Protein AF-A0A954HQC5-F1 (afdb_monomer_lite)

Foldseek 3Di:
DFKWFDDDDDDDDDDDDDDDDDDDDDDDDDDDDDDDDDDDDDDDDDDDVCVVVVPFFPLFDDLVLLPFAAEAEEAEQAAPCNVPAQEAEEEEDAQVTEYEYEYFYADEGAYEYRYDPNHRYAEYEYAYAAHYHYDPPDPPHRYGYHYNPDDPPPVRPRGAGDQACPDPRNVVVQVSCCVRRVDGHQAYHHAHHGRYYYHRSPHRNCVVVVNPPPPPPRPPPPDPVCVVPVPDPPPPPPPPDPPPPPVPPVLVVVLVVLVVQLVVLVVQLVVLVVQLVVLVVLLVVQVPDPDHDPVSNVVSVVSNVVSVVSNSVSVVSSVVSVVVSVVSVVVVVVVVVVVVVVVVVVVVVVVVVCVVVPVPPCVVVVVVVVVVPVPDDDDDDDDPPDDDDDDDDDDDDDDDDDDDDPDPAQDDPVQADKIATDDDDDPDPCHPDHGWIWGDDRQWIWTDRPPDTDQWGKGWHVPDVQTKIFTHGNVCNPDDGPWIWGWDDDPSMIGIDIDPPPD

Structure (mmCIF, N/CA/C/O backbone):
data_AF-A0A954HQC5-F1
#
_entry.id   AF-A0A954HQC5-F1
#
loop_
_atom_site.group_PDB
_atom_site.id
_atom_site.type_symbol
_atom_site.label_atom_id
_atom_site.label_alt_id
_atom_site.label_comp_id
_ato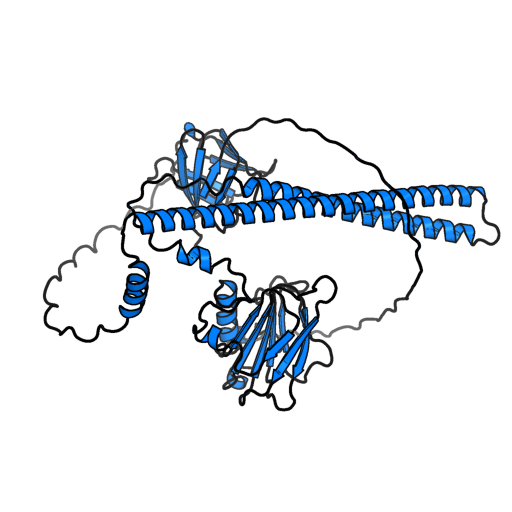m_site.label_asym_id
_atom_site.label_entity_id
_atom_site.label_seq_id
_atom_site.pdbx_PDB_ins_code
_atom_site.Cartn_x
_atom_site.Cartn_y
_atom_site.Cartn_z
_atom_site.occupancy
_atom_site.B_iso_or_equiv
_atom_site.auth_seq_id
_atom_site.auth_comp_id
_atom_site.auth_asym_id
_atom_site.auth_atom_id
_atom_site.pdbx_PDB_model_num
ATOM 1 N N . MET A 1 1 ? 0.752 23.341 14.969 1.00 53.88 1 MET A N 1
ATOM 2 C CA . MET A 1 1 ? 1.623 24.365 15.581 1.00 53.88 1 MET A CA 1
ATOM 3 C C . MET A 1 1 ? 2.936 24.380 14.814 1.00 53.88 1 MET A C 1
ATOM 5 O O . MET A 1 1 ? 3.422 23.299 14.502 1.00 53.88 1 MET A O 1
ATOM 9 N N . MET A 1 2 ? 3.456 25.546 14.438 1.00 64.19 2 MET A N 1
ATOM 10 C CA . MET A 1 2 ? 4.732 25.691 13.723 1.00 64.19 2 MET A CA 1
ATOM 11 C C . MET A 1 2 ? 5.740 26.501 14.540 1.00 64.19 2 MET A C 1
ATOM 13 O O . MET A 1 2 ? 5.280 27.434 15.179 1.00 64.19 2 MET A O 1
ATOM 17 N N . THR A 1 3 ? 7.044 26.185 14.489 1.00 57.12 3 THR A N 1
ATOM 18 C CA . THR A 1 3 ? 8.152 26.843 15.243 1.00 57.12 3 THR A CA 1
ATOM 19 C C . THR A 1 3 ? 9.324 27.180 14.291 1.00 57.12 3 THR A C 1
ATOM 21 O O . THR A 1 3 ? 9.501 26.440 13.320 1.00 57.12 3 THR A O 1
ATOM 24 N N . LEU A 1 4 ? 10.084 28.280 14.493 1.00 58.94 4 LEU A N 1
ATOM 25 C CA . LEU A 1 4 ? 11.032 28.856 13.500 1.00 58.94 4 LEU A CA 1
ATOM 26 C C . LEU A 1 4 ? 12.349 29.459 14.108 1.00 58.94 4 LEU A C 1
ATOM 28 O O . LEU A 1 4 ? 12.194 30.304 14.983 1.00 58.94 4 LEU A O 1
ATOM 32 N N . THR A 1 5 ? 13.591 29.158 13.619 1.00 49.53 5 THR A N 1
ATOM 33 C CA . THR A 1 5 ? 14.894 29.816 14.039 1.00 49.53 5 THR A CA 1
ATOM 34 C C . THR A 1 5 ? 16.030 29.912 12.946 1.00 49.53 5 THR A C 1
ATOM 36 O O . THR A 1 5 ? 15.864 29.433 11.826 1.00 49.53 5 THR A O 1
ATOM 39 N N . LYS A 1 6 ? 17.164 30.631 13.174 1.00 41.38 6 LYS A N 1
ATOM 40 C CA . LYS A 1 6 ? 18.150 31.199 12.170 1.00 41.38 6 LYS A CA 1
ATOM 41 C C . LYS A 1 6 ? 19.531 30.441 12.056 1.00 41.38 6 LYS A C 1
ATOM 43 O O . LYS A 1 6 ? 19.973 29.920 13.071 1.00 41.38 6 LYS A O 1
ATOM 48 N N . TRP A 1 7 ? 20.252 30.368 10.893 1.00 55.28 7 TRP A N 1
ATOM 49 C CA . TRP A 1 7 ? 21.316 29.322 10.577 1.00 55.28 7 TRP A CA 1
ATOM 50 C C . TRP A 1 7 ? 22.738 29.688 9.966 1.00 55.28 7 TRP A C 1
ATOM 52 O O . TRP A 1 7 ? 22.897 30.785 9.432 1.00 55.28 7 TRP A O 1
ATOM 62 N N . SER A 1 8 ? 23.749 28.742 9.984 1.00 34.94 8 SER A N 1
ATOM 63 C CA . SER A 1 8 ? 25.119 28.677 9.295 1.00 34.94 8 SER A CA 1
ATOM 64 C C . SER A 1 8 ? 25.765 27.222 9.184 1.00 34.94 8 SER A C 1
ATOM 66 O O . SER A 1 8 ? 25.405 26.400 10.016 1.00 34.94 8 SER A O 1
ATOM 68 N N . ALA A 1 9 ? 26.694 26.856 8.235 1.00 36.56 9 ALA A N 1
ATOM 69 C CA . ALA A 1 9 ? 27.031 25.433 7.801 1.00 36.56 9 ALA A CA 1
ATOM 70 C C . ALA A 1 9 ? 28.525 24.987 7.486 1.00 36.56 9 ALA A C 1
ATOM 72 O O . ALA A 1 9 ? 29.316 25.868 7.160 1.00 36.56 9 ALA A O 1
ATOM 73 N N . VAL A 1 10 ? 28.863 23.644 7.464 1.00 28.42 10 VAL A N 1
ATOM 74 C CA . VAL A 1 10 ? 30.057 22.905 6.841 1.00 28.42 10 VAL A CA 1
ATOM 75 C C . VAL A 1 10 ? 29.807 21.359 6.582 1.00 28.42 10 VAL A C 1
ATOM 77 O O . VAL A 1 10 ? 28.986 20.779 7.285 1.00 28.42 10 VAL A O 1
ATOM 80 N N . MET A 1 11 ? 30.509 20.678 5.624 1.00 28.53 11 MET A N 1
ATOM 81 C CA . MET A 1 11 ? 30.304 19.286 5.073 1.00 28.53 11 MET A CA 1
ATOM 82 C C . MET A 1 11 ? 31.608 18.416 4.884 1.00 28.53 11 MET A C 1
ATOM 84 O O . MET A 1 11 ? 32.683 19.002 4.753 1.00 28.53 11 MET A O 1
ATOM 88 N N . LEU A 1 12 ? 31.541 17.054 4.797 1.00 27.22 12 LEU A N 1
ATOM 89 C CA . LEU A 1 12 ? 32.659 16.127 4.402 1.00 27.22 12 LEU A CA 1
ATOM 90 C C . LEU A 1 12 ? 32.218 14.732 3.822 1.00 27.22 12 LEU A C 1
ATOM 92 O O . LEU A 1 12 ? 31.117 14.284 4.125 1.00 27.22 12 LEU A O 1
ATOM 96 N N . ILE A 1 13 ? 33.075 14.036 3.026 1.00 30.00 13 ILE A N 1
ATOM 97 C CA . ILE A 1 13 ? 32.816 12.791 2.214 1.00 30.00 13 ILE A CA 1
ATOM 98 C C . ILE A 1 13 ? 33.920 11.703 2.387 1.00 30.00 13 ILE A C 1
ATOM 100 O O . ILE A 1 13 ? 35.082 12.074 2.548 1.00 30.00 13 ILE A O 1
ATOM 104 N N . VAL A 1 14 ? 33.606 10.386 2.251 1.00 29.03 14 VAL A N 1
ATOM 105 C CA . VAL A 1 14 ? 34.567 9.235 2.137 1.00 29.03 14 VAL A CA 1
ATOM 106 C C . VAL A 1 14 ? 34.061 8.092 1.196 1.00 29.03 14 VAL A C 1
ATOM 108 O O . VAL A 1 14 ? 32.861 7.984 0.969 1.00 29.03 14 VAL A O 1
ATOM 111 N N . SER A 1 15 ? 34.969 7.242 0.657 1.00 28.67 15 SER A N 1
ATOM 112 C CA . SER A 1 15 ? 34.795 6.207 -0.408 1.00 28.67 15 SER A CA 1
ATOM 113 C C . SER A 1 15 ? 35.402 4.812 -0.068 1.00 28.67 15 SER A C 1
ATOM 115 O O . SER A 1 15 ? 36.303 4.756 0.769 1.00 28.67 15 SER A O 1
ATOM 117 N N . VAL A 1 16 ? 34.962 3.704 -0.721 1.00 29.66 16 VAL A N 1
ATOM 118 C CA . VAL A 1 16 ? 35.432 2.285 -0.546 1.00 29.66 16 VAL A CA 1
ATOM 119 C C . VAL A 1 16 ? 35.284 1.421 -1.853 1.00 29.66 16 VAL A C 1
ATOM 121 O O . VAL A 1 16 ? 34.407 1.745 -2.655 1.00 29.66 16 VAL A O 1
ATOM 124 N N . PRO A 1 17 ? 36.093 0.341 -2.106 1.00 31.72 17 PRO A N 1
ATOM 125 C CA . PRO A 1 17 ? 36.215 -0.377 -3.400 1.00 31.72 17 PRO A CA 1
ATOM 126 C C . PRO A 1 17 ? 35.576 -1.800 -3.495 1.00 31.72 17 PRO A C 1
ATOM 128 O O . PRO A 1 17 ? 35.039 -2.318 -2.521 1.00 31.72 17 PRO A O 1
ATOM 131 N N . ALA A 1 18 ? 35.647 -2.427 -4.691 1.00 34.38 18 ALA A N 1
ATOM 132 C CA . ALA A 1 18 ? 34.800 -3.539 -5.193 1.00 34.38 18 ALA A CA 1
ATOM 133 C C . ALA A 1 18 ? 35.502 -4.902 -5.482 1.00 34.38 18 ALA A C 1
ATOM 135 O O . ALA A 1 18 ? 36.710 -4.937 -5.720 1.00 34.38 18 ALA A O 1
ATOM 136 N N . PHE A 1 19 ? 34.720 -6.004 -5.560 1.00 28.56 19 PHE A N 1
ATOM 137 C CA . PHE A 1 19 ? 35.128 -7.363 -5.996 1.00 28.56 19 PHE A CA 1
ATOM 138 C C . PHE A 1 19 ? 34.017 -8.114 -6.802 1.00 28.56 19 PHE A C 1
ATOM 140 O O . PHE A 1 19 ? 32.834 -7.871 -6.585 1.00 28.56 19 PHE A O 1
ATOM 147 N N . LEU A 1 20 ? 34.456 -8.981 -7.736 1.00 31.00 20 LEU A N 1
ATOM 148 C CA . LEU A 1 20 ? 33.827 -9.817 -8.812 1.00 31.00 20 LEU A CA 1
ATOM 149 C C . LEU A 1 20 ? 32.932 -11.003 -8.320 1.00 31.00 20 LEU A C 1
ATOM 151 O O . LEU A 1 20 ? 33.074 -11.359 -7.158 1.00 31.00 20 LEU A O 1
ATOM 155 N N . GLN A 1 21 ? 32.100 -11.780 -9.062 1.00 28.84 21 GLN A N 1
ATOM 156 C CA . GLN A 1 21 ? 31.538 -11.906 -10.441 1.00 28.84 21 GLN A CA 1
ATOM 157 C C . GLN A 1 21 ? 30.504 -13.078 -10.424 1.00 28.84 21 GLN A C 1
ATOM 159 O O . GLN A 1 21 ? 30.682 -13.996 -9.624 1.00 28.84 21 GLN A O 1
ATOM 164 N N . ALA A 1 22 ? 29.486 -13.116 -11.302 1.00 28.77 22 ALA A N 1
ATOM 165 C CA . ALA A 1 22 ? 28.636 -14.307 -11.532 1.00 28.77 22 ALA A CA 1
ATOM 166 C C . ALA A 1 22 ? 28.122 -14.418 -12.990 1.00 28.77 22 ALA A C 1
ATOM 168 O O . ALA A 1 22 ? 28.057 -13.413 -13.696 1.00 28.77 22 ALA A O 1
ATOM 169 N N . GLN A 1 23 ? 27.819 -15.659 -13.406 1.00 28.02 23 GLN A N 1
ATOM 170 C CA . GLN A 1 23 ? 27.359 -16.126 -14.729 1.00 28.02 23 GLN A CA 1
ATOM 171 C C . GLN A 1 23 ? 25.846 -15.942 -14.959 1.00 28.02 23 GLN A C 1
ATOM 173 O O . GLN A 1 23 ? 25.076 -15.892 -14.004 1.00 28.02 23 GLN A O 1
ATOM 178 N N . ASP A 1 24 ? 25.457 -15.910 -16.237 1.00 31.19 24 ASP A N 1
ATOM 179 C CA . ASP A 1 24 ? 24.114 -15.651 -16.774 1.00 31.19 24 ASP A CA 1
ATOM 180 C C . ASP A 1 24 ? 23.688 -16.781 -17.735 1.00 31.19 24 ASP A C 1
ATOM 182 O O . ASP A 1 24 ? 24.547 -17.347 -18.415 1.00 31.19 24 ASP A O 1
ATOM 186 N N . ASP A 1 25 ? 22.383 -17.065 -17.806 1.00 26.48 25 ASP A N 1
ATOM 187 C CA . ASP A 1 25 ? 21.746 -17.900 -18.833 1.00 26.48 25 ASP A CA 1
ATOM 188 C C . ASP A 1 25 ? 20.283 -17.456 -19.095 1.00 26.48 25 ASP A C 1
ATOM 190 O O . ASP A 1 25 ? 19.353 -17.767 -18.358 1.00 26.48 25 ASP A O 1
ATOM 194 N N . SER A 1 26 ? 20.121 -16.713 -20.195 1.00 31.91 26 SER A N 1
ATOM 195 C CA . SER A 1 26 ? 19.119 -16.814 -21.276 1.00 31.91 26 SER A CA 1
ATOM 196 C C . SER A 1 26 ? 17.668 -17.265 -20.988 1.00 31.91 26 SER A C 1
ATOM 198 O O . SER A 1 26 ? 17.434 -18.446 -20.748 1.00 31.91 26 SER A O 1
ATOM 200 N N . ASN A 1 27 ? 16.666 -16.421 -21.319 1.00 28.75 27 ASN A N 1
ATOM 201 C CA . ASN A 1 27 ? 15.661 -16.774 -22.349 1.00 28.75 27 ASN A CA 1
ATOM 202 C C . ASN A 1 27 ? 14.732 -15.629 -22.816 1.00 28.75 27 ASN A C 1
ATOM 204 O O . ASN A 1 27 ? 14.507 -14.647 -22.119 1.00 28.75 27 ASN A O 1
ATOM 208 N N . ARG A 1 28 ? 14.204 -15.797 -24.038 1.00 33.00 28 ARG A N 1
ATOM 209 C CA . ARG A 1 28 ? 13.526 -14.829 -24.926 1.00 33.00 28 ARG A CA 1
ATOM 210 C C . ARG A 1 28 ? 12.104 -15.305 -25.267 1.00 33.00 28 ARG A C 1
ATOM 212 O O . ARG A 1 28 ? 11.961 -16.476 -25.600 1.00 33.00 28 ARG A O 1
ATOM 219 N N . VAL A 1 29 ? 11.100 -14.415 -25.310 1.00 30.78 29 VAL A N 1
ATOM 220 C CA . VAL A 1 29 ? 9.772 -14.673 -25.928 1.00 30.78 29 VAL A CA 1
ATOM 221 C C . VAL A 1 29 ? 9.234 -13.412 -26.634 1.00 30.78 29 VAL A C 1
ATOM 223 O O . VAL A 1 29 ? 9.528 -12.295 -26.217 1.00 30.78 29 VAL A O 1
ATOM 226 N N . SER A 1 30 ? 8.508 -13.625 -27.737 1.00 32.91 30 SER A N 1
ATOM 227 C CA . SER A 1 30 ? 8.019 -12.657 -28.733 1.00 32.91 30 SER A CA 1
ATOM 228 C C . SER A 1 30 ? 6.561 -12.215 -28.502 1.00 32.91 30 SER A C 1
ATOM 230 O O . SER A 1 30 ? 5.743 -13.017 -28.061 1.00 32.91 30 SER A O 1
ATOM 232 N N . GLU A 1 31 ? 6.232 -10.977 -28.889 1.00 32.75 31 GLU A N 1
ATOM 233 C CA . GLU A 1 31 ? 4.891 -10.359 -28.853 1.00 32.75 31 GLU A CA 1
ATOM 234 C C . GLU A 1 31 ? 4.081 -10.568 -30.149 1.00 32.75 31 GLU A C 1
ATOM 236 O O . GLU A 1 31 ? 4.639 -10.767 -31.230 1.00 32.75 31 GLU A O 1
ATOM 241 N N . THR A 1 32 ? 2.748 -10.484 -30.056 1.00 30.05 32 THR A N 1
ATOM 242 C CA . THR A 1 32 ? 1.810 -10.435 -31.197 1.00 30.05 32 THR A CA 1
ATOM 243 C C . THR A 1 32 ? 0.699 -9.411 -30.917 1.00 30.05 32 THR A C 1
ATOM 245 O O . THR A 1 32 ? 0.183 -9.344 -29.804 1.00 30.05 32 THR A O 1
ATOM 248 N N . THR A 1 33 ? 0.361 -8.603 -31.923 1.00 34.06 33 THR A N 1
ATOM 249 C CA . THR A 1 33 ? -0.579 -7.464 -31.922 1.00 34.06 33 THR A CA 1
ATOM 250 C C . THR A 1 33 ? -1.999 -7.851 -32.368 1.00 34.06 33 THR A C 1
ATOM 252 O O . THR A 1 33 ? -2.163 -8.779 -33.157 1.00 34.06 33 THR A O 1
ATOM 255 N N . ALA A 1 34 ? -3.023 -7.101 -31.927 1.00 31.92 34 ALA A N 1
ATOM 256 C CA . ALA A 1 34 ? -4.405 -7.205 -32.420 1.00 31.92 34 ALA A CA 1
ATOM 257 C C . ALA A 1 34 ? -5.061 -5.823 -32.642 1.00 31.92 34 ALA A C 1
ATOM 259 O O . ALA A 1 34 ? -4.832 -4.883 -31.881 1.00 31.92 34 ALA A O 1
ATOM 260 N N . GLU A 1 35 ? -5.849 -5.748 -33.720 1.00 30.42 35 GLU A N 1
ATOM 261 C CA . GLU A 1 35 ? -6.525 -4.586 -34.317 1.00 30.42 35 GLU A CA 1
ATOM 262 C C . GLU A 1 35 ? -7.846 -4.187 -33.630 1.00 30.42 35 GLU A C 1
ATOM 264 O O . GLU A 1 35 ? -8.552 -5.008 -33.045 1.00 30.42 35 GLU A O 1
ATOM 269 N N . THR A 1 36 ? -8.214 -2.911 -33.790 1.00 31.42 36 THR A N 1
ATOM 270 C CA . THR A 1 36 ? -9.405 -2.255 -33.226 1.00 31.42 36 THR A CA 1
ATOM 271 C C . THR A 1 36 ? -10.446 -1.970 -34.316 1.00 31.42 36 THR A C 1
ATOM 273 O O . THR A 1 36 ? -10.092 -1.562 -35.419 1.00 31.42 36 THR A O 1
ATOM 276 N N . SER A 1 37 ? -11.738 -2.107 -34.000 1.00 32.03 37 SER A N 1
ATOM 277 C CA . SER A 1 37 ? -12.867 -1.664 -34.843 1.00 32.03 37 SER A CA 1
ATOM 278 C C . SER A 1 37 ? -13.814 -0.708 -34.089 1.00 32.03 37 SER A C 1
ATOM 280 O O . SER A 1 37 ? -13.771 -0.677 -32.858 1.00 32.03 37 SER A O 1
ATOM 282 N N . PRO A 1 38 ? -14.626 0.107 -34.801 1.00 38.31 38 PRO A N 1
ATOM 283 C CA . PRO A 1 38 ? -15.161 1.374 -34.294 1.00 38.31 38 PRO A CA 1
ATOM 284 C C . PRO A 1 38 ? -16.612 1.313 -33.770 1.00 38.31 38 PRO A C 1
ATOM 286 O O . PRO A 1 38 ? -17.387 0.426 -34.120 1.00 38.31 38 PRO A O 1
ATOM 289 N N . LEU A 1 39 ? -16.962 2.308 -32.943 1.00 33.03 39 LEU A N 1
ATOM 290 C CA . LEU A 1 39 ? -18.249 2.507 -32.254 1.00 33.03 39 LEU A CA 1
ATOM 291 C C . LEU A 1 39 ? -19.260 3.342 -33.075 1.00 33.03 39 LEU A C 1
ATOM 293 O O . LEU A 1 39 ? -18.827 4.204 -33.842 1.00 33.03 39 LEU A O 1
ATOM 297 N N . PRO A 1 40 ? -20.584 3.167 -32.868 1.00 34.78 40 PRO A N 1
ATOM 298 C CA . PRO A 1 40 ? -21.618 4.031 -33.436 1.00 34.78 40 PRO A CA 1
ATOM 299 C C . PRO A 1 40 ? -22.153 5.099 -32.457 1.00 34.78 40 PRO A C 1
ATOM 301 O O . PRO A 1 40 ? -22.241 4.882 -31.249 1.00 34.78 40 PRO A O 1
ATOM 304 N N . ASP A 1 41 ? -22.552 6.233 -33.042 1.00 38.31 41 ASP A N 1
ATOM 305 C CA . ASP A 1 41 ? -23.149 7.426 -32.426 1.00 38.31 41 ASP A CA 1
ATOM 306 C C . ASP A 1 41 ? -24.647 7.275 -32.096 1.00 38.31 41 ASP A C 1
ATOM 308 O O . ASP A 1 41 ? -25.414 6.701 -32.872 1.00 38.31 41 ASP A O 1
ATOM 312 N N . GLY A 1 42 ? -25.092 7.919 -31.009 1.00 33.31 42 GLY A N 1
ATOM 313 C CA . GLY A 1 42 ? -26.515 8.164 -30.744 1.00 33.31 42 GLY A CA 1
ATOM 314 C C . GLY A 1 42 ? -26.794 8.779 -29.371 1.00 33.31 42 GLY A C 1
ATOM 315 O O . GLY A 1 42 ? -27.045 8.056 -28.415 1.00 33.31 42 GLY A O 1
ATOM 316 N N . ASN A 1 43 ? -26.772 10.115 -29.272 1.00 35.38 43 ASN A N 1
ATOM 317 C CA . ASN A 1 43 ? -26.976 10.863 -28.025 1.00 35.38 43 ASN A CA 1
ATOM 318 C C . ASN A 1 43 ? -28.360 11.538 -27.985 1.00 35.38 43 ASN A C 1
ATOM 320 O O . ASN A 1 43 ? -28.646 12.431 -28.784 1.00 35.38 43 ASN A O 1
ATOM 324 N N . GLN A 1 44 ? -29.184 11.171 -27.001 1.00 35.06 44 GLN A N 1
ATOM 325 C CA . GLN A 1 44 ? -30.389 11.901 -26.596 1.00 35.06 44 GLN A CA 1
ATOM 326 C C . GLN A 1 44 ? -30.342 12.068 -25.063 1.00 35.06 44 GLN A C 1
ATOM 328 O O . GLN A 1 44 ? -30.157 11.068 -24.369 1.00 35.06 44 GLN A O 1
ATOM 333 N N . PRO A 1 45 ? -30.438 13.289 -24.501 1.00 37.31 45 PRO A N 1
ATOM 334 C CA . PRO A 1 45 ? -30.220 13.494 -23.069 1.00 37.31 45 PRO A CA 1
ATOM 335 C C . PRO A 1 45 ? -31.476 13.161 -22.234 1.00 37.31 45 PRO A C 1
ATOM 337 O O . PRO A 1 45 ? -32.570 13.610 -22.589 1.00 37.31 45 PRO A O 1
ATOM 340 N N . PRO A 1 46 ? -31.346 12.415 -21.117 1.00 38.53 46 PRO A N 1
ATOM 341 C CA . PRO A 1 46 ? -32.462 12.090 -20.234 1.00 38.53 46 PRO A CA 1
ATOM 342 C C . PRO A 1 46 ? -32.788 13.212 -19.229 1.00 38.53 46 PRO A C 1
ATOM 344 O O . PRO A 1 46 ? -31.972 14.074 -18.908 1.00 38.53 46 PRO A O 1
ATOM 347 N N . SER A 1 47 ? -34.025 13.173 -18.737 1.00 38.00 47 SER A N 1
ATOM 348 C CA . SER A 1 47 ? -34.684 14.123 -17.833 1.00 38.00 47 SER A CA 1
ATOM 349 C C . SER A 1 47 ? -34.152 14.137 -16.386 1.00 38.00 47 SER A C 1
ATOM 351 O O . SER A 1 47 ? -33.646 13.140 -15.874 1.00 38.00 47 SER A O 1
ATOM 353 N N . ALA A 1 48 ? -34.334 15.275 -15.701 1.00 43.50 48 ALA A N 1
ATOM 354 C CA . ALA A 1 48 ? -33.643 15.649 -14.459 1.00 43.50 48 ALA A CA 1
ATOM 355 C C . ALA A 1 48 ? -34.038 14.904 -13.160 1.00 43.50 48 ALA A C 1
ATOM 357 O O . ALA A 1 48 ? -33.303 14.998 -12.181 1.00 43.50 48 ALA A O 1
ATOM 358 N N . GLU A 1 49 ? -35.118 14.117 -13.126 1.00 38.50 49 GLU A N 1
ATOM 359 C CA . GLU A 1 49 ? -35.450 13.257 -11.966 1.00 38.50 49 GLU A CA 1
ATOM 360 C C . GLU A 1 49 ? -34.740 11.886 -11.994 1.00 38.50 49 GLU A C 1
ATOM 362 O O . GLU A 1 49 ? -34.743 11.170 -10.998 1.00 38.50 49 GLU A O 1
ATOM 367 N N . GLY A 1 50 ? -34.036 11.550 -13.084 1.00 42.00 50 GLY A N 1
ATOM 368 C CA . GLY A 1 50 ? -33.154 10.374 -13.180 1.00 42.00 50 GLY A CA 1
ATOM 369 C C . GLY A 1 50 ? -31.693 10.634 -12.779 1.00 42.00 50 GLY A C 1
ATOM 370 O O . GLY A 1 50 ? -30.856 9.739 -12.857 1.00 42.00 50 GLY A O 1
ATOM 371 N N . LEU A 1 51 ? -31.343 11.854 -12.354 1.00 36.84 51 LEU A N 1
ATOM 372 C CA . LEU A 1 51 ? -29.938 12.263 -12.207 1.00 36.84 51 LEU A CA 1
ATOM 373 C C . LEU A 1 51 ? -29.230 11.740 -10.946 1.00 36.84 51 LEU A C 1
ATOM 375 O O . LEU A 1 51 ? -28.005 11.798 -10.896 1.00 36.84 51 LEU A O 1
ATOM 379 N N . GLN A 1 52 ? -29.944 11.184 -9.959 1.00 43.78 52 GLN A N 1
ATOM 380 C CA . GLN A 1 52 ? -29.290 10.516 -8.819 1.00 43.78 52 GLN A CA 1
ATOM 381 C C . GLN A 1 52 ? -28.990 9.028 -9.071 1.00 43.78 52 GLN A C 1
ATOM 383 O O . GLN A 1 52 ? -28.089 8.484 -8.440 1.00 43.78 52 GLN A O 1
ATOM 388 N N . GLN A 1 53 ? -29.669 8.376 -10.023 1.00 49.47 53 GLN A N 1
ATOM 389 C CA . GLN A 1 53 ? -29.377 6.981 -10.392 1.00 49.47 53 GLN A CA 1
ATOM 390 C C . GLN A 1 53 ? -28.199 6.862 -11.377 1.00 49.47 53 GLN A C 1
ATOM 392 O O . GLN A 1 53 ? -27.511 5.844 -11.395 1.00 49.47 53 GLN A O 1
ATOM 397 N N . ASN A 1 54 ? -27.901 7.920 -12.137 1.00 49.03 54 ASN A N 1
ATOM 398 C CA . ASN A 1 54 ? -26.920 7.878 -13.229 1.00 49.03 54 ASN A CA 1
ATOM 399 C C . ASN A 1 54 ? -25.439 7.869 -12.800 1.00 49.03 54 ASN A C 1
ATOM 401 O O . ASN A 1 54 ? -24.575 7.702 -13.654 1.00 49.03 54 ASN A O 1
ATOM 405 N N . ASN A 1 55 ? -25.130 8.009 -11.506 1.00 60.22 55 ASN A N 1
ATOM 406 C CA . ASN A 1 55 ? -23.754 7.930 -10.991 1.00 60.22 55 ASN A CA 1
ATOM 407 C C . ASN A 1 55 ? -23.463 6.629 -10.235 1.00 60.22 55 ASN A C 1
ATOM 409 O O . ASN A 1 55 ? -22.451 6.532 -9.535 1.00 60.22 55 ASN A O 1
ATOM 413 N N . ARG A 1 56 ? -24.343 5.626 -10.338 1.00 70.50 56 ARG A N 1
ATOM 414 C CA . ARG A 1 56 ? -24.096 4.348 -9.683 1.00 70.50 56 ARG A CA 1
ATOM 415 C C . ARG A 1 56 ? -22.960 3.600 -10.394 1.00 70.50 56 ARG A C 1
ATOM 417 O O . ARG A 1 56 ? -23.022 3.432 -11.611 1.00 70.50 56 ARG A O 1
ATOM 424 N N . PRO A 1 57 ? -21.933 3.133 -9.663 1.00 76.94 57 PRO A N 1
ATOM 425 C CA . PRO A 1 57 ? -20.897 2.285 -10.236 1.00 76.94 57 PRO A CA 1
ATOM 426 C C . PRO A 1 57 ? -21.486 1.063 -10.947 1.00 76.94 57 PRO A C 1
ATOM 428 O O . PRO A 1 57 ? -22.401 0.419 -10.429 1.00 76.94 57 PRO A O 1
ATOM 431 N N . ALA A 1 58 ? -20.940 0.732 -12.118 1.00 81.44 58 ALA A N 1
ATOM 432 C CA . ALA A 1 58 ? -21.324 -0.467 -12.853 1.00 81.44 58 ALA A CA 1
ATOM 433 C C . ALA A 1 58 ? -21.169 -1.726 -11.977 1.00 81.44 58 ALA A C 1
ATOM 435 O O . ALA A 1 58 ? -20.223 -1.835 -11.194 1.00 81.44 58 ALA A O 1
ATOM 436 N N . GLY A 1 59 ? -22.108 -2.667 -12.108 1.00 86.62 59 GLY A N 1
ATOM 437 C CA . GLY A 1 59 ? -22.108 -3.931 -11.361 1.00 86.62 59 GLY A CA 1
ATOM 438 C C . GLY A 1 59 ? -22.743 -3.871 -9.965 1.00 86.62 59 GLY A C 1
ATOM 439 O O . GLY A 1 59 ? -22.828 -4.905 -9.297 1.00 86.62 59 GLY A O 1
ATOM 440 N N . LEU A 1 60 ? -23.223 -2.703 -9.513 1.00 92.94 60 LEU A N 1
ATOM 441 C CA . LEU A 1 60 ? -23.967 -2.597 -8.256 1.00 92.94 60 LEU A CA 1
ATOM 442 C C . LEU A 1 60 ? -25.465 -2.926 -8.416 1.00 92.94 60 LEU A C 1
ATOM 444 O O . LEU A 1 60 ? -26.204 -2.111 -8.960 1.00 92.94 60 LEU A O 1
ATOM 448 N N . LEU A 1 61 ? -25.903 -4.068 -7.871 1.00 95.50 61 LEU A N 1
ATOM 449 C CA . LEU A 1 61 ? -27.308 -4.446 -7.644 1.00 95.50 61 LEU A CA 1
ATOM 450 C C . LEU A 1 61 ? -28.087 -3.414 -6.824 1.00 95.50 61 LEU A C 1
ATOM 452 O O . LEU A 1 61 ? -27.511 -2.740 -5.967 1.00 95.50 61 LEU A O 1
ATOM 456 N N . ASP A 1 62 ? -29.398 -3.322 -7.039 1.00 96.31 62 ASP A N 1
ATOM 457 C CA . ASP A 1 62 ? -30.299 -2.428 -6.313 1.00 96.31 62 ASP A CA 1
ATOM 458 C C . ASP A 1 62 ? -30.414 -2.761 -4.822 1.00 96.31 62 ASP A C 1
ATOM 460 O O . ASP A 1 62 ? -30.284 -3.906 -4.399 1.00 96.31 62 ASP A O 1
ATOM 464 N N . LYS A 1 63 ? -30.660 -1.738 -3.989 1.00 96.38 63 LYS A N 1
ATOM 465 C CA . LYS A 1 63 ? -30.780 -1.919 -2.528 1.00 96.38 63 LYS A CA 1
ATOM 466 C C . LYS A 1 63 ? -31.871 -2.925 -2.162 1.00 96.38 63 LYS A C 1
ATOM 468 O O . LYS A 1 63 ? -31.703 -3.685 -1.215 1.00 96.38 63 LYS A O 1
ATOM 473 N N . ASP A 1 64 ? -32.951 -2.947 -2.938 1.00 96.94 64 ASP A N 1
ATOM 474 C CA . ASP A 1 64 ? -34.062 -3.877 -2.747 1.00 96.94 64 ASP A CA 1
ATOM 475 C C . ASP A 1 64 ? -33.663 -5.324 -3.078 1.00 96.94 64 ASP A C 1
ATOM 477 O O . ASP A 1 64 ? -34.135 -6.251 -2.425 1.00 96.94 64 ASP A O 1
ATOM 481 N N . GLU A 1 65 ? -32.739 -5.532 -4.023 1.00 97.00 65 GLU A N 1
ATOM 482 C CA . GLU A 1 65 ? -32.182 -6.857 -4.343 1.00 97.00 65 GLU A CA 1
ATOM 483 C C . GLU A 1 65 ? -31.209 -7.352 -3.267 1.00 97.00 65 GLU A C 1
ATOM 485 O O . GLU A 1 65 ? -31.027 -8.556 -3.089 1.00 97.00 65 GLU A O 1
ATOM 490 N N . LEU A 1 66 ? -30.589 -6.423 -2.536 1.00 97.69 66 LEU A N 1
ATOM 491 C CA . LEU A 1 66 ? -29.683 -6.718 -1.428 1.00 97.69 66 LEU A CA 1
ATOM 492 C C . LEU A 1 66 ? -30.410 -6.834 -0.080 1.00 97.69 66 LEU A C 1
ATOM 494 O O . LEU A 1 66 ? -29.797 -7.226 0.917 1.00 97.69 66 LEU A O 1
ATOM 498 N N . ALA A 1 67 ? -31.706 -6.519 -0.023 1.00 96.81 67 ALA A N 1
ATOM 499 C CA . ALA A 1 67 ? -32.482 -6.564 1.207 1.00 96.81 67 ALA A CA 1
ATOM 500 C C . ALA A 1 67 ? -32.459 -7.975 1.828 1.00 96.81 67 ALA A C 1
ATOM 502 O O . ALA A 1 67 ? -32.774 -8.973 1.186 1.00 96.81 67 ALA A O 1
ATOM 503 N N . GLY A 1 68 ? -32.083 -8.059 3.107 1.00 96.88 68 GLY A N 1
ATOM 504 C CA . GLY A 1 68 ? -31.975 -9.329 3.836 1.00 96.88 68 GLY A CA 1
ATOM 505 C C . GLY A 1 68 ? -30.629 -10.052 3.701 1.00 96.88 68 GLY A C 1
ATOM 506 O O . GLY A 1 68 ? -30.443 -11.076 4.363 1.00 96.88 68 GLY A O 1
ATOM 507 N N . CYS A 1 69 ? -29.685 -9.524 2.915 1.00 98.38 69 CYS A N 1
ATOM 508 C CA . CYS A 1 69 ? -28.314 -10.030 2.890 1.00 98.38 69 CYS A CA 1
ATOM 509 C C . CYS A 1 69 ? -27.536 -9.658 4.167 1.00 98.38 69 CYS A C 1
ATOM 511 O O . CYS A 1 69 ? -27.816 -8.651 4.821 1.00 98.38 69 CYS A O 1
ATOM 513 N N . GLU A 1 70 ? -26.502 -10.437 4.481 1.00 98.44 70 GLU A N 1
ATOM 514 C CA . GLU A 1 70 ? -25.433 -10.060 5.411 1.00 98.44 70 GLU A CA 1
ATOM 515 C C . GLU A 1 70 ? -24.224 -9.529 4.634 1.00 98.44 70 GLU A C 1
ATOM 517 O O . GLU A 1 70 ? -23.842 -10.073 3.596 1.00 98.44 70 GLU A O 1
ATOM 522 N N . MET A 1 71 ? -23.614 -8.450 5.133 1.00 98.62 71 MET A N 1
ATOM 523 C CA . MET A 1 71 ? -22.437 -7.847 4.509 1.00 98.62 71 MET A CA 1
ATOM 524 C C . MET A 1 71 ? -21.176 -8.234 5.281 1.00 98.62 71 MET A C 1
ATOM 526 O O . MET A 1 71 ? -20.979 -7.814 6.425 1.00 98.62 71 MET A O 1
ATOM 530 N N . HIS A 1 72 ? -20.305 -9.013 4.642 1.00 98.56 72 HIS A N 1
ATOM 531 C CA . HIS A 1 72 ? -19.056 -9.493 5.227 1.00 98.56 72 HIS A CA 1
ATOM 532 C C . HIS A 1 72 ? -17.867 -8.806 4.566 1.00 98.56 72 HIS A C 1
ATOM 534 O O . HIS A 1 72 ? -17.692 -8.873 3.350 1.00 98.56 72 HIS A O 1
ATOM 540 N N . VAL A 1 73 ? -17.044 -8.145 5.377 1.00 98.50 73 VAL A N 1
ATOM 541 C CA . VAL A 1 73 ? -15.917 -7.345 4.901 1.00 98.50 73 VAL A CA 1
ATOM 542 C C . VAL A 1 73 ? -14.603 -7.988 5.323 1.00 98.50 73 VAL A C 1
ATOM 544 O O . VAL A 1 73 ? -14.391 -8.261 6.507 1.00 98.50 73 VAL A O 1
ATOM 547 N N . VAL A 1 74 ? -13.697 -8.167 4.365 1.00 98.56 74 VAL A N 1
ATOM 548 C CA . VAL A 1 74 ? -12.290 -8.493 4.618 1.00 98.56 74 VAL A CA 1
ATOM 549 C C . VAL A 1 74 ? -11.418 -7.344 4.127 1.00 98.56 74 VAL A C 1
ATOM 551 O O . VAL A 1 74 ? -11.637 -6.808 3.039 1.00 98.56 74 VAL A O 1
ATOM 554 N N . GLY A 1 75 ? -10.460 -6.929 4.951 1.00 97.88 75 GLY A N 1
ATOM 555 C CA . GLY A 1 75 ? -9.646 -5.747 4.708 1.00 97.88 75 GLY A CA 1
ATOM 556 C C . GLY A 1 75 ? -8.165 -5.989 4.955 1.00 97.88 75 GLY A C 1
ATOM 557 O O . GLY A 1 75 ? -7.790 -6.555 5.982 1.00 97.88 75 GLY A O 1
ATOM 558 N N . MET A 1 76 ? -7.311 -5.516 4.047 1.00 98.06 76 MET A N 1
ATOM 559 C CA . MET A 1 76 ? -5.858 -5.538 4.240 1.00 98.06 76 MET A CA 1
ATOM 560 C C . MET A 1 76 ? -5.162 -4.242 3.838 1.00 98.06 76 MET A C 1
ATOM 562 O O . MET A 1 76 ? -5.615 -3.533 2.945 1.00 98.06 76 MET A O 1
ATOM 566 N N . TYR A 1 77 ? -4.046 -3.899 4.487 1.00 97.25 77 TYR A N 1
ATOM 567 C CA . TYR A 1 77 ? -3.219 -2.800 3.983 1.00 97.25 77 TYR A CA 1
ATOM 568 C C . TYR A 1 77 ? -2.465 -3.247 2.725 1.00 97.25 77 TYR A C 1
ATOM 570 O O . TYR A 1 77 ? -2.449 -2.519 1.735 1.00 97.25 77 TYR A O 1
ATOM 578 N N . MET A 1 78 ? -1.902 -4.459 2.735 1.00 96.62 78 MET A N 1
ATOM 579 C CA . MET A 1 78 ? -1.207 -5.056 1.588 1.00 96.62 78 MET A CA 1
ATOM 580 C C . MET A 1 78 ? -1.218 -6.591 1.601 1.00 96.62 78 MET A C 1
ATOM 582 O O . MET A 1 78 ? -1.373 -7.189 2.670 1.00 96.62 78 MET A O 1
ATOM 586 N N . PRO A 1 79 ? -0.976 -7.248 0.454 1.00 97.50 79 PRO A N 1
ATOM 587 C CA . PRO A 1 79 ? -0.563 -8.648 0.437 1.00 97.50 79 PRO A CA 1
ATOM 588 C C . PRO A 1 79 ? 0.714 -8.847 1.261 1.00 97.50 79 PRO A C 1
ATOM 590 O O . PRO A 1 79 ? 1.592 -7.983 1.285 1.00 97.50 79 PRO A O 1
ATOM 593 N N . LYS A 1 80 ? 0.836 -9.984 1.951 1.00 93.25 80 LYS A N 1
ATOM 594 C CA . LYS A 1 80 ? 1.981 -10.260 2.837 1.00 93.25 80 LYS A CA 1
ATOM 595 C C . LYS A 1 80 ? 3.325 -10.249 2.113 1.00 93.25 80 LYS A C 1
ATOM 597 O O . LYS A 1 80 ? 4.298 -9.757 2.676 1.00 93.25 80 LYS A O 1
ATOM 602 N N . ASP A 1 81 ? 3.351 -10.756 0.886 1.00 89.38 81 ASP A N 1
ATOM 603 C CA . ASP A 1 81 ? 4.548 -10.875 0.057 1.00 89.38 81 ASP A CA 1
ATOM 604 C C . ASP A 1 81 ? 4.450 -9.984 -1.193 1.00 89.38 81 ASP A C 1
ATOM 606 O O . ASP A 1 81 ? 4.903 -10.373 -2.265 1.00 89.38 81 ASP A O 1
ATOM 610 N N . ASN A 1 82 ? 3.910 -8.766 -1.057 1.00 84.50 82 ASN A N 1
ATOM 611 C CA . ASN A 1 82 ? 3.595 -7.829 -2.153 1.00 84.50 82 ASN A CA 1
ATOM 612 C C . ASN A 1 82 ? 4.726 -7.508 -3.162 1.00 84.50 82 ASN A C 1
ATOM 614 O O . ASN A 1 82 ? 4.458 -6.913 -4.199 1.00 84.50 82 ASN A O 1
ATOM 618 N N . ASN A 1 83 ? 5.977 -7.887 -2.886 1.00 80.06 83 ASN A N 1
ATOM 619 C CA . ASN A 1 83 ? 7.108 -7.763 -3.814 1.00 80.06 83 ASN A CA 1
ATOM 620 C C . ASN A 1 83 ? 7.287 -8.969 -4.754 1.00 80.06 83 ASN A C 1
ATOM 622 O O . ASN A 1 83 ? 8.089 -8.910 -5.683 1.00 80.06 83 ASN A O 1
ATOM 626 N N . ARG A 1 84 ? 6.639 -10.098 -4.464 1.00 85.69 84 ARG A N 1
ATOM 627 C CA . ARG A 1 84 ? 6.792 -11.371 -5.191 1.00 85.69 84 ARG A CA 1
ATOM 628 C C . ARG A 1 84 ? 5.459 -12.024 -5.516 1.00 85.69 84 ARG A C 1
ATOM 630 O O . ARG A 1 84 ? 5.379 -12.751 -6.499 1.00 85.69 84 ARG A O 1
ATOM 637 N N . ASP A 1 85 ? 4.477 -11.823 -4.648 1.00 92.06 85 ASP A N 1
ATOM 638 C CA . ASP A 1 85 ? 3.184 -12.478 -4.682 1.00 92.06 85 ASP A CA 1
ATOM 639 C C . ASP A 1 85 ? 2.130 -11.552 -4.060 1.00 92.06 85 ASP A C 1
ATOM 641 O O . ASP A 1 85 ? 2.100 -11.321 -2.847 1.00 92.06 85 ASP A O 1
ATOM 645 N N . ASP A 1 86 ? 1.285 -10.982 -4.907 1.00 94.62 86 ASP A N 1
ATOM 646 C CA . ASP A 1 86 ? 0.164 -10.125 -4.532 1.00 94.62 86 ASP A CA 1
ATOM 647 C C . ASP A 1 86 ? -1.153 -10.903 -4.372 1.00 94.62 86 ASP A C 1
ATOM 649 O O . ASP A 1 86 ? -2.209 -10.299 -4.156 1.00 94.62 86 ASP A O 1
ATOM 653 N N . ARG A 1 87 ? -1.097 -12.242 -4.411 1.00 97.81 87 ARG A N 1
ATOM 654 C CA . ARG A 1 87 ? -2.275 -13.104 -4.306 1.00 97.81 87 ARG A CA 1
ATOM 655 C C . ARG A 1 87 ? -2.782 -13.215 -2.880 1.00 97.81 87 ARG A C 1
ATOM 657 O O . ARG A 1 87 ? -2.038 -13.514 -1.941 1.00 97.81 87 ARG A O 1
ATOM 664 N N . VAL A 1 88 ? -4.096 -13.075 -2.727 1.00 98.00 88 VAL A N 1
ATOM 665 C CA . VAL A 1 88 ? -4.797 -13.263 -1.455 1.00 98.00 88 VAL A CA 1
ATOM 666 C C . VAL A 1 88 ? -5.999 -14.175 -1.631 1.00 98.00 88 VAL A C 1
ATOM 668 O O . VAL A 1 88 ? -6.886 -13.929 -2.441 1.00 98.00 88 VAL A O 1
ATOM 671 N N . TYR A 1 89 ? -6.035 -15.240 -0.835 1.00 98.06 89 TYR A N 1
ATOM 672 C CA . TYR A 1 89 ? -7.045 -16.289 -0.930 1.00 98.06 89 TYR A CA 1
ATOM 673 C C . TYR A 1 89 ? -8.208 -16.021 0.027 1.00 98.06 89 TYR A C 1
ATOM 675 O O . TYR A 1 89 ? -7.995 -15.771 1.210 1.00 98.06 89 TYR A O 1
ATOM 683 N N . VAL A 1 90 ? -9.447 -16.119 -0.440 1.00 98.31 90 VAL A N 1
ATOM 684 C CA . VAL A 1 90 ? -10.638 -15.922 0.396 1.00 98.31 90 VAL A CA 1
ATOM 685 C C . VAL A 1 90 ? -11.536 -17.142 0.272 1.00 98.31 90 VAL A C 1
ATOM 687 O O . VAL A 1 90 ? -12.124 -17.387 -0.779 1.00 98.31 90 VAL A O 1
ATOM 690 N N . ASP A 1 91 ? -11.650 -17.910 1.354 1.00 98.25 91 ASP A N 1
ATOM 691 C CA . ASP A 1 91 ? -12.594 -19.025 1.429 1.00 98.25 91 ASP A CA 1
ATOM 692 C C . ASP A 1 91 ? -13.939 -18.516 1.961 1.00 98.25 91 ASP A C 1
ATOM 694 O O . ASP A 1 91 ? -14.031 -18.099 3.118 1.00 98.25 91 ASP A O 1
ATOM 698 N N . VAL A 1 92 ? -14.992 -18.571 1.146 1.00 98.25 92 VAL A N 1
ATOM 699 C CA . VAL A 1 92 ? -16.345 -18.150 1.543 1.00 98.25 92 VAL A CA 1
ATOM 700 C C . VAL A 1 92 ? -17.168 -19.383 1.886 1.00 98.25 92 VAL A C 1
ATOM 702 O O . VAL A 1 92 ? -17.297 -20.296 1.073 1.00 98.25 92 VAL A O 1
ATOM 705 N N . LYS A 1 93 ? -17.702 -19.428 3.105 1.00 98.38 93 LYS A N 1
ATOM 706 C CA . LYS A 1 93 ? -18.511 -20.527 3.640 1.00 98.38 93 LYS A CA 1
ATOM 707 C C . LYS A 1 93 ? -19.985 -20.123 3.742 1.00 98.38 93 LYS A C 1
ATOM 709 O O . LYS A 1 93 ? -20.286 -18.931 3.804 1.00 98.38 93 LYS A O 1
ATOM 714 N N . PRO A 1 94 ? -20.915 -21.092 3.785 1.00 98.19 94 PRO A N 1
ATOM 715 C CA . PRO A 1 94 ? -22.330 -20.797 3.979 1.00 98.19 94 PRO A CA 1
ATOM 716 C C . PRO A 1 94 ? -22.570 -20.141 5.343 1.00 98.19 94 PRO A C 1
ATOM 718 O O . PRO A 1 94 ? -22.165 -20.685 6.370 1.00 98.19 94 PRO A O 1
ATOM 721 N N . THR A 1 95 ? -23.261 -19.001 5.362 1.00 97.75 95 THR A N 1
ATOM 722 C CA . THR A 1 95 ? -23.609 -18.269 6.598 1.00 97.75 95 THR A CA 1
ATOM 723 C C . THR A 1 95 ? -25.056 -18.506 7.039 1.00 97.75 95 THR A C 1
ATOM 725 O O . THR A 1 95 ? -25.458 -18.100 8.127 1.00 97.75 95 THR A O 1
ATOM 728 N N . GLY A 1 96 ? -25.853 -19.176 6.198 1.00 97.25 96 GLY A N 1
ATOM 729 C CA . GLY A 1 96 ? -27.295 -19.357 6.388 1.00 97.25 96 GLY A CA 1
ATOM 730 C C . GLY A 1 96 ? -28.145 -18.180 5.896 1.00 97.25 96 GLY A C 1
ATOM 731 O O . GLY A 1 96 ? -29.368 -18.244 6.001 1.00 97.25 96 GLY A O 1
ATOM 732 N N . LYS A 1 97 ? -27.525 -17.129 5.345 1.00 98.19 97 LYS A N 1
ATOM 733 C CA . LYS A 1 97 ? -28.194 -15.989 4.707 1.00 98.19 97 LYS A CA 1
ATOM 734 C C . LYS A 1 97 ? -27.483 -15.595 3.405 1.00 98.19 97 LYS A C 1
ATOM 736 O O . LYS A 1 97 ? -26.318 -15.953 3.236 1.00 98.19 97 LYS A O 1
ATOM 741 N N . PRO A 1 98 ? -28.151 -14.859 2.500 1.00 98.44 98 PRO A N 1
ATOM 742 C CA . PRO A 1 98 ? -27.497 -14.291 1.326 1.00 98.44 98 PRO A CA 1
ATOM 743 C C . PRO A 1 98 ? -26.356 -13.335 1.717 1.00 98.44 98 PRO A C 1
ATOM 745 O O . PRO A 1 98 ? -26.459 -12.625 2.717 1.00 98.44 98 PRO A O 1
ATOM 748 N N . ILE A 1 99 ? -25.269 -13.317 0.947 1.00 98.56 99 ILE A N 1
ATOM 749 C CA . ILE A 1 99 ? -24.011 -12.633 1.273 1.00 98.56 99 ILE A CA 1
ATOM 750 C C . ILE A 1 99 ? -23.726 -11.513 0.269 1.00 98.56 99 ILE A C 1
ATOM 752 O O . ILE A 1 99 ? -23.699 -11.740 -0.942 1.00 98.56 99 ILE A O 1
ATOM 756 N N . VAL A 1 100 ? -23.397 -10.330 0.788 1.00 98.50 100 VAL A N 1
ATOM 757 C CA . VAL A 1 100 ? -22.616 -9.312 0.075 1.00 98.50 100 VAL A CA 1
ATOM 758 C C . VAL A 1 100 ? -21.179 -9.377 0.584 1.00 98.50 100 VAL A C 1
ATOM 760 O O . VAL A 1 100 ? -20.910 -9.101 1.756 1.00 98.50 100 VAL A O 1
ATOM 763 N N . LEU A 1 101 ? -20.249 -9.760 -0.290 1.00 98.50 101 LEU A N 1
ATOM 764 C CA . LEU A 1 101 ? -18.831 -9.879 0.040 1.00 98.50 101 LEU A CA 1
ATOM 765 C C . LEU A 1 101 ? -18.096 -8.591 -0.326 1.00 98.50 101 LEU A C 1
ATOM 767 O O . LEU A 1 101 ? -18.174 -8.132 -1.463 1.00 98.50 101 LEU A O 1
ATOM 771 N N . VAL A 1 102 ? -17.337 -8.031 0.615 1.00 98.38 102 VAL A N 1
ATOM 772 C CA . VAL A 1 102 ? -16.517 -6.840 0.373 1.00 98.38 102 VAL A CA 1
ATOM 773 C C . VAL A 1 102 ? -15.041 -7.164 0.569 1.00 98.38 102 VAL A C 1
ATOM 775 O O . VAL A 1 102 ? -14.638 -7.591 1.652 1.00 98.38 102 VAL A O 1
ATOM 778 N N . LEU A 1 103 ? -14.240 -6.927 -0.469 1.00 98.25 103 LEU A N 1
ATOM 779 C CA . LEU A 1 103 ? -12.797 -7.173 -0.497 1.00 98.25 103 LEU A CA 1
ATOM 780 C C . LEU A 1 103 ? -12.071 -5.835 -0.592 1.00 98.25 103 LEU A C 1
ATOM 782 O O . LEU A 1 103 ? -12.104 -5.197 -1.641 1.00 98.25 103 LEU A O 1
ATOM 786 N N . THR A 1 104 ? -11.449 -5.370 0.488 1.00 98.25 104 THR A N 1
ATOM 787 C CA . THR A 1 104 ? -10.859 -4.028 0.498 1.00 98.25 104 THR A CA 1
ATOM 788 C C . THR A 1 104 ? -9.373 -4.012 0.817 1.00 98.25 104 THR A C 1
ATOM 790 O O . THR A 1 104 ? -8.882 -4.780 1.645 1.00 98.25 104 THR A O 1
ATOM 793 N N . GLY A 1 105 ? -8.636 -3.102 0.178 1.00 97.19 105 GLY A N 1
ATOM 794 C CA . GLY A 1 105 ? -7.260 -2.855 0.575 1.00 97.19 105 GLY A CA 1
ATOM 795 C C . GLY A 1 105 ? -6.618 -1.597 0.014 1.00 97.19 105 GLY A C 1
ATOM 796 O O . GLY A 1 105 ? -7.104 -1.000 -0.952 1.00 97.19 105 GLY A O 1
ATOM 797 N N . TYR A 1 106 ? -5.526 -1.179 0.660 1.00 96.44 106 TYR A N 1
ATOM 798 C CA . TYR A 1 106 ? -4.753 -0.023 0.211 1.00 96.44 106 TYR A CA 1
ATOM 799 C C . TYR A 1 106 ? -3.935 -0.389 -1.028 1.00 96.44 106 TYR A C 1
ATOM 801 O O . TYR A 1 106 ? -4.250 0.094 -2.115 1.00 96.44 106 TYR A O 1
ATOM 809 N N . PHE A 1 107 ? -2.947 -1.278 -0.885 1.00 95.94 107 PHE A N 1
ATOM 810 C CA . PHE A 1 107 ? -2.193 -1.838 -2.009 1.00 95.94 107 PHE A CA 1
ATOM 811 C C . PHE A 1 107 ? -3.041 -2.802 -2.835 1.00 95.94 107 PHE A C 1
ATOM 813 O O . PHE A 1 107 ? -3.979 -3.411 -2.322 1.00 95.94 107 PHE A O 1
ATOM 820 N N . GLY A 1 108 ? -2.704 -2.895 -4.122 1.00 94.62 108 GLY A N 1
ATOM 821 C CA . GLY A 1 108 ? -3.365 -3.791 -5.057 1.00 94.62 108 GLY A CA 1
ATOM 822 C C . GLY A 1 108 ? -3.121 -5.249 -4.696 1.00 94.62 108 GLY A C 1
ATOM 823 O O . GLY A 1 108 ? -2.096 -5.574 -4.094 1.00 94.62 108 GLY A O 1
ATOM 824 N N . ALA A 1 109 ? -4.085 -6.094 -5.038 1.00 97.06 109 ALA A N 1
ATOM 825 C CA . ALA A 1 109 ? -4.020 -7.527 -4.814 1.00 97.06 109 ALA A CA 1
ATOM 826 C C . ALA A 1 109 ? -4.778 -8.291 -5.899 1.00 97.06 109 ALA A C 1
ATOM 828 O O . ALA A 1 109 ? -5.780 -7.797 -6.428 1.00 97.06 109 ALA A O 1
ATOM 829 N N . GLU A 1 110 ? -4.332 -9.518 -6.150 1.00 97.38 110 GLU A N 1
ATOM 830 C CA . GLU A 1 110 ? -5.073 -10.518 -6.910 1.00 97.38 110 GLU A CA 1
ATOM 831 C C . GLU A 1 110 ? -5.877 -11.389 -5.931 1.00 97.38 110 GLU A C 1
ATOM 833 O O . GLU A 1 110 ? -5.340 -12.165 -5.137 1.00 97.38 110 GLU A O 1
ATOM 838 N N . TRP A 1 111 ? -7.198 -11.238 -5.937 1.00 98.00 111 TRP A N 1
ATOM 839 C CA . TRP A 1 111 ? -8.097 -11.942 -5.032 1.00 98.00 111 TRP A CA 1
ATOM 840 C C . TRP A 1 111 ? -8.511 -13.293 -5.621 1.00 98.00 111 TRP A C 1
ATOM 842 O O . TRP A 1 111 ? -9.218 -13.361 -6.627 1.00 98.00 111 TRP A O 1
ATOM 852 N N . HIS A 1 112 ? -8.128 -14.378 -4.952 1.00 97.75 112 HIS A N 1
ATOM 853 C CA . HIS A 1 112 ? -8.519 -15.742 -5.301 1.00 97.75 112 HIS A CA 1
ATOM 854 C C . HIS A 1 112 ? -9.693 -16.189 -4.439 1.00 97.75 112 HIS A C 1
ATOM 856 O O . HIS A 1 112 ? -9.531 -16.507 -3.257 1.00 97.75 112 HIS A O 1
ATOM 862 N N . LEU A 1 113 ? -10.882 -16.228 -5.033 1.00 97.69 113 LEU A N 1
ATOM 863 C CA . LEU A 1 113 ? -12.097 -16.605 -4.323 1.00 97.69 113 LEU A CA 1
ATOM 864 C C . LEU A 1 113 ? -12.355 -18.106 -4.429 1.00 97.69 113 LEU A C 1
ATOM 866 O O . LEU A 1 113 ? -12.422 -18.668 -5.516 1.00 97.69 113 LEU A O 1
ATOM 870 N N . ASN A 1 114 ? -12.560 -18.739 -3.280 1.00 97.25 114 ASN A N 1
ATOM 871 C CA . ASN A 1 114 ? -13.043 -20.106 -3.170 1.00 97.25 114 ASN A CA 1
ATOM 872 C C . ASN A 1 114 ? -14.409 -20.075 -2.480 1.00 97.25 114 ASN A C 1
ATOM 874 O O . ASN A 1 114 ? -14.505 -20.135 -1.250 1.00 97.25 114 ASN A O 1
ATOM 878 N N . ILE A 1 115 ? -15.459 -19.894 -3.282 1.00 97.69 115 ILE A N 1
ATOM 879 C CA . ILE A 1 115 ? -16.840 -19.802 -2.803 1.00 97.69 115 ILE A CA 1
ATOM 880 C C . ILE A 1 115 ? -17.411 -21.214 -2.691 1.00 97.69 115 ILE A C 1
ATOM 882 O O . ILE A 1 115 ? -17.479 -21.943 -3.680 1.00 97.69 115 ILE A O 1
ATOM 886 N N . ASP A 1 116 ? -17.811 -21.608 -1.481 1.00 97.44 116 ASP A N 1
ATOM 887 C CA . ASP A 1 116 ? -18.513 -22.871 -1.264 1.00 97.44 116 ASP A CA 1
ATOM 888 C C . ASP A 1 116 ? -19.804 -22.901 -2.104 1.00 97.44 116 ASP A C 1
ATOM 890 O O . ASP A 1 116 ? -20.551 -21.924 -2.072 1.00 97.44 116 ASP A O 1
ATOM 894 N N . PRO A 1 117 ? -20.123 -23.998 -2.814 1.00 96.56 117 PRO A N 1
ATOM 895 C CA . PRO A 1 117 ? -21.336 -24.080 -3.630 1.00 96.56 117 PRO A CA 1
ATOM 896 C C . PRO A 1 117 ? -22.647 -23.852 -2.864 1.00 96.56 117 PRO A C 1
ATOM 898 O O . PRO A 1 117 ? -23.668 -23.562 -3.480 1.00 96.56 117 PRO A O 1
ATOM 901 N N . ASN A 1 118 ? -22.640 -24.001 -1.534 1.00 97.50 118 ASN A N 1
ATOM 902 C CA . ASN A 1 118 ? -23.804 -23.739 -0.685 1.00 97.50 118 ASN A CA 1
ATOM 903 C C . ASN A 1 118 ? -23.812 -22.314 -0.098 1.00 97.50 118 ASN A C 1
ATOM 905 O O . ASN A 1 118 ? -24.720 -21.974 0.662 1.00 97.50 118 ASN A O 1
ATOM 909 N N . ALA A 1 119 ? -22.794 -21.496 -0.377 1.00 97.69 119 ALA A N 1
ATOM 910 C CA . ALA A 1 119 ? -22.767 -20.094 0.013 1.00 97.69 119 ALA A CA 1
ATOM 911 C C . ALA A 1 119 ? -23.540 -19.257 -1.017 1.00 97.69 119 ALA A C 1
ATOM 913 O O . ALA A 1 119 ? -23.210 -19.241 -2.199 1.00 97.69 119 ALA A O 1
ATOM 914 N N . ASP A 1 120 ? -24.563 -18.538 -0.558 1.00 97.62 120 ASP A N 1
ATOM 915 C CA . ASP A 1 120 ? -25.409 -17.700 -1.411 1.00 97.62 120 ASP A CA 1
ATOM 916 C C . ASP A 1 120 ? -24.803 -16.294 -1.565 1.00 97.62 120 ASP A C 1
ATOM 918 O O . ASP A 1 120 ? -25.243 -15.343 -0.922 1.00 97.62 120 ASP A O 1
ATOM 922 N N . VAL A 1 121 ? -23.736 -16.158 -2.360 1.00 97.94 121 VAL A N 1
ATOM 923 C CA . VAL A 1 121 ? -23.090 -14.857 -2.619 1.00 97.94 121 VAL A CA 1
ATOM 924 C C . VAL A 1 121 ? -23.834 -14.114 -3.726 1.00 97.94 121 VAL A C 1
ATOM 926 O O . VAL A 1 121 ? -23.818 -14.526 -4.881 1.00 97.94 121 VAL A O 1
ATOM 929 N N . ARG A 1 122 ? -24.460 -12.986 -3.379 1.00 97.94 122 ARG A N 1
ATOM 930 C CA . ARG A 1 122 ? -25.267 -12.167 -4.299 1.00 97.94 122 ARG A CA 1
ATOM 931 C C . ARG A 1 122 ? -24.469 -11.091 -5.009 1.00 97.94 122 ARG A C 1
ATOM 933 O O . ARG A 1 122 ? -24.817 -10.712 -6.121 1.00 97.94 122 ARG A O 1
ATOM 940 N N . GLN A 1 123 ? -23.418 -10.588 -4.369 1.00 97.69 123 GLN A N 1
ATOM 941 C CA . GLN A 1 123 ? -22.586 -9.531 -4.926 1.00 97.69 123 GLN A CA 1
ATOM 942 C C . GLN A 1 123 ? -21.195 -9.515 -4.300 1.00 97.69 123 GLN A C 1
ATOM 944 O O . GLN A 1 123 ? -21.035 -9.788 -3.107 1.00 97.69 123 GLN A O 1
ATOM 949 N N . ILE A 1 124 ? -20.207 -9.119 -5.102 1.00 97.75 124 ILE A N 1
ATOM 950 C CA . ILE A 1 124 ? -18.845 -8.826 -4.658 1.00 97.75 124 ILE A CA 1
ATOM 951 C C . ILE A 1 124 ? -18.545 -7.343 -4.907 1.00 97.75 124 ILE A C 1
ATOM 953 O O . ILE A 1 124 ? -18.710 -6.843 -6.018 1.00 97.75 124 ILE A O 1
ATOM 957 N N . ILE A 1 125 ? -18.079 -6.631 -3.882 1.00 97.38 125 ILE A N 1
ATOM 958 C CA . ILE A 1 125 ? -17.669 -5.223 -3.968 1.00 97.38 125 ILE A CA 1
ATOM 959 C C . ILE A 1 125 ? -16.185 -5.133 -3.618 1.00 97.38 125 ILE A C 1
ATOM 961 O O . ILE A 1 125 ? -15.766 -5.593 -2.558 1.00 97.38 125 ILE A O 1
ATOM 965 N N . VAL A 1 126 ? -15.384 -4.514 -4.481 1.00 97.00 126 VAL A N 1
ATOM 966 C CA . VAL A 1 126 ? -13.926 -4.437 -4.315 1.00 97.00 126 VAL A CA 1
ATOM 967 C C . VAL A 1 126 ? -13.467 -2.977 -4.282 1.00 97.00 126 VAL A C 1
ATOM 969 O O . VAL A 1 126 ? -13.086 -2.419 -5.317 1.00 97.00 126 VAL A O 1
ATOM 972 N N . PRO A 1 127 ? -13.552 -2.302 -3.119 1.00 96.69 127 PRO A N 1
ATOM 973 C CA . PRO A 1 127 ? -13.077 -0.935 -2.974 1.00 96.69 127 PRO A CA 1
ATOM 974 C C . PRO A 1 127 ? -11.598 -0.896 -2.566 1.00 96.69 127 PRO A C 1
ATOM 976 O O . PRO A 1 127 ? -11.157 -1.628 -1.675 1.00 96.69 127 PRO A O 1
ATOM 979 N N . GLY A 1 128 ? -10.814 -0.016 -3.189 1.00 95.25 128 GLY A N 1
ATOM 980 C CA . GLY A 1 128 ? -9.382 0.068 -2.905 1.00 95.25 128 GLY A CA 1
ATOM 981 C C . GLY A 1 128 ? -8.711 1.356 -3.358 1.00 95.25 128 GLY A C 1
ATOM 982 O O . GLY A 1 128 ? -9.254 2.121 -4.155 1.00 95.25 128 GLY A O 1
ATOM 983 N N . TYR A 1 129 ? -7.507 1.611 -2.846 1.00 94.19 129 TYR A N 1
ATOM 984 C CA . TYR A 1 129 ? -6.703 2.735 -3.331 1.00 94.19 129 TYR A CA 1
ATOM 985 C C . TYR A 1 129 ? -5.994 2.369 -4.641 1.00 94.19 129 TYR A C 1
ATOM 987 O O . TYR A 1 129 ? -6.192 3.028 -5.657 1.00 94.19 129 TYR A O 1
ATOM 995 N N . TYR A 1 130 ? -5.219 1.287 -4.656 1.00 93.69 130 TYR A N 1
ATOM 996 C CA . TYR A 1 130 ? -4.630 0.739 -5.880 1.00 93.69 130 TYR A CA 1
ATOM 997 C C . TYR A 1 130 ? -5.573 -0.250 -6.582 1.00 93.69 130 TYR A C 1
ATOM 999 O O . TYR A 1 130 ? -6.637 -0.590 -6.062 1.00 93.69 130 TYR A O 1
ATOM 1007 N N . LYS A 1 131 ? -5.197 -0.681 -7.792 1.00 92.88 131 LYS A N 1
ATOM 1008 C CA . LYS A 1 131 ? -5.976 -1.620 -8.604 1.00 92.88 131 LYS A CA 1
ATOM 1009 C C . LYS A 1 131 ? -6.004 -2.964 -7.906 1.00 92.88 131 LYS A C 1
ATOM 1011 O O . LYS A 1 131 ? -4.961 -3.468 -7.511 1.00 92.88 131 LYS A O 1
ATOM 1016 N N . HIS A 1 132 ? -7.190 -3.535 -7.822 1.00 94.38 132 HIS A N 1
ATOM 1017 C CA . HIS A 1 132 ? -7.404 -4.907 -7.395 1.00 94.38 132 HIS A CA 1
ATOM 1018 C C . HIS A 1 132 ? -7.874 -5.724 -8.588 1.00 94.38 132 HIS A C 1
ATOM 1020 O O . HIS A 1 132 ? -8.490 -5.189 -9.515 1.00 94.38 132 HIS A O 1
ATOM 1026 N N . GLU A 1 133 ? -7.574 -7.011 -8.561 1.00 94.81 133 GLU A N 1
ATOM 1027 C CA . GLU A 1 133 ? -7.959 -7.966 -9.592 1.00 94.81 133 GLU A CA 1
ATOM 1028 C C . GLU A 1 133 ? -8.631 -9.169 -8.931 1.00 94.81 133 GLU A C 1
ATOM 1030 O O . GLU A 1 133 ? -8.361 -9.484 -7.774 1.00 94.81 133 GLU A O 1
ATOM 1035 N N . LEU A 1 134 ? -9.551 -9.816 -9.640 1.00 96.06 134 LEU A N 1
ATOM 1036 C CA . LEU A 1 134 ? -10.111 -11.101 -9.234 1.00 96.06 134 LEU A CA 1
ATOM 1037 C C . LEU A 1 134 ? -9.519 -12.160 -10.151 1.00 96.06 134 LEU A C 1
ATOM 1039 O O . LEU A 1 134 ? -9.598 -12.013 -11.370 1.00 96.06 134 LEU A O 1
ATOM 1043 N N . ALA A 1 135 ? -8.951 -13.206 -9.562 1.00 93.75 135 ALA A N 1
ATOM 1044 C CA . ALA A 1 135 ? -8.406 -14.314 -10.325 1.00 93.75 135 ALA A CA 1
ATOM 1045 C C . ALA A 1 135 ? -9.520 -15.076 -11.056 1.00 93.75 135 ALA A C 1
ATOM 1047 O O . ALA A 1 135 ? -10.631 -15.241 -10.542 1.00 93.75 135 ALA A O 1
ATOM 1048 N N . GLU A 1 136 ? -9.207 -15.581 -12.247 1.00 86.88 136 GLU A N 1
ATOM 1049 C CA . GLU A 1 136 ? -10.114 -16.431 -13.014 1.00 86.88 136 GLU A CA 1
ATOM 1050 C C . GLU A 1 136 ? -10.165 -17.874 -12.454 1.00 86.88 136 GLU A C 1
ATOM 1052 O O . GLU A 1 136 ? -9.156 -18.378 -11.948 1.00 86.88 136 GLU A O 1
ATOM 1057 N N . PRO A 1 137 ? -11.306 -18.584 -12.578 1.00 82.25 137 PRO A N 1
ATOM 1058 C CA . PRO A 1 137 ? -12.578 -18.112 -13.123 1.00 82.25 137 PRO A CA 1
ATOM 1059 C C . PRO A 1 137 ? -13.314 -17.200 -12.136 1.00 82.25 137 PRO A C 1
ATOM 1061 O O . PRO A 1 137 ? -13.445 -17.520 -10.953 1.00 82.25 137 PRO A O 1
ATOM 1064 N N . THR A 1 138 ? -13.843 -16.081 -12.634 1.00 80.06 138 THR A N 1
ATOM 1065 C CA . THR A 1 138 ? -14.716 -15.238 -11.821 1.00 80.06 138 THR A CA 1
ATOM 1066 C C . THR A 1 138 ? -16.040 -15.965 -11.574 1.00 80.06 138 THR A C 1
ATOM 1068 O O . THR A 1 138 ? -16.564 -16.622 -12.478 1.00 80.06 138 THR A O 1
ATOM 1071 N N . PRO A 1 139 ? -16.599 -15.880 -10.359 1.00 80.81 139 PRO A N 1
ATOM 1072 C CA . PRO A 1 139 ? -17.918 -16.435 -10.089 1.00 80.81 139 PRO A CA 1
ATOM 1073 C C . PRO A 1 139 ? -18.976 -15.732 -10.953 1.00 80.81 139 PRO A C 1
ATOM 1075 O O . PRO A 1 139 ? -18.816 -14.558 -11.292 1.00 80.81 139 PRO A O 1
ATOM 1078 N N . ASP A 1 140 ? -20.069 -16.431 -11.275 1.00 93.00 140 ASP A N 1
ATOM 1079 C CA . ASP A 1 140 ? -21.252 -15.865 -11.951 1.00 93.00 140 ASP A CA 1
ATOM 1080 C C . ASP A 1 140 ? -22.069 -15.000 -10.973 1.00 93.00 140 ASP A C 1
ATOM 1082 O O . ASP A 1 140 ? -23.215 -15.280 -10.629 1.00 93.00 140 ASP A O 1
ATOM 1086 N N . VAL A 1 141 ? -21.400 -13.994 -10.413 1.00 94.69 141 VAL A N 1
ATOM 1087 C CA . VAL A 1 141 ? -21.890 -13.094 -9.374 1.00 94.69 141 VAL A CA 1
ATOM 1088 C C . VAL A 1 141 ? -21.545 -11.667 -9.805 1.00 94.69 141 VAL A C 1
ATOM 1090 O O . VAL A 1 141 ? -20.407 -11.418 -10.207 1.00 94.69 141 VAL A O 1
ATOM 1093 N N . PRO A 1 142 ? -22.477 -10.704 -9.708 1.00 96.50 142 PRO A N 1
ATOM 1094 C CA . PRO A 1 142 ? -22.196 -9.299 -9.982 1.00 96.50 142 PRO A CA 1
ATOM 1095 C C . PRO A 1 142 ? -21.003 -8.764 -9.176 1.00 96.50 142 PRO A C 1
ATOM 1097 O O . PRO A 1 142 ? -20.953 -8.891 -7.948 1.00 96.50 142 PRO A O 1
ATOM 1100 N N . ILE A 1 143 ? -20.053 -8.132 -9.873 1.00 95.25 143 ILE A N 1
ATOM 1101 C CA . ILE A 1 143 ? -18.833 -7.558 -9.292 1.00 95.25 143 ILE A CA 1
ATOM 1102 C C . ILE A 1 143 ? -18.818 -6.043 -9.514 1.00 95.25 143 ILE A C 1
ATOM 1104 O O . ILE A 1 143 ? -18.934 -5.574 -10.646 1.00 95.25 143 ILE A O 1
ATOM 1108 N N . ALA A 1 144 ? -18.591 -5.283 -8.442 1.00 94.50 144 ALA A N 1
ATOM 1109 C CA . ALA A 1 144 ? -18.378 -3.838 -8.481 1.00 94.50 144 ALA A CA 1
ATOM 1110 C C . ALA A 1 144 ? -16.942 -3.484 -8.054 1.00 94.50 144 ALA A C 1
ATOM 1112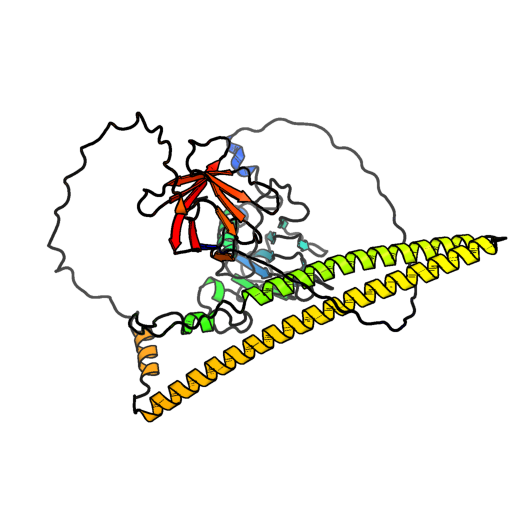 O O . ALA A 1 144 ? -16.574 -3.644 -6.891 1.00 94.50 144 ALA A O 1
ATOM 1113 N N . MET A 1 145 ? -16.134 -2.974 -8.987 1.00 93.50 145 MET A N 1
ATOM 1114 C CA . MET A 1 145 ? -14.750 -2.536 -8.743 1.00 93.50 145 MET A CA 1
ATOM 1115 C C . MET A 1 145 ? -14.700 -1.028 -8.470 1.00 93.50 145 MET A C 1
ATOM 1117 O O . MET A 1 145 ? -15.038 -0.228 -9.341 1.00 93.50 145 MET A O 1
ATOM 1121 N N . LEU A 1 146 ? -14.267 -0.630 -7.269 1.00 93.25 146 LEU A N 1
ATOM 1122 C CA . LEU A 1 146 ? -14.281 0.760 -6.785 1.00 93.25 146 LEU A CA 1
ATOM 1123 C C . LEU A 1 146 ? -12.864 1.225 -6.395 1.00 93.25 146 LEU A C 1
ATOM 1125 O O . LEU A 1 146 ? -12.593 1.553 -5.237 1.00 93.25 146 LEU A O 1
ATOM 1129 N N . THR A 1 147 ? -11.936 1.210 -7.357 1.00 90.69 147 THR A N 1
ATOM 1130 C CA . THR A 1 147 ? -10.504 1.491 -7.129 1.00 90.69 147 THR A CA 1
ATOM 1131 C C . THR A 1 147 ? -10.046 2.838 -7.689 1.00 90.69 147 THR A C 1
ATOM 1133 O O . THR A 1 147 ? -10.487 3.226 -8.770 1.00 90.69 147 THR A O 1
ATOM 1136 N N . TYR A 1 148 ? -9.111 3.520 -7.015 1.00 84.12 148 TYR A N 1
ATOM 1137 C CA . TYR A 1 148 ? -8.580 4.817 -7.470 1.00 84.12 148 TYR A CA 1
ATOM 1138 C C . TYR A 1 148 ? -7.451 4.719 -8.509 1.00 84.12 148 TYR A C 1
ATOM 1140 O O . TYR A 1 148 ? -7.447 5.408 -9.517 1.00 84.12 148 TYR A O 1
ATOM 1148 N N . PHE A 1 149 ? -6.446 3.879 -8.318 1.00 81.69 149 PHE A N 1
ATOM 1149 C CA . PHE A 1 149 ? -5.269 3.846 -9.195 1.00 81.69 149 PHE A CA 1
ATOM 1150 C C . PHE A 1 149 ? -5.202 2.520 -9.969 1.00 81.69 149 PHE A C 1
ATOM 1152 O O . PHE A 1 149 ? -5.656 1.520 -9.431 1.00 81.69 149 PHE A O 1
ATOM 1159 N N . PRO A 1 150 ? -4.653 2.433 -11.203 1.00 69.06 150 PRO A N 1
ATOM 1160 C CA . PRO A 1 150 ? -4.128 3.502 -12.057 1.00 69.06 150 PRO A CA 1
ATOM 1161 C C . PRO A 1 150 ? -5.184 4.157 -12.956 1.00 69.06 150 PRO A C 1
ATOM 1163 O O . PRO A 1 150 ? -4.890 5.158 -13.599 1.00 69.06 150 PRO A O 1
ATOM 1166 N N . LYS A 1 151 ? -6.389 3.578 -13.039 1.00 59.31 151 LYS A N 1
ATOM 1167 C CA . LYS A 1 151 ? -7.443 3.966 -13.988 1.00 59.31 151 LYS A CA 1
ATOM 1168 C C . LYS A 1 151 ? -8.633 4.685 -13.341 1.00 59.31 151 LYS A C 1
ATOM 1170 O O . LYS A 1 151 ? -9.724 4.613 -13.902 1.00 59.31 151 LYS A O 1
ATOM 1175 N N . ALA A 1 152 ? -8.487 5.386 -12.210 1.00 54.69 152 ALA A N 1
ATOM 1176 C CA . ALA A 1 152 ? -9.513 6.381 -11.914 1.00 54.69 152 ALA A CA 1
ATOM 1177 C C . ALA A 1 152 ? -9.473 7.401 -13.041 1.00 54.69 152 ALA A C 1
ATOM 1179 O O . ALA A 1 152 ? -8.499 8.139 -13.221 1.00 54.69 152 ALA A O 1
ATOM 1180 N N . ASP A 1 153 ? -10.577 7.475 -13.772 1.00 57.44 153 ASP A N 1
ATOM 1181 C CA . ASP A 1 153 ? -11.047 8.784 -14.166 1.00 57.44 153 ASP A CA 1
ATOM 1182 C C . ASP A 1 153 ? -10.921 9.674 -12.921 1.00 57.44 153 ASP A C 1
ATOM 1184 O O . ASP A 1 153 ? -11.503 9.368 -11.883 1.00 57.44 153 ASP A O 1
ATOM 1188 N N . LYS A 1 154 ? -10.099 10.725 -12.982 1.00 60.25 154 LYS A N 1
ATOM 1189 C CA . LYS A 1 154 ? -9.850 11.623 -11.843 1.00 60.25 154 LYS A CA 1
ATOM 1190 C C . LYS A 1 154 ? -11.151 12.249 -11.311 1.00 60.25 154 LYS A C 1
ATOM 1192 O O . LYS A 1 154 ? -11.147 12.818 -10.218 1.00 60.25 154 LYS A O 1
ATOM 1197 N N . SER A 1 155 ? -12.245 12.155 -12.072 1.00 57.31 155 SER A N 1
ATOM 1198 C CA . SER A 1 155 ? -13.600 12.501 -11.648 1.00 57.31 155 SER A CA 1
ATOM 1199 C C . SER A 1 155 ? -14.202 11.500 -10.641 1.00 57.31 155 SER A C 1
ATOM 1201 O O . SER A 1 155 ? -14.981 11.896 -9.772 1.00 57.31 155 SER A O 1
ATOM 1203 N N . ASN A 1 156 ? -13.808 10.224 -10.691 1.00 63.94 156 ASN A N 1
ATOM 1204 C CA . ASN A 1 156 ? -14.319 9.161 -9.840 1.00 63.94 156 ASN A CA 1
ATOM 1205 C C . ASN A 1 156 ? -13.625 9.169 -8.470 1.00 63.94 156 ASN A C 1
ATOM 1207 O O . ASN A 1 156 ? -12.675 8.434 -8.195 1.00 63.94 156 ASN A O 1
ATOM 1211 N N . ARG A 1 157 ? -14.138 10.021 -7.581 1.00 71.81 157 ARG A N 1
ATOM 1212 C CA . ARG A 1 157 ? -13.741 10.097 -6.165 1.00 71.81 157 ARG A CA 1
ATOM 1213 C C . ARG A 1 157 ? -14.425 9.038 -5.288 1.00 71.81 157 ARG A C 1
ATOM 1215 O O . ARG A 1 157 ? -14.306 9.091 -4.064 1.00 71.81 157 ARG A O 1
ATOM 1222 N N . ASN A 1 158 ? -15.123 8.069 -5.882 1.00 82.62 158 ASN A N 1
ATOM 1223 C CA . ASN A 1 158 ? -15.898 7.061 -5.151 1.00 82.62 158 ASN A CA 1
ATOM 1224 C C . ASN A 1 158 ? -15.063 5.837 -4.747 1.00 82.62 158 ASN A C 1
ATOM 1226 O O . ASN A 1 158 ? -15.596 4.739 -4.614 1.00 82.62 158 ASN A O 1
ATOM 1230 N N . PHE A 1 159 ? -13.763 6.018 -4.516 1.00 90.19 159 PHE A N 1
ATOM 1231 C CA . PHE A 1 159 ? -12.933 5.001 -3.880 1.00 90.19 159 PHE A CA 1
ATOM 1232 C C . PHE A 1 159 ? -12.937 5.182 -2.361 1.00 90.19 159 PHE A C 1
ATOM 1234 O O . PHE A 1 159 ? -13.256 6.251 -1.829 1.00 90.19 159 PHE A O 1
ATOM 1241 N N . PHE A 1 160 ? -12.623 4.106 -1.659 1.00 96.19 160 PHE A N 1
ATOM 1242 C CA . PHE A 1 160 ? -12.437 4.053 -0.214 1.00 96.19 160 PHE A CA 1
ATOM 1243 C C . PHE A 1 160 ? -11.770 2.720 0.121 1.00 96.19 160 PHE A C 1
ATOM 1245 O O . PHE A 1 160 ? -11.764 1.802 -0.695 1.00 96.19 160 PHE A O 1
ATOM 1252 N N . TRP A 1 161 ? -11.176 2.607 1.299 1.00 97.12 161 TRP A N 1
ATOM 1253 C CA . TRP A 1 161 ? -10.572 1.360 1.755 1.00 97.12 161 TRP A CA 1
ATOM 1254 C C . TRP A 1 161 ? -10.493 1.350 3.276 1.00 97.12 161 TRP A C 1
ATOM 1256 O O . TRP A 1 161 ? -10.524 2.413 3.883 1.00 97.12 161 TRP A O 1
ATOM 1266 N N . ALA A 1 162 ? -10.373 0.179 3.900 1.00 97.50 162 ALA A N 1
ATOM 1267 C CA . ALA A 1 162 ? -9.901 0.087 5.283 1.00 97.50 162 ALA A CA 1
ATOM 1268 C C . ALA A 1 162 ? -9.387 -1.318 5.599 1.00 97.50 162 ALA A C 1
ATOM 1270 O O . ALA A 1 162 ? -9.998 -2.303 5.208 1.00 97.50 162 ALA A O 1
ATOM 1271 N N . TYR A 1 163 ? -8.326 -1.419 6.396 1.00 96.69 163 TYR A N 1
ATOM 1272 C CA . TYR A 1 163 ? -7.918 -2.690 7.015 1.00 96.69 163 TYR A CA 1
ATOM 1273 C C . TYR A 1 163 ? -8.137 -2.709 8.528 1.00 96.69 163 TYR A C 1
ATOM 1275 O O . TYR A 1 163 ? -7.898 -3.720 9.174 1.00 96.69 163 TYR A O 1
ATOM 1283 N N . ALA A 1 164 ? -8.571 -1.592 9.113 1.00 95.88 164 ALA A N 1
ATOM 1284 C CA . ALA A 1 164 ? -8.789 -1.459 10.543 1.00 95.88 164 ALA A CA 1
ATOM 1285 C C . ALA A 1 164 ? -10.146 -0.803 10.808 1.00 95.88 164 ALA A C 1
ATOM 1287 O O . ALA A 1 164 ? -10.519 0.188 10.180 1.00 95.88 164 ALA A O 1
ATOM 1288 N N . TRP A 1 165 ? -10.888 -1.363 11.760 1.00 94.50 165 TRP A N 1
ATOM 1289 C CA . TRP A 1 165 ? -12.276 -0.985 12.017 1.00 94.50 165 TRP A CA 1
ATOM 1290 C C . TRP A 1 165 ? -12.425 0.410 12.641 1.00 94.50 165 TRP A C 1
ATOM 1292 O O . TRP A 1 165 ? -13.317 1.178 12.274 1.00 94.50 165 TRP A O 1
ATOM 1302 N N . ASN A 1 166 ? -11.534 0.762 13.569 1.00 92.00 166 ASN A N 1
ATOM 1303 C CA . ASN A 1 166 ? -11.656 1.958 14.409 1.00 92.00 166 ASN A CA 1
ATOM 1304 C C . ASN A 1 166 ? -10.864 3.176 13.897 1.00 92.00 166 ASN A C 1
ATOM 1306 O O . ASN A 1 166 ? -10.607 4.113 14.653 1.00 92.00 166 ASN A O 1
ATOM 1310 N N . THR A 1 167 ? -10.500 3.207 12.613 1.00 90.50 167 THR A N 1
ATOM 1311 C CA . THR A 1 167 ? -9.806 4.352 11.995 1.00 90.50 167 THR A CA 1
ATOM 1312 C C . THR A 1 167 ? -10.773 5.291 11.265 1.00 90.50 167 THR A C 1
ATOM 1314 O O . THR A 1 167 ? -11.972 5.015 11.154 1.00 90.50 167 THR A O 1
ATOM 1317 N N . SER A 1 168 ? -10.272 6.437 10.789 1.00 90.81 168 SER A N 1
ATOM 1318 C CA . SER A 1 168 ? -11.021 7.346 9.905 1.00 90.81 168 SER A CA 1
ATOM 1319 C C . SER A 1 168 ? -11.513 6.627 8.653 1.00 90.81 168 SER A C 1
ATOM 1321 O O . SER A 1 168 ? -12.682 6.737 8.295 1.00 90.81 168 SER A O 1
ATOM 1323 N N . GLU A 1 169 ? -10.636 5.831 8.054 1.00 94.69 169 GLU A N 1
ATOM 1324 C CA . GLU A 1 169 ? -10.882 5.075 6.833 1.00 94.69 169 GLU A CA 1
ATOM 1325 C C . GLU A 1 169 ? -11.922 3.971 7.088 1.00 94.69 169 GLU A C 1
ATOM 1327 O O . GLU A 1 169 ? -12.858 3.806 6.310 1.00 94.69 169 GLU A O 1
ATOM 1332 N N . GLY A 1 170 ? -11.854 3.289 8.241 1.00 95.75 170 GLY A N 1
ATOM 1333 C CA . GLY A 1 170 ? -12.872 2.320 8.664 1.00 95.75 170 GLY A CA 1
ATOM 1334 C C . GLY A 1 170 ? -14.268 2.932 8.840 1.00 95.75 170 GLY A C 1
ATOM 1335 O O . GLY A 1 170 ? -15.267 2.338 8.429 1.00 95.75 170 GLY A O 1
ATOM 1336 N N . ARG A 1 171 ? -14.361 4.146 9.404 1.00 96.62 171 ARG A N 1
ATOM 1337 C CA . ARG A 1 171 ? -15.633 4.892 9.502 1.00 96.62 171 ARG A CA 1
ATOM 1338 C C . ARG A 1 171 ? -16.173 5.281 8.129 1.00 96.62 171 ARG A C 1
ATOM 1340 O O . ARG A 1 171 ? -17.374 5.153 7.889 1.00 96.62 171 ARG A O 1
ATOM 1347 N N . GLU A 1 172 ? -15.301 5.746 7.240 1.00 95.19 172 GLU A N 1
ATOM 1348 C CA . GLU A 1 172 ? -15.675 6.116 5.877 1.00 95.19 172 GLU A CA 1
ATOM 1349 C C . GLU A 1 172 ? -16.184 4.908 5.083 1.00 95.19 172 GLU A C 1
ATOM 1351 O O . GLU A 1 172 ? -17.261 4.993 4.489 1.00 95.19 172 GLU A O 1
ATOM 1356 N N . LEU A 1 173 ? -15.459 3.786 5.138 1.00 97.19 173 LEU A N 1
ATOM 1357 C CA . LEU A 1 173 ? -15.828 2.507 4.532 1.00 97.19 173 LEU A CA 1
ATOM 1358 C C . LEU A 1 173 ? -17.254 2.104 4.924 1.00 97.19 173 LEU A C 1
ATOM 1360 O O . LEU A 1 173 ? -18.082 1.867 4.049 1.00 97.19 173 LEU A O 1
ATOM 1364 N N . ARG A 1 174 ? -17.575 2.084 6.226 1.00 97.38 174 ARG A N 1
ATOM 1365 C CA . ARG A 1 174 ? -18.923 1.730 6.709 1.00 97.38 174 ARG A CA 1
ATOM 1366 C C . ARG A 1 174 ? -20.004 2.639 6.145 1.00 97.38 174 ARG A C 1
ATOM 1368 O O . ARG A 1 174 ? -21.021 2.156 5.653 1.00 97.38 174 ARG A O 1
ATOM 1375 N N . ARG A 1 175 ? -19.781 3.953 6.220 1.00 97.06 175 ARG A N 1
ATOM 1376 C CA . ARG A 1 175 ? -20.741 4.951 5.739 1.00 97.06 175 ARG A CA 1
ATOM 1377 C C . ARG A 1 175 ? -21.015 4.764 4.247 1.00 97.06 175 ARG A C 1
ATOM 1379 O O . ARG A 1 175 ? -22.178 4.692 3.865 1.00 97.06 175 ARG A O 1
ATOM 1386 N N . LYS A 1 176 ? -19.962 4.640 3.431 1.00 96.25 176 LYS A N 1
ATOM 1387 C CA . LYS A 1 176 ? -20.085 4.467 1.977 1.00 96.25 176 LYS A CA 1
ATOM 1388 C C . LYS A 1 176 ? -20.719 3.127 1.608 1.00 96.25 176 LYS A C 1
ATOM 1390 O O . LYS A 1 176 ? -21.589 3.096 0.749 1.00 96.25 176 LYS A O 1
ATOM 1395 N N . LEU A 1 177 ? -20.357 2.031 2.277 1.00 97.00 177 LEU A N 1
ATOM 1396 C CA . LEU A 1 177 ? -20.998 0.735 2.037 1.00 97.00 177 LEU A CA 1
ATOM 1397 C C . LEU A 1 177 ? -22.497 0.785 2.348 1.00 97.00 177 LEU A C 1
ATOM 1399 O O . LEU A 1 177 ? -23.292 0.407 1.495 1.00 97.00 177 LEU A O 1
ATOM 1403 N N . LYS A 1 178 ? -22.892 1.334 3.502 1.00 97.44 178 LYS A N 1
ATOM 1404 C CA . LYS A 1 178 ? -24.307 1.509 3.860 1.00 97.44 178 LYS A CA 1
ATOM 1405 C C . LYS A 1 178 ? -25.055 2.388 2.858 1.00 97.44 178 LYS A C 1
ATOM 1407 O O . LYS A 1 178 ? -26.200 2.105 2.515 1.00 97.44 178 LYS A O 1
ATOM 1412 N N . GLU A 1 179 ? -24.423 3.450 2.371 1.00 95.56 179 GLU A N 1
ATOM 1413 C CA . GLU A 1 179 ? -24.997 4.311 1.338 1.00 95.56 179 GLU A CA 1
ATOM 1414 C C . GLU A 1 179 ? -25.227 3.556 0.021 1.00 95.56 179 GLU A C 1
ATOM 1416 O O . GLU A 1 179 ? -26.297 3.699 -0.573 1.00 95.56 179 GLU A O 1
ATOM 1421 N N . LEU A 1 180 ? -24.272 2.721 -0.402 1.00 95.38 180 LEU A N 1
ATOM 1422 C CA . LEU A 1 180 ? -24.327 1.965 -1.656 1.00 95.38 180 LEU A CA 1
ATOM 1423 C C . LEU A 1 180 ? -25.291 0.772 -1.606 1.00 95.38 180 LEU A C 1
ATOM 1425 O O . LEU A 1 180 ? -25.991 0.520 -2.588 1.00 95.38 180 LEU A O 1
ATOM 1429 N N . THR A 1 181 ? -25.335 0.050 -0.483 1.00 97.06 181 THR A N 1
ATOM 1430 C CA . THR A 1 181 ? -26.041 -1.240 -0.368 1.00 97.06 181 THR A CA 1
ATOM 1431 C C . THR A 1 181 ? -27.300 -1.181 0.490 1.00 97.06 181 THR A C 1
ATOM 1433 O O . THR A 1 181 ? -28.167 -2.034 0.355 1.00 97.06 181 THR A O 1
ATOM 1436 N N . GLY A 1 182 ? -27.429 -0.188 1.375 1.00 97.50 182 GLY A N 1
ATOM 1437 C CA . GLY A 1 182 ? -28.472 -0.158 2.406 1.00 97.50 182 GLY A CA 1
ATOM 1438 C C . GLY A 1 182 ? -28.219 -1.104 3.589 1.00 97.50 182 GLY A C 1
ATOM 1439 O O . GLY A 1 182 ? -29.038 -1.143 4.504 1.00 97.50 182 GLY A O 1
ATOM 1440 N N . LEU A 1 183 ? -27.101 -1.838 3.599 1.00 97.75 183 LEU A N 1
ATOM 1441 C CA . LEU A 1 183 ? -26.770 -2.834 4.620 1.00 97.75 183 LEU A CA 1
ATOM 1442 C C . LEU A 1 183 ? -25.799 -2.281 5.669 1.00 97.75 183 LEU A C 1
ATOM 1444 O O . LEU A 1 183 ? -24.916 -1.478 5.368 1.00 97.75 183 LEU A O 1
ATOM 1448 N N . GLU A 1 184 ? -25.920 -2.773 6.900 1.00 98.00 184 GLU A N 1
ATOM 1449 C CA . GLU A 1 184 ? -24.875 -2.637 7.919 1.00 98.00 184 GLU A CA 1
ATOM 1450 C C . GLU A 1 184 ? -23.817 -3.733 7.738 1.00 98.00 184 GLU A C 1
ATOM 1452 O O . GLU A 1 184 ? -24.124 -4.853 7.321 1.00 98.00 184 GLU A O 1
ATOM 1457 N N . VAL A 1 185 ? -22.560 -3.436 8.077 1.00 98.25 185 VAL A N 1
ATOM 1458 C CA . VAL A 1 185 ? -21.497 -4.454 8.074 1.00 98.25 185 VAL A CA 1
ATOM 1459 C C . VAL A 1 185 ? -21.777 -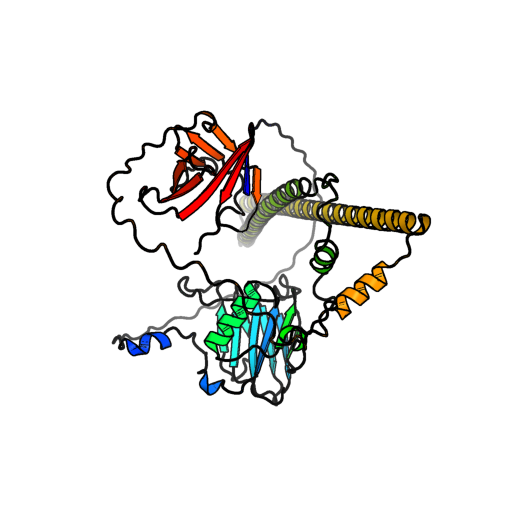5.464 9.188 1.00 98.25 185 VAL A C 1
ATOM 1461 O O . VAL A 1 185 ? -21.867 -5.085 10.350 1.00 98.25 185 VAL A O 1
ATOM 1464 N N . THR A 1 186 ? -21.898 -6.744 8.839 1.00 98.38 186 THR A N 1
ATOM 1465 C CA . THR A 1 186 ? -22.180 -7.842 9.779 1.00 98.38 186 THR A CA 1
ATOM 1466 C C . THR A 1 186 ? -20.905 -8.399 10.412 1.00 98.38 186 THR A C 1
ATOM 1468 O O . THR A 1 186 ? -20.878 -8.674 11.608 1.00 98.38 186 THR A O 1
ATOM 1471 N N . THR A 1 187 ? -19.834 -8.553 9.629 1.00 98.25 187 THR A N 1
ATOM 1472 C CA . THR A 1 187 ? -18.512 -8.960 10.135 1.00 98.25 187 THR A CA 1
ATOM 1473 C C . THR A 1 187 ? -17.409 -8.162 9.458 1.00 98.25 187 THR A C 1
ATOM 1475 O O . THR A 1 187 ? -17.499 -7.875 8.261 1.00 98.25 187 THR A O 1
ATOM 1478 N N . PHE A 1 188 ? -16.336 -7.873 10.193 1.00 97.88 188 PHE A N 1
ATOM 1479 C CA . PHE A 1 188 ? -15.144 -7.225 9.656 1.00 97.88 188 PHE A CA 1
ATOM 1480 C C . PHE A 1 188 ? -13.879 -7.973 10.080 1.00 97.88 188 PHE A C 1
ATOM 1482 O O . PHE A 1 188 ? -13.583 -8.077 11.267 1.00 97.88 188 PHE A O 1
ATOM 1489 N N . GLN A 1 189 ? -13.112 -8.462 9.106 1.00 98.12 189 GLN A N 1
ATOM 1490 C CA . GLN A 1 189 ? -11.807 -9.086 9.328 1.00 98.12 189 GLN A CA 1
ATOM 1491 C C . GLN A 1 189 ? -10.727 -8.216 8.698 1.00 98.12 189 GLN A C 1
ATOM 1493 O O . GLN A 1 189 ? -10.560 -8.199 7.481 1.00 98.12 189 GLN A O 1
ATOM 1498 N N . GLY A 1 190 ? -10.009 -7.475 9.532 1.00 96.81 190 GLY A N 1
ATOM 1499 C CA . GLY A 1 190 ? -8.992 -6.532 9.094 1.00 96.81 190 GLY A CA 1
ATOM 1500 C C . GLY A 1 190 ? -7.603 -6.913 9.585 1.00 96.81 190 GLY A C 1
ATOM 1501 O O . GLY A 1 190 ? -7.425 -7.124 10.781 1.00 96.81 190 GLY A O 1
ATOM 1502 N N . VAL A 1 191 ? -6.614 -6.976 8.693 1.00 96.56 191 VAL A N 1
ATOM 1503 C CA . VAL A 1 191 ? -5.207 -7.224 9.058 1.00 96.56 191 VAL A CA 1
ATOM 1504 C C . VAL A 1 191 ? -4.277 -6.296 8.292 1.00 96.56 191 VAL A C 1
ATOM 1506 O O . VAL A 1 191 ? -4.574 -5.879 7.182 1.00 96.56 191 VAL A O 1
ATOM 1509 N N . TYR A 1 192 ? -3.116 -5.961 8.851 1.00 95.31 192 TYR A N 1
ATOM 1510 C CA . TYR A 1 192 ? -2.169 -5.112 8.124 1.00 95.31 192 TYR A CA 1
ATOM 1511 C C . TYR A 1 192 ? -1.669 -5.801 6.843 1.00 95.31 192 TYR A C 1
ATOM 1513 O O . TYR A 1 192 ? -1.733 -5.224 5.764 1.00 95.31 192 TYR A O 1
ATOM 1521 N N . ALA A 1 193 ? -1.249 -7.062 6.933 1.00 96.56 193 ALA A N 1
ATOM 1522 C CA . ALA A 1 193 ? -0.792 -7.819 5.777 1.00 96.56 193 ALA A CA 1
ATOM 1523 C C . ALA A 1 193 ? -1.456 -9.198 5.719 1.00 96.56 193 ALA A C 1
ATOM 1525 O O . ALA A 1 193 ? -1.487 -9.894 6.737 1.00 96.56 193 ALA A O 1
ATOM 1526 N N . ALA A 1 194 ? -1.981 -9.594 4.556 1.00 96.50 194 ALA A N 1
ATOM 1527 C CA . ALA A 1 194 ? -2.754 -10.829 4.412 1.00 96.50 194 ALA A CA 1
ATOM 1528 C C . ALA A 1 194 ? -2.210 -11.760 3.326 1.00 96.50 194 ALA A C 1
ATOM 1530 O O . ALA A 1 194 ? -1.675 -11.323 2.313 1.00 96.50 194 ALA A O 1
ATOM 1531 N N . THR A 1 195 ? -2.402 -13.061 3.535 1.00 97.31 195 THR A N 1
ATOM 1532 C CA . THR A 1 195 ? -2.345 -14.082 2.474 1.00 97.31 195 THR A CA 1
ATOM 1533 C C . THR A 1 195 ? -3.672 -14.815 2.325 1.00 97.31 195 THR A C 1
ATOM 1535 O O . THR A 1 195 ? -3.954 -15.364 1.263 1.00 97.31 195 THR A O 1
ATOM 1538 N N . ARG A 1 196 ? -4.491 -14.863 3.386 1.00 98.19 196 ARG A N 1
ATOM 1539 C CA . ARG A 1 196 ? -5.734 -15.628 3.400 1.00 98.19 196 ARG A CA 1
ATOM 1540 C C . ARG A 1 196 ? -6.781 -15.041 4.342 1.00 98.19 196 ARG A C 1
ATOM 1542 O O . ARG A 1 196 ? -6.434 -14.584 5.428 1.00 98.19 196 ARG A O 1
ATOM 1549 N N . PHE A 1 197 ? -8.047 -15.168 3.961 1.00 98.31 197 PHE A N 1
ATOM 1550 C CA . PHE A 1 197 ? -9.223 -14.907 4.788 1.00 98.31 197 PHE A CA 1
ATOM 1551 C C . PHE A 1 197 ? -10.211 -16.079 4.735 1.00 98.31 197 PHE A C 1
ATOM 1553 O O . PHE A 1 197 ? -10.216 -16.862 3.784 1.00 98.31 197 PHE A O 1
ATOM 1560 N N . VAL A 1 198 ? -11.070 -16.179 5.754 1.00 98.31 198 VAL A N 1
ATOM 1561 C CA . VAL A 1 198 ? -12.191 -17.130 5.790 1.00 98.31 198 VAL A CA 1
ATOM 1562 C C . VAL A 1 198 ? -13.452 -16.380 6.196 1.00 98.31 198 VAL A C 1
ATOM 1564 O O . VAL A 1 198 ? -13.512 -15.831 7.293 1.00 98.31 198 VAL A O 1
ATOM 1567 N N . VAL A 1 199 ? -14.465 -16.375 5.336 1.00 98.12 199 VAL A N 1
ATOM 1568 C CA . VAL A 1 199 ? -15.751 -15.712 5.577 1.00 98.12 199 VAL A CA 1
ATOM 1569 C C . VAL A 1 199 ? -16.791 -16.770 5.926 1.00 98.12 199 VAL A C 1
ATOM 1571 O O . VAL A 1 199 ? -17.260 -17.486 5.051 1.00 98.12 199 VAL A O 1
ATOM 1574 N N . ASP A 1 200 ? -17.129 -16.886 7.210 1.00 98.12 200 ASP A N 1
ATOM 1575 C CA . ASP A 1 200 ? -18.041 -17.904 7.760 1.00 98.12 200 ASP A CA 1
ATOM 1576 C C . ASP A 1 200 ? -19.230 -17.313 8.542 1.00 98.12 200 ASP A C 1
ATOM 1578 O O . ASP A 1 200 ? -19.987 -18.033 9.191 1.00 98.12 200 ASP A O 1
ATOM 1582 N N . GLY A 1 201 ? -19.392 -15.987 8.503 1.00 96.88 201 GLY A N 1
ATOM 1583 C CA . GLY A 1 201 ? -20.436 -15.259 9.226 1.00 96.88 201 GLY A CA 1
ATOM 1584 C C . GLY A 1 201 ? -20.196 -15.102 10.733 1.00 96.88 201 GLY A C 1
ATOM 1585 O O . GLY A 1 201 ? -20.980 -14.414 11.395 1.00 96.88 201 GLY A O 1
ATOM 1586 N N . GLN A 1 202 ? -19.121 -15.685 11.275 1.00 97.19 202 GLN A N 1
ATOM 1587 C CA . GLN A 1 202 ? -18.762 -15.620 12.695 1.00 97.19 202 GLN A CA 1
ATOM 1588 C C . GLN A 1 202 ? -17.494 -14.796 12.930 1.00 97.19 202 GLN A C 1
ATOM 1590 O O . GLN A 1 202 ? -17.480 -13.914 13.788 1.00 97.19 202 GLN A O 1
ATOM 1595 N N . ARG A 1 203 ? -16.430 -15.042 12.156 1.00 96.69 203 ARG A N 1
ATOM 1596 C CA . ARG A 1 203 ? -15.141 -14.355 12.328 1.00 96.69 203 ARG A CA 1
ATOM 1597 C C . ARG A 1 203 ? -15.256 -12.860 12.042 1.00 96.69 203 ARG A C 1
ATOM 1599 O O . ARG A 1 203 ? -15.666 -12.464 10.948 1.00 96.69 203 ARG A O 1
ATOM 1606 N N . GLY A 1 204 ? -14.833 -12.041 13.006 1.00 95.69 204 GLY A N 1
ATOM 1607 C CA . GLY A 1 204 ? -14.876 -10.581 12.922 1.00 95.69 204 GLY A CA 1
ATOM 1608 C C . GLY A 1 204 ? -16.224 -9.970 13.310 1.00 95.69 204 GLY A C 1
ATOM 1609 O O . GLY A 1 204 ? -16.450 -8.789 13.048 1.00 95.69 204 GLY A O 1
ATOM 1610 N N . ARG A 1 205 ? -17.148 -10.752 13.883 1.00 96.31 205 ARG A N 1
ATOM 1611 C CA . ARG A 1 205 ? -18.415 -10.242 14.432 1.00 96.31 205 ARG A CA 1
ATOM 1612 C C . ARG A 1 205 ? -18.192 -9.467 15.733 1.00 96.31 205 ARG A C 1
ATOM 1614 O O . ARG A 1 205 ? -18.774 -8.408 15.931 1.00 96.31 205 ARG A O 1
ATOM 1621 N N . ASP A 1 206 ? -17.301 -9.962 16.579 1.00 93.25 206 ASP A N 1
ATOM 1622 C CA . ASP A 1 206 ? -16.838 -9.343 17.823 1.00 93.25 206 ASP A CA 1
ATOM 1623 C C . ASP A 1 206 ? -16.283 -7.923 17.608 1.00 93.25 206 ASP A C 1
ATOM 1625 O O . ASP A 1 206 ? -16.592 -7.011 18.378 1.00 93.25 206 ASP A O 1
ATOM 1629 N N . VAL A 1 207 ? -15.549 -7.712 16.510 1.00 88.69 207 VAL A N 1
ATOM 1630 C CA . VAL A 1 207 ? -15.022 -6.401 16.103 1.00 88.69 207 VAL A CA 1
ATOM 1631 C C . VAL A 1 207 ? -16.154 -5.410 15.813 1.00 88.69 207 VAL A C 1
ATOM 1633 O O . VAL A 1 207 ? -16.089 -4.247 16.215 1.00 88.69 207 VAL A O 1
ATOM 1636 N N . VAL A 1 208 ? -17.211 -5.867 15.134 1.00 91.44 208 VAL A N 1
ATOM 1637 C CA . VAL A 1 208 ? -18.379 -5.042 14.782 1.00 91.44 208 VAL A CA 1
ATOM 1638 C C . VAL A 1 208 ? -19.232 -4.742 16.012 1.00 91.44 208 VAL A C 1
ATOM 1640 O O . VAL A 1 208 ? -19.655 -3.604 16.203 1.00 91.44 208 VAL A O 1
ATOM 1643 N N . GLU A 1 209 ? -19.451 -5.741 16.865 1.00 91.44 209 GLU A N 1
ATOM 1644 C CA . GLU A 1 209 ? -20.248 -5.628 18.091 1.00 91.44 209 GLU A CA 1
ATOM 1645 C C . GLU A 1 209 ? -19.537 -4.839 19.206 1.00 91.44 209 GLU A C 1
ATOM 1647 O O . GLU A 1 209 ? -20.104 -4.648 20.282 1.00 91.44 209 GLU A O 1
ATOM 1652 N N . GLY A 1 210 ? -18.300 -4.381 18.972 1.00 83.44 210 GLY A N 1
ATOM 1653 C CA . GLY A 1 210 ? -17.491 -3.684 19.975 1.00 83.44 210 GLY A CA 1
ATOM 1654 C C . GLY A 1 210 ? -17.096 -4.583 21.149 1.00 83.44 210 GLY A C 1
ATOM 1655 O O . GLY A 1 210 ? -16.760 -4.085 22.221 1.00 83.44 210 GLY A O 1
ATOM 1656 N N . ARG A 1 211 ? -17.166 -5.904 20.951 1.00 71.31 211 ARG A N 1
ATOM 1657 C CA . ARG A 1 211 ? -16.870 -6.931 21.951 1.00 71.31 211 ARG A CA 1
ATOM 1658 C C . ARG A 1 211 ? -15.423 -7.384 21.948 1.00 71.31 211 ARG A C 1
ATOM 1660 O O . ARG A 1 211 ? -15.095 -8.156 22.834 1.00 71.31 211 ARG A O 1
ATOM 1667 N N . SER A 1 212 ? -14.590 -6.899 21.025 1.00 55.53 212 SER A N 1
ATOM 1668 C CA . SER A 1 212 ? -13.156 -7.186 21.021 1.00 55.53 212 SER A CA 1
ATOM 1669 C C . SER A 1 212 ? -12.493 -6.590 22.272 1.00 55.53 212 SER A C 1
ATOM 1671 O O . SER A 1 212 ? -12.018 -5.451 22.294 1.00 55.53 212 SER A O 1
ATOM 1673 N N . ASP A 1 213 ? -12.506 -7.375 23.337 1.00 43.19 213 ASP A N 1
ATOM 1674 C CA . ASP A 1 213 ? -11.508 -7.432 24.383 1.00 43.19 213 ASP A CA 1
ATOM 1675 C C . ASP A 1 213 ? -10.133 -7.309 23.722 1.00 43.19 213 ASP A C 1
ATOM 1677 O O . ASP A 1 213 ? -9.750 -8.126 22.894 1.00 43.19 213 ASP A O 1
ATOM 1681 N N . GLY A 1 214 ? -9.430 -6.206 23.995 1.00 50.12 214 GLY A N 1
ATOM 1682 C CA . GLY A 1 214 ? -8.222 -5.773 23.283 1.00 50.12 214 GLY A CA 1
ATOM 1683 C C . GLY A 1 214 ? -6.984 -6.664 23.459 1.00 50.12 214 GLY A C 1
ATOM 1684 O O . GLY A 1 214 ? -5.904 -6.139 23.717 1.00 50.12 214 GLY A O 1
ATOM 1685 N N . SER A 1 215 ? -7.127 -7.985 23.347 1.00 42.19 215 SER A N 1
ATOM 1686 C CA . SER A 1 215 ? -6.090 -8.997 23.539 1.00 42.19 215 SER A CA 1
AT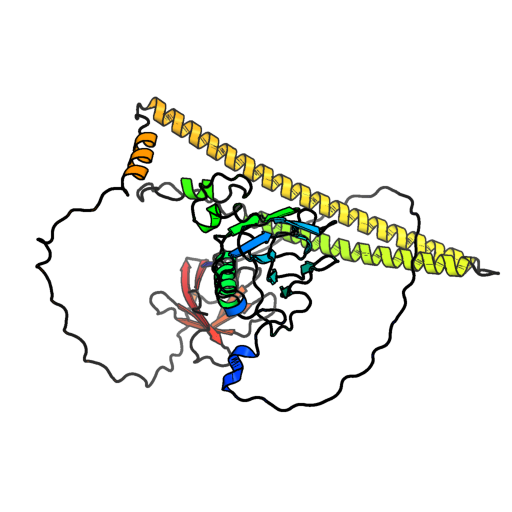OM 1687 C C . SER A 1 215 ? -5.692 -9.768 22.279 1.00 42.19 215 SER A C 1
ATOM 1689 O O . SER A 1 215 ? -4.763 -10.564 22.369 1.00 42.19 215 SER A O 1
ATOM 1691 N N . ASP A 1 216 ? -6.307 -9.545 21.112 1.00 44.41 216 ASP A N 1
ATOM 1692 C CA . ASP A 1 216 ? -5.893 -10.279 19.909 1.00 44.41 216 ASP A CA 1
ATOM 1693 C C . ASP A 1 216 ? -4.596 -9.713 19.295 1.00 44.41 216 ASP A C 1
ATOM 1695 O O . ASP A 1 216 ? -4.553 -8.660 18.652 1.00 44.41 216 ASP A O 1
ATOM 1699 N N . GLU A 1 217 ? -3.519 -10.477 19.504 1.00 45.22 217 GLU A N 1
ATOM 1700 C CA . GLU A 1 217 ? -2.103 -10.245 19.179 1.00 45.22 217 GLU A CA 1
ATOM 1701 C C . GLU A 1 217 ? -1.763 -10.070 17.680 1.00 45.22 217 GLU A C 1
ATOM 1703 O O . GLU A 1 217 ? -0.591 -10.098 17.302 1.00 45.22 217 GLU A O 1
ATOM 1708 N N . SER A 1 218 ? -2.736 -9.856 16.792 1.00 45.94 218 SER A N 1
ATOM 1709 C CA . SER A 1 218 ? -2.470 -9.649 15.355 1.00 45.94 218 SER A CA 1
ATOM 1710 C C . SER A 1 218 ? -2.421 -8.175 14.927 1.00 45.94 218 SER A C 1
ATOM 1712 O O . SER A 1 218 ? -1.946 -7.862 13.832 1.00 45.94 218 SER A O 1
ATOM 1714 N N . GLY A 1 219 ? -2.803 -7.248 15.812 1.00 43.69 219 GLY A N 1
ATOM 1715 C CA . GLY A 1 219 ? -2.514 -5.819 15.692 1.00 43.69 219 GLY A CA 1
ATOM 1716 C C . GLY A 1 219 ? -1.474 -5.414 16.731 1.00 43.69 219 GLY A C 1
ATOM 1717 O O . GLY A 1 219 ? -1.794 -5.316 17.909 1.00 43.69 219 GLY A O 1
ATOM 1718 N N . GLY A 1 220 ? -0.221 -5.198 16.318 1.00 38.03 220 GLY A N 1
ATOM 1719 C CA . GLY A 1 220 ? 0.882 -4.876 17.231 1.00 38.03 220 GLY A CA 1
ATOM 1720 C C . GLY A 1 220 ? 0.545 -3.775 18.263 1.00 38.03 220 GLY A C 1
ATOM 1721 O O . GLY A 1 220 ? -0.198 -2.839 17.956 1.00 38.03 220 GLY A O 1
ATOM 1722 N N . PRO A 1 221 ? 1.117 -3.840 19.482 1.00 40.97 221 PRO A N 1
ATOM 1723 C CA . PRO A 1 221 ? 0.645 -3.137 20.677 1.00 40.97 221 PRO A CA 1
ATOM 1724 C C . PRO A 1 221 ? 1.123 -1.681 20.725 1.00 40.97 221 PRO A C 1
ATOM 1726 O O . PRO A 1 221 ? 1.724 -1.242 21.706 1.00 40.97 221 PRO A O 1
ATOM 1729 N N . VAL A 1 222 ? 0.904 -0.914 19.660 1.00 48.94 222 VAL A N 1
ATOM 1730 C CA . VAL A 1 222 ? 1.260 0.510 19.671 1.00 48.94 222 VAL A CA 1
ATOM 1731 C C . VAL A 1 222 ? 0.228 1.310 20.481 1.00 48.94 222 VAL A C 1
ATOM 1733 O O . VAL A 1 222 ? 0.607 2.250 21.163 1.00 48.94 222 VAL A O 1
ATOM 1736 N N . GLY A 1 223 ? -1.043 0.883 20.522 1.00 41.69 223 GLY A N 1
ATOM 1737 C CA . GLY A 1 223 ? -2.110 1.622 21.219 1.00 41.69 223 GLY A CA 1
ATOM 1738 C C . GLY A 1 223 ? -2.335 1.276 22.701 1.00 41.69 223 GLY A C 1
ATOM 1739 O O . GLY A 1 223 ? -2.714 2.147 23.481 1.00 41.69 223 GLY A O 1
ATOM 1740 N N . PHE A 1 224 ? -2.101 0.028 23.131 1.00 40.91 224 PHE A N 1
ATOM 1741 C CA . PHE A 1 224 ? -2.493 -0.407 24.484 1.00 40.91 224 PHE A CA 1
ATOM 1742 C C . PHE A 1 224 ? -1.619 0.210 25.590 1.00 40.91 224 PHE A C 1
ATOM 1744 O O . PHE A 1 224 ? -2.147 0.677 26.600 1.00 40.91 224 PHE A O 1
ATOM 1751 N N . LEU A 1 225 ? -0.299 0.303 25.372 1.00 42.06 225 LEU A N 1
ATOM 1752 C CA . LEU A 1 225 ? 0.627 0.937 26.322 1.00 42.06 225 LEU A CA 1
ATOM 1753 C C . LEU A 1 225 ? 0.465 2.467 26.391 1.00 42.06 225 LEU A C 1
ATOM 1755 O O . LEU A 1 225 ? 0.686 3.034 27.453 1.00 42.06 225 LEU A O 1
ATOM 1759 N N . GLU A 1 226 ? 0.032 3.143 25.323 1.00 41.47 226 GLU A N 1
ATOM 1760 C CA . GLU A 1 226 ? -0.280 4.583 25.386 1.00 41.47 226 GLU A CA 1
ATOM 1761 C C . GLU A 1 226 ? -1.580 4.860 26.157 1.00 41.47 226 GLU A C 1
ATOM 1763 O O . GLU A 1 226 ? -1.655 5.839 26.897 1.00 41.47 226 GLU A O 1
ATOM 1768 N N . SER A 1 227 ? -2.577 3.970 26.075 1.00 41.03 227 SER A N 1
ATOM 1769 C CA . SER A 1 227 ? -3.841 4.144 26.809 1.00 41.03 227 SER A CA 1
ATOM 1770 C C . SER A 1 227 ? -3.717 3.894 28.320 1.00 41.03 227 SER A C 1
ATOM 1772 O O . SER A 1 227 ? -4.363 4.580 29.109 1.00 41.03 227 SER A O 1
ATOM 1774 N N . LEU A 1 228 ? -2.844 2.968 28.740 1.00 43.94 228 LEU A N 1
ATOM 1775 C CA . LEU A 1 228 ? -2.650 2.607 30.153 1.00 43.94 228 LEU A CA 1
ATOM 1776 C C . LEU A 1 228 ? -1.856 3.647 30.957 1.00 43.94 228 LEU A C 1
ATOM 1778 O O . LEU A 1 228 ? -1.950 3.665 32.181 1.00 43.94 228 LEU A O 1
ATOM 1782 N N . PHE A 1 229 ? -1.095 4.516 30.287 1.00 50.91 229 PHE A N 1
ATOM 1783 C CA . PHE A 1 229 ? -0.290 5.559 30.937 1.00 50.91 229 PHE A CA 1
ATOM 1784 C C . PHE A 1 229 ? -0.684 6.991 30.533 1.00 50.91 229 PHE A C 1
ATOM 1786 O O . PHE A 1 229 ? -0.188 7.942 31.133 1.00 50.91 229 PHE A O 1
ATOM 1793 N N . GLY A 1 230 ? -1.577 7.162 29.549 1.00 37.25 230 GLY A N 1
ATOM 1794 C CA . GLY A 1 230 ? -2.058 8.469 29.081 1.00 37.25 230 GLY A CA 1
ATOM 1795 C C . GLY A 1 230 ? -3.299 9.011 29.801 1.00 37.25 230 GLY A C 1
ATOM 1796 O O . GLY A 1 230 ? -3.623 10.186 29.645 1.00 37.25 230 GLY A O 1
ATOM 1797 N N . GLY A 1 231 ? -3.995 8.193 30.597 1.00 38.38 231 GLY A N 1
ATOM 1798 C CA . GLY A 1 231 ? -5.202 8.593 31.325 1.00 38.38 231 GLY A CA 1
ATOM 1799 C C . GLY A 1 231 ? -5.000 8.543 32.837 1.00 38.38 231 GLY A C 1
ATOM 1800 O O . GLY A 1 231 ? -4.773 7.471 33.382 1.00 38.38 231 GLY A O 1
ATOM 1801 N N . ALA A 1 232 ? -5.146 9.689 33.508 1.00 37.84 232 ALA A N 1
ATOM 1802 C CA . ALA A 1 232 ? -5.117 9.877 34.967 1.00 37.84 232 ALA A CA 1
ATOM 1803 C C . ALA A 1 232 ? -3.740 10.042 35.650 1.00 37.84 232 ALA A C 1
ATOM 1805 O O . ALA A 1 232 ? -3.541 9.581 36.774 1.00 37.84 232 ALA A O 1
ATOM 1806 N N . ALA A 1 233 ? -2.825 10.808 35.047 1.00 39.53 233 ALA A N 1
ATOM 1807 C CA . ALA A 1 233 ? -1.907 11.605 35.864 1.00 39.53 233 ALA A CA 1
ATOM 1808 C C . ALA A 1 233 ? -2.687 12.824 36.386 1.00 39.53 233 ALA A C 1
ATOM 1810 O O . ALA A 1 233 ? -3.139 13.655 35.597 1.00 39.53 233 ALA A O 1
ATOM 1811 N N . SER A 1 234 ? -2.916 12.882 37.700 1.00 39.31 234 SER A N 1
ATOM 1812 C CA . SER A 1 234 ? -3.483 14.060 38.355 1.00 39.31 234 SER A CA 1
ATOM 1813 C C . SER A 1 234 ? -2.622 15.283 38.049 1.00 39.31 234 SER A C 1
ATOM 1815 O O . SER A 1 234 ? -1.398 15.184 37.986 1.00 39.31 234 SER A O 1
ATOM 1817 N N . ALA A 1 235 ? -3.272 16.426 37.869 1.00 43.97 235 ALA A N 1
ATOM 1818 C CA . ALA A 1 235 ? -2.692 17.692 37.431 1.00 43.97 235 ALA A CA 1
ATOM 1819 C C . ALA A 1 235 ? -1.710 18.359 38.426 1.00 43.97 235 ALA A C 1
ATOM 1821 O O . ALA A 1 235 ? -1.432 19.540 38.276 1.00 43.97 235 ALA A O 1
ATOM 1822 N N . ASP A 1 236 ? -1.166 17.618 39.397 1.00 42.28 236 ASP A N 1
ATOM 1823 C CA . ASP A 1 236 ? -0.400 18.167 40.528 1.00 42.28 236 ASP A CA 1
ATOM 1824 C C . ASP A 1 236 ? 1.062 17.680 40.599 1.00 42.28 236 ASP A C 1
ATOM 1826 O O . ASP A 1 236 ? 1.747 17.947 41.584 1.00 42.28 236 ASP A O 1
ATOM 1830 N N . ASP A 1 237 ? 1.566 16.966 39.585 1.00 43.81 237 ASP A N 1
ATOM 1831 C CA . ASP A 1 237 ? 2.985 16.580 39.525 1.00 43.81 237 ASP A CA 1
ATOM 1832 C C . ASP A 1 237 ? 3.745 17.483 38.536 1.00 43.81 237 ASP A C 1
ATOM 1834 O O . ASP A 1 237 ? 3.856 17.184 37.345 1.00 43.81 237 ASP A O 1
ATOM 1838 N N . ASP A 1 238 ? 4.258 18.608 39.050 1.00 44.16 238 ASP A N 1
ATOM 1839 C CA . ASP A 1 238 ? 5.082 19.636 38.375 1.00 44.16 238 ASP A CA 1
ATOM 1840 C C . ASP A 1 238 ? 6.490 19.135 37.959 1.00 44.16 238 ASP A C 1
ATOM 1842 O O . ASP A 1 238 ? 7.441 19.900 37.766 1.00 44.16 238 ASP A O 1
ATOM 1846 N N . GLY A 1 239 ? 6.662 17.821 37.816 1.00 43.94 239 GLY A N 1
ATOM 1847 C CA . GLY A 1 239 ? 7.905 17.221 37.356 1.00 43.94 239 GLY A CA 1
ATOM 1848 C C . GLY A 1 239 ? 8.212 17.612 35.901 1.00 43.94 239 GLY A C 1
ATOM 1849 O O . GLY A 1 239 ? 7.333 17.518 35.038 1.00 43.94 239 GLY A O 1
ATOM 1850 N N . PRO A 1 240 ? 9.458 18.010 35.572 1.00 47.19 240 PRO A N 1
ATOM 1851 C CA . PRO A 1 240 ? 9.835 18.363 34.210 1.00 47.19 240 PRO A CA 1
ATOM 1852 C C . PRO A 1 240 ? 9.593 17.173 33.277 1.00 47.19 240 PRO A C 1
ATOM 1854 O O . PRO A 1 240 ? 10.246 16.130 33.383 1.00 47.19 240 PRO A O 1
ATOM 1857 N N . ARG A 1 241 ? 8.638 17.327 32.351 1.00 50.00 241 ARG A N 1
ATOM 1858 C CA . ARG A 1 241 ? 8.376 16.335 31.304 1.00 50.00 241 ARG A CA 1
ATOM 1859 C C . ARG A 1 241 ? 9.674 16.126 30.521 1.00 50.00 241 ARG A C 1
ATOM 1861 O O . ARG A 1 241 ? 10.197 17.095 29.970 1.00 50.00 241 ARG A O 1
ATOM 1868 N N . PRO A 1 242 ? 10.215 14.898 30.454 1.00 51.25 242 PRO A N 1
ATOM 1869 C CA . PRO A 1 242 ? 11.428 14.659 29.694 1.00 51.25 242 PRO A CA 1
ATOM 1870 C C . PRO A 1 242 ? 11.157 15.016 28.231 1.00 51.25 242 PRO A C 1
ATOM 1872 O O . PRO A 1 242 ? 10.174 14.545 27.652 1.00 51.25 242 PRO A O 1
ATOM 1875 N N . ALA A 1 243 ? 12.021 15.856 27.657 1.00 51.00 243 ALA A N 1
ATOM 1876 C CA . ALA A 1 243 ? 12.035 16.212 26.243 1.00 51.00 243 ALA A CA 1
ATOM 1877 C C . ALA A 1 243 ? 12.174 14.927 25.410 1.00 51.00 243 ALA A C 1
ATOM 1879 O O . ALA A 1 243 ? 13.262 14.413 25.172 1.00 51.00 243 ALA A O 1
ATOM 1880 N N . THR A 1 244 ? 11.043 14.324 25.057 1.00 53.25 244 THR A N 1
ATOM 1881 C CA . THR A 1 244 ? 10.980 12.968 24.493 1.00 53.25 244 THR A CA 1
ATOM 1882 C C . THR A 1 244 ? 10.987 12.968 22.969 1.00 53.25 244 THR A C 1
ATOM 1884 O O . THR A 1 244 ? 10.987 11.892 22.378 1.00 53.25 244 THR A O 1
ATOM 1887 N N . ASN A 1 245 ? 11.039 14.143 22.331 1.00 53.84 245 ASN A N 1
ATOM 1888 C CA . ASN A 1 245 ? 10.701 14.272 20.914 1.00 53.84 245 ASN A CA 1
ATOM 1889 C C . ASN A 1 245 ? 11.798 14.848 20.004 1.00 53.84 245 ASN A C 1
ATOM 1891 O O . ASN A 1 245 ? 11.614 14.866 18.796 1.00 53.84 245 ASN A O 1
ATOM 1895 N N . GLU A 1 246 ? 12.945 15.283 20.533 1.00 53.00 246 GLU A N 1
ATOM 1896 C CA . GLU A 1 246 ? 14.017 15.850 19.688 1.00 53.00 246 GLU A CA 1
ATOM 1897 C C . GLU A 1 246 ? 14.884 14.780 19.000 1.00 53.00 246 GLU A C 1
ATOM 1899 O O . GLU A 1 246 ? 15.476 15.028 17.956 1.00 53.00 246 GLU A O 1
ATOM 1904 N N . LEU A 1 247 ? 14.940 13.559 19.543 1.00 53.53 247 LEU A N 1
ATOM 1905 C CA . LEU A 1 247 ? 15.755 12.468 18.987 1.00 53.53 247 LEU A CA 1
ATOM 1906 C C . LEU A 1 247 ? 15.074 11.689 17.850 1.00 53.53 247 LEU A C 1
ATOM 1908 O O . LEU A 1 247 ? 15.742 10.891 17.196 1.00 53.53 247 LEU A O 1
ATOM 1912 N N . SER A 1 248 ? 13.766 11.857 17.622 1.00 57.69 248 SER A N 1
ATOM 1913 C CA . SER A 1 248 ? 13.057 11.148 16.543 1.00 57.69 248 SER A CA 1
ATOM 1914 C C . SER A 1 248 ? 13.204 11.845 15.189 1.00 57.69 248 SER A C 1
ATOM 1916 O O . SER A 1 248 ? 13.388 11.163 14.186 1.00 57.69 248 SER A O 1
ATOM 1918 N N . THR A 1 249 ? 13.191 13.179 15.156 1.00 56.91 249 THR A N 1
ATOM 1919 C CA . THR A 1 249 ? 13.157 13.966 13.911 1.00 56.91 249 THR A CA 1
ATOM 1920 C C . THR A 1 249 ? 14.467 13.898 13.125 1.00 56.91 249 THR A C 1
ATOM 1922 O O . THR A 1 249 ? 14.448 13.695 11.914 1.00 56.91 249 THR A O 1
ATOM 1925 N N . VAL A 1 250 ? 15.614 13.961 13.811 1.00 59.72 250 VAL A N 1
ATOM 1926 C CA . VAL A 1 250 ? 16.953 13.878 13.187 1.00 59.72 250 VAL A CA 1
ATOM 1927 C C . VAL A 1 250 ? 17.163 12.546 12.452 1.00 59.72 250 VAL A C 1
ATOM 1929 O O . VAL A 1 250 ? 17.886 12.475 11.459 1.00 59.72 250 VAL A O 1
ATOM 1932 N N . ASN A 1 251 ? 16.497 11.491 12.914 1.00 77.12 251 ASN A N 1
ATOM 1933 C CA . ASN A 1 251 ? 16.628 10.146 12.369 1.00 77.12 251 ASN A CA 1
ATOM 1934 C C . ASN A 1 251 ? 15.781 9.934 11.102 1.00 77.12 251 ASN A C 1
ATOM 1936 O O . ASN A 1 251 ? 16.134 9.163 10.213 1.00 77.12 251 ASN A O 1
ATOM 1940 N N . GLU A 1 252 ? 14.655 10.637 10.992 1.00 81.81 252 GLU A N 1
ATOM 1941 C CA . GLU A 1 252 ? 13.767 10.525 9.834 1.00 81.81 252 GLU A CA 1
ATOM 1942 C C . GLU A 1 252 ? 14.353 11.215 8.597 1.00 81.81 252 GLU A C 1
ATOM 1944 O O . GLU A 1 252 ? 14.270 10.667 7.495 1.00 81.81 252 GLU A O 1
ATOM 1949 N N . ASP A 1 253 ? 15.018 12.361 8.771 1.00 85.06 253 ASP A N 1
ATOM 1950 C CA . ASP A 1 253 ? 15.685 13.071 7.674 1.00 85.06 253 ASP A CA 1
ATOM 1951 C C . ASP A 1 253 ? 16.856 12.267 7.092 1.00 85.06 253 ASP A C 1
ATOM 1953 O O . ASP A 1 253 ? 16.986 12.159 5.870 1.00 85.06 253 ASP A O 1
ATOM 1957 N N . ALA A 1 254 ? 17.683 11.652 7.945 1.00 87.94 254 ALA A N 1
ATOM 1958 C CA . ALA A 1 254 ? 18.783 10.795 7.502 1.00 87.94 254 ALA A CA 1
ATOM 1959 C C . ALA A 1 254 ? 18.265 9.587 6.705 1.00 87.94 254 ALA A C 1
ATOM 1961 O O . ALA A 1 254 ? 18.769 9.282 5.621 1.00 87.94 254 ALA A O 1
ATOM 1962 N N . ARG A 1 255 ? 17.201 8.941 7.197 1.00 87.12 255 ARG A N 1
ATOM 1963 C CA . ARG A 1 255 ? 16.543 7.834 6.497 1.00 87.12 255 ARG A CA 1
ATOM 1964 C C . ARG A 1 255 ? 15.932 8.268 5.164 1.00 87.12 255 ARG A C 1
ATOM 1966 O O . ARG A 1 255 ? 16.011 7.517 4.193 1.00 87.12 255 ARG A O 1
ATOM 1973 N N . ARG A 1 256 ? 15.334 9.462 5.090 1.00 87.25 256 ARG A N 1
ATOM 1974 C CA . ARG A 1 256 ? 14.801 10.022 3.838 1.00 87.25 256 ARG A CA 1
ATOM 1975 C C . ARG A 1 256 ? 15.910 10.201 2.803 1.00 87.25 256 ARG A C 1
ATOM 1977 O O . ARG A 1 256 ? 15.786 9.662 1.709 1.00 87.25 256 ARG A O 1
ATOM 1984 N N . LEU A 1 257 ? 17.009 10.860 3.176 1.00 92.00 257 LEU A N 1
ATOM 1985 C CA . LEU A 1 257 ? 18.154 11.085 2.286 1.00 92.00 257 LEU A CA 1
ATOM 1986 C C . LEU A 1 257 ? 18.775 9.772 1.789 1.00 92.00 257 LEU A C 1
ATOM 1988 O O . LEU A 1 257 ? 19.139 9.663 0.620 1.00 92.00 257 LEU A O 1
ATOM 1992 N N . LEU A 1 258 ? 18.865 8.751 2.649 1.00 93.12 258 LEU A N 1
ATOM 1993 C CA . LEU A 1 258 ? 19.346 7.427 2.246 1.00 93.12 258 LEU A CA 1
ATOM 1994 C C . LEU A 1 258 ? 18.411 6.741 1.239 1.00 93.12 258 LEU A C 1
ATOM 1996 O O . LEU A 1 258 ? 18.893 6.090 0.312 1.00 93.12 258 LEU A O 1
ATOM 2000 N N . ASN A 1 259 ? 17.092 6.877 1.401 1.00 86.81 259 ASN A N 1
ATOM 2001 C CA . ASN A 1 259 ? 16.126 6.336 0.442 1.00 86.81 259 ASN A CA 1
ATOM 2002 C C . ASN A 1 259 ? 16.181 7.074 -0.901 1.00 86.81 259 ASN A C 1
ATOM 2004 O O . ASN A 1 259 ? 16.208 6.415 -1.933 1.00 86.81 259 ASN A O 1
ATOM 2008 N N . GLU A 1 260 ? 16.274 8.405 -0.898 1.00 89.62 260 GLU A N 1
ATOM 2009 C CA . GLU A 1 260 ? 16.456 9.196 -2.124 1.00 89.62 260 GLU A CA 1
ATOM 2010 C C . GLU A 1 260 ? 17.737 8.772 -2.862 1.00 89.62 260 GLU A C 1
ATOM 2012 O O . GLU A 1 260 ? 17.695 8.437 -4.044 1.00 89.62 260 GLU A O 1
ATOM 2017 N N . ALA A 1 261 ? 18.862 8.661 -2.147 1.00 94.62 261 ALA A N 1
ATOM 2018 C CA . ALA A 1 261 ? 20.122 8.194 -2.722 1.00 94.62 261 ALA A CA 1
ATOM 2019 C C . ALA A 1 261 ? 20.029 6.760 -3.276 1.00 94.62 261 ALA A C 1
ATOM 2021 O O . ALA A 1 261 ? 20.626 6.454 -4.310 1.00 94.62 261 ALA A O 1
ATOM 2022 N N . ARG A 1 262 ? 19.287 5.867 -2.605 1.00 96.81 262 ARG A N 1
ATOM 2023 C CA . ARG A 1 262 ? 19.023 4.503 -3.089 1.00 96.81 262 ARG A CA 1
ATOM 2024 C C . ARG A 1 262 ? 18.241 4.531 -4.398 1.00 96.81 262 ARG A C 1
ATOM 2026 O O . ARG A 1 262 ? 18.617 3.817 -5.323 1.00 96.81 262 ARG A O 1
ATOM 2033 N N . ASP A 1 263 ? 17.184 5.331 -4.471 1.00 87.75 263 ASP A N 1
ATOM 2034 C CA . ASP A 1 263 ? 16.328 5.422 -5.653 1.00 87.75 263 ASP A CA 1
ATOM 2035 C C . ASP A 1 263 ? 17.098 6.016 -6.843 1.00 87.75 263 ASP A C 1
ATOM 2037 O O . ASP A 1 263 ? 16.919 5.587 -7.984 1.00 87.75 263 ASP A O 1
ATOM 2041 N N . ASP A 1 264 ? 17.993 6.972 -6.591 1.00 92.19 264 ASP A N 1
ATOM 2042 C CA . ASP A 1 264 ? 18.917 7.514 -7.592 1.00 92.19 264 ASP A CA 1
ATOM 2043 C C . ASP A 1 264 ? 19.893 6.436 -8.092 1.00 92.19 264 ASP A C 1
ATOM 2045 O O . ASP A 1 264 ? 20.017 6.222 -9.301 1.00 92.19 264 ASP A O 1
ATOM 2049 N N . ALA A 1 265 ? 20.521 5.693 -7.174 1.00 92.88 265 ALA A N 1
ATOM 2050 C CA . ALA A 1 265 ? 21.442 4.608 -7.510 1.00 92.88 265 ALA A CA 1
ATOM 2051 C C . ALA A 1 265 ? 20.761 3.457 -8.271 1.00 92.88 265 ALA A C 1
ATOM 2053 O O . ALA A 1 265 ? 21.387 2.823 -9.121 1.00 92.88 265 ALA A O 1
ATOM 2054 N N . GLU A 1 266 ? 19.485 3.183 -7.995 1.00 94.06 266 GLU A N 1
ATOM 2055 C CA . GLU A 1 266 ? 18.695 2.193 -8.728 1.00 94.06 266 GLU A CA 1
ATOM 2056 C C . GLU A 1 266 ? 18.442 2.633 -10.174 1.00 94.06 266 GLU A C 1
ATOM 2058 O O . GLU A 1 266 ? 18.650 1.844 -11.098 1.00 94.06 266 GLU A O 1
ATOM 2063 N N . ARG A 1 267 ? 18.093 3.906 -10.399 1.00 93.19 267 ARG A N 1
ATOM 2064 C CA . ARG A 1 267 ? 17.957 4.452 -11.761 1.00 93.19 267 ARG A CA 1
ATOM 2065 C C . ARG A 1 267 ? 19.279 4.410 -12.527 1.00 93.19 267 ARG A C 1
ATOM 2067 O O . ARG A 1 267 ? 19.291 4.031 -13.699 1.00 93.19 267 ARG A O 1
ATOM 2074 N N . ASP A 1 268 ? 20.387 4.747 -11.871 1.00 94.38 268 ASP A N 1
ATOM 2075 C CA . ASP A 1 268 ? 21.723 4.673 -12.469 1.00 94.38 268 ASP A CA 1
ATOM 2076 C C . ASP A 1 268 ? 22.131 3.235 -12.807 1.00 94.38 268 ASP A C 1
ATOM 2078 O O . ASP A 1 268 ? 22.701 2.988 -13.874 1.00 94.38 268 ASP A O 1
ATOM 2082 N N . TYR A 1 269 ? 21.805 2.276 -11.935 1.00 96.94 269 TYR A N 1
ATOM 2083 C CA . TYR A 1 269 ? 22.015 0.854 -12.188 1.00 96.94 269 TYR A CA 1
ATOM 2084 C C . TYR A 1 269 ? 21.244 0.384 -13.422 1.00 96.94 269 TYR A C 1
ATOM 2086 O O . TYR A 1 269 ? 21.864 -0.162 -14.333 1.00 96.94 269 TYR A O 1
ATOM 2094 N N . LEU A 1 270 ? 19.939 0.665 -13.504 1.00 93.44 270 LEU A N 1
ATOM 2095 C CA . LEU A 1 270 ? 19.107 0.269 -14.646 1.00 93.44 270 LEU A CA 1
ATOM 2096 C C . LEU A 1 270 ? 19.630 0.857 -15.962 1.00 93.44 270 LEU A C 1
ATOM 2098 O O . LEU A 1 270 ? 19.743 0.154 -16.965 1.00 93.44 270 LEU A O 1
ATOM 2102 N N . LYS A 1 271 ? 20.033 2.133 -15.953 1.00 96.50 271 LYS A N 1
ATOM 2103 C CA . LYS A 1 271 ? 20.624 2.795 -17.123 1.00 96.50 271 LYS A CA 1
ATOM 2104 C C . LYS A 1 271 ? 21.957 2.163 -17.538 1.00 96.50 271 LYS A C 1
ATOM 2106 O O . LYS A 1 271 ? 22.230 2.005 -18.729 1.00 96.50 271 LYS A O 1
ATOM 2111 N N . ALA A 1 272 ? 22.811 1.820 -16.574 1.00 94.94 272 ALA A N 1
ATOM 2112 C CA . ALA A 1 272 ? 24.090 1.169 -16.845 1.00 94.94 272 ALA A CA 1
ATOM 2113 C C . ALA A 1 272 ? 23.903 -0.274 -17.342 1.00 94.94 272 ALA A C 1
ATOM 2115 O O . ALA A 1 272 ? 24.626 -0.717 -18.237 1.00 94.94 272 ALA A O 1
ATOM 2116 N N . GLU A 1 273 ? 22.917 -0.992 -16.805 1.00 97.38 273 GLU A N 1
ATOM 2117 C CA . GLU A 1 273 ? 22.531 -2.328 -17.251 1.00 97.38 273 GLU A CA 1
ATOM 2118 C C . GLU A 1 273 ? 22.017 -2.298 -18.695 1.00 97.38 273 GLU A C 1
ATOM 2120 O O . GLU A 1 273 ? 22.542 -3.032 -19.536 1.00 97.38 273 GLU A O 1
ATOM 2125 N N . GLU A 1 274 ? 21.106 -1.380 -19.029 1.00 96.19 274 GLU A N 1
ATOM 2126 C CA . GLU A 1 274 ? 20.612 -1.184 -20.397 1.00 96.19 274 GLU A CA 1
ATOM 2127 C C . GLU A 1 274 ? 21.759 -0.891 -21.377 1.00 96.19 274 GLU A C 1
ATOM 2129 O O . GLU A 1 274 ? 21.850 -1.513 -22.441 1.00 96.19 274 GLU A O 1
ATOM 2134 N N . ALA A 1 275 ? 22.685 -0.003 -21.001 1.00 96.56 275 ALA A N 1
ATOM 2135 C CA . ALA A 1 275 ? 23.867 0.299 -21.804 1.00 96.56 275 ALA A CA 1
ATOM 2136 C C . ALA A 1 275 ? 24.767 -0.934 -22.006 1.00 96.56 275 ALA A C 1
ATOM 2138 O O . ALA A 1 275 ? 25.301 -1.129 -23.102 1.00 96.56 275 ALA A O 1
ATOM 2139 N N . SER A 1 276 ? 24.920 -1.782 -20.982 1.00 97.25 276 SER A N 1
ATOM 2140 C CA . SER A 1 276 ? 25.691 -3.026 -21.087 1.00 97.25 276 SER A CA 1
ATOM 2141 C C . SER A 1 276 ? 25.027 -4.037 -22.028 1.00 97.25 276 SER A C 1
ATOM 2143 O O . SER A 1 276 ? 25.698 -4.604 -22.893 1.00 97.25 276 SER A O 1
ATOM 2145 N N . LEU A 1 277 ? 23.700 -4.185 -21.953 1.00 95.88 277 LEU A N 1
ATOM 2146 C CA . LEU A 1 277 ? 22.925 -5.057 -22.835 1.00 95.88 277 LEU A CA 1
ATOM 2147 C C . LEU A 1 277 ? 22.966 -4.571 -24.284 1.00 95.88 277 LEU A C 1
ATOM 2149 O O . LEU A 1 277 ? 23.117 -5.374 -25.207 1.00 95.88 277 LEU A O 1
ATOM 2153 N N . GLN A 1 278 ? 22.873 -3.259 -24.496 1.00 97.25 278 GLN A N 1
ATOM 2154 C CA . GLN A 1 278 ? 22.990 -2.660 -25.818 1.00 97.25 278 GLN A CA 1
ATOM 2155 C C . GLN A 1 278 ? 24.386 -2.876 -26.416 1.00 97.25 278 GLN A C 1
ATOM 2157 O O . GLN A 1 278 ? 24.491 -3.340 -27.551 1.00 97.25 278 GLN A O 1
ATOM 2162 N N . ALA A 1 279 ? 25.453 -2.632 -25.649 1.00 95.19 279 ALA A N 1
ATOM 2163 C CA . ALA A 1 279 ? 26.820 -2.905 -26.093 1.00 95.19 279 ALA A CA 1
ATOM 2164 C C . ALA A 1 279 ? 27.033 -4.396 -26.417 1.00 95.19 279 ALA A C 1
ATOM 2166 O O . ALA A 1 279 ? 27.712 -4.727 -27.388 1.00 95.19 279 ALA A O 1
ATOM 2167 N N . ALA A 1 280 ? 26.410 -5.301 -25.655 1.00 97.06 280 ALA A N 1
ATOM 2168 C CA . ALA A 1 280 ? 26.473 -6.737 -25.915 1.00 97.06 280 ALA A CA 1
ATOM 2169 C C . ALA A 1 280 ? 25.755 -7.117 -27.218 1.00 97.06 280 ALA A C 1
ATOM 2171 O O . ALA A 1 280 ? 26.265 -7.941 -27.978 1.00 97.06 280 ALA A O 1
ATOM 2172 N N . ARG A 1 281 ? 24.589 -6.516 -27.500 1.00 97.62 281 ARG A N 1
ATOM 2173 C CA . ARG A 1 281 ? 23.868 -6.706 -28.770 1.00 97.62 281 ARG A CA 1
ATOM 2174 C C . ARG A 1 281 ? 24.695 -6.230 -29.961 1.00 97.62 281 ARG A C 1
ATOM 2176 O O . ARG A 1 281 ? 24.829 -6.981 -30.920 1.00 97.62 281 ARG A O 1
ATOM 2183 N N . GLU A 1 282 ? 25.270 -5.033 -29.878 1.00 97.56 282 GLU A N 1
ATOM 2184 C CA . GLU A 1 282 ? 26.116 -4.462 -30.936 1.00 97.56 282 GLU A CA 1
ATOM 2185 C C . GLU A 1 282 ? 27.355 -5.329 -31.194 1.00 97.56 282 GLU A C 1
ATOM 2187 O O . GLU A 1 282 ? 27.618 -5.698 -32.336 1.00 97.56 282 GLU A O 1
ATOM 2192 N N . TYR A 1 283 ? 28.060 -5.739 -30.133 1.00 97.38 283 TYR A N 1
ATOM 2193 C CA . TYR A 1 283 ? 29.199 -6.655 -30.236 1.00 97.38 283 TYR A CA 1
ATOM 2194 C C . TYR A 1 283 ? 28.818 -7.979 -30.913 1.00 97.38 283 TYR A C 1
ATOM 2196 O O . TYR A 1 283 ? 29.507 -8.420 -31.830 1.00 97.38 283 TYR A O 1
ATOM 2204 N N . ARG A 1 284 ? 27.709 -8.609 -30.496 1.00 97.62 284 ARG A N 1
ATOM 2205 C CA . ARG A 1 284 ? 27.237 -9.874 -31.089 1.00 97.62 284 ARG A CA 1
ATOM 2206 C C . ARG A 1 284 ? 26.834 -9.710 -32.554 1.00 97.62 284 ARG A C 1
ATOM 2208 O O . ARG A 1 284 ? 27.103 -10.610 -33.338 1.00 97.62 284 ARG A O 1
ATOM 2215 N N . ALA A 1 285 ? 26.190 -8.599 -32.911 1.00 97.50 285 ALA A N 1
ATOM 2216 C CA . ALA A 1 285 ? 25.764 -8.330 -34.281 1.00 97.50 285 ALA A CA 1
ATOM 2217 C C . ALA A 1 285 ? 26.961 -8.168 -35.230 1.00 97.50 285 ALA A C 1
ATOM 2219 O O . ALA A 1 285 ? 26.960 -8.759 -36.306 1.00 97.50 285 ALA A O 1
ATOM 2220 N N . GLU A 1 286 ? 27.995 -7.429 -34.817 1.00 97.69 286 GLU A N 1
ATOM 2221 C CA . GLU A 1 286 ? 29.230 -7.281 -35.596 1.00 97.69 286 GLU A CA 1
ATOM 2222 C C . GLU A 1 286 ? 29.991 -8.608 -35.686 1.00 97.69 286 GLU A C 1
ATOM 2224 O O . GLU A 1 286 ? 30.352 -9.046 -36.773 1.00 97.69 286 GLU A O 1
ATOM 2229 N N . ALA A 1 287 ? 30.167 -9.306 -34.559 1.00 96.31 287 ALA A N 1
ATOM 2230 C CA . ALA A 1 287 ? 30.899 -10.571 -34.511 1.00 96.31 287 ALA A CA 1
ATOM 2231 C C . ALA A 1 287 ? 30.225 -11.719 -35.292 1.00 96.31 287 ALA A C 1
ATOM 2233 O O . ALA A 1 287 ? 30.890 -12.705 -35.600 1.00 96.31 287 ALA A O 1
ATOM 2234 N N . ALA A 1 288 ? 28.926 -11.614 -35.592 1.00 97.44 288 ALA A N 1
ATOM 2235 C CA . ALA A 1 288 ? 28.166 -12.608 -36.352 1.00 97.44 288 ALA A CA 1
ATOM 2236 C C . ALA A 1 288 ? 28.192 -12.388 -37.876 1.00 97.44 288 ALA A C 1
ATOM 2238 O O . ALA A 1 288 ? 27.615 -13.191 -38.610 1.00 97.44 288 ALA A O 1
ATOM 2239 N N . GLN A 1 289 ? 28.816 -11.312 -38.366 1.00 97.75 289 GLN A N 1
ATOM 2240 C CA . GLN A 1 289 ? 28.970 -11.090 -39.804 1.00 97.75 289 GLN A CA 1
ATOM 2241 C C . GLN A 1 289 ? 29.846 -12.180 -40.440 1.00 97.75 289 GLN A C 1
ATOM 2243 O O . GLN A 1 289 ? 30.711 -12.759 -39.790 1.00 97.75 289 GLN A O 1
ATOM 2248 N N . GLU A 1 290 ? 29.646 -12.449 -41.732 1.00 98.19 290 GLU A N 1
ATOM 2249 C CA . GLU A 1 290 ? 30.412 -13.470 -42.471 1.00 98.19 290 GLU A CA 1
ATOM 2250 C C . GLU A 1 290 ? 31.905 -13.107 -42.594 1.00 98.19 290 GLU A C 1
ATOM 2252 O O . GLU A 1 290 ? 32.769 -13.979 -42.633 1.00 98.19 290 GLU A O 1
ATOM 2257 N N . SER A 1 291 ? 32.211 -11.806 -42.595 1.00 97.50 291 SER A N 1
ATOM 2258 C CA . SER A 1 291 ? 33.569 -11.260 -42.591 1.00 97.50 291 SER A CA 1
ATOM 2259 C C . SER A 1 291 ? 33.627 -10.012 -41.693 1.00 97.50 291 SER A C 1
ATOM 2261 O O . SER A 1 291 ? 33.611 -8.897 -42.217 1.00 97.50 291 SER A O 1
ATOM 2263 N N . PRO A 1 292 ? 33.667 -10.178 -40.358 1.00 96.25 292 PRO A N 1
ATOM 2264 C CA . PRO A 1 292 ? 33.615 -9.064 -39.412 1.00 96.25 292 PRO A CA 1
ATOM 2265 C C . PRO A 1 292 ? 34.888 -8.210 -39.485 1.00 96.25 292 PRO A C 1
ATOM 2267 O O . PRO A 1 292 ? 35.983 -8.754 -39.650 1.00 96.25 292 PRO A O 1
ATOM 2270 N N . ASP A 1 293 ? 34.778 -6.885 -39.324 1.00 97.81 293 ASP A N 1
ATOM 2271 C CA . ASP A 1 293 ? 35.959 -6.011 -39.252 1.00 97.81 293 ASP A CA 1
ATOM 2272 C C . ASP A 1 293 ? 36.675 -6.208 -37.898 1.00 97.81 293 ASP A C 1
ATOM 2274 O O . ASP A 1 293 ? 36.124 -5.847 -36.850 1.00 97.81 293 ASP A O 1
ATOM 2278 N N . PRO A 1 294 ? 37.926 -6.718 -37.869 1.00 97.50 294 PRO A N 1
ATOM 2279 C CA . PRO A 1 294 ? 38.640 -6.970 -36.618 1.00 97.50 294 PRO A CA 1
ATOM 2280 C C . PRO A 1 294 ? 38.793 -5.726 -35.737 1.00 97.50 294 PRO A C 1
ATOM 2282 O O . PRO A 1 294 ? 38.796 -5.836 -34.509 1.00 97.50 294 PRO A O 1
ATOM 2285 N N . LYS A 1 295 ? 38.914 -4.532 -36.337 1.00 97.38 295 LYS A N 1
ATOM 2286 C CA . LYS A 1 295 ? 39.019 -3.282 -35.570 1.00 97.38 295 LYS A CA 1
ATOM 2287 C C . LYS A 1 295 ? 37.687 -2.889 -34.941 1.00 97.38 295 LYS A C 1
ATOM 2289 O O . LYS A 1 295 ? 37.681 -2.454 -33.788 1.00 97.38 295 LYS A O 1
ATOM 2294 N N . ALA A 1 296 ? 36.583 -3.043 -35.671 1.00 97.19 296 ALA A N 1
ATOM 2295 C CA . ALA A 1 296 ? 35.246 -2.766 -35.156 1.00 97.19 296 ALA A CA 1
ATOM 2296 C C . ALA A 1 296 ? 34.898 -3.702 -33.990 1.00 97.19 296 ALA A C 1
ATOM 2298 O O . ALA A 1 296 ? 34.457 -3.235 -32.937 1.00 97.19 296 ALA A O 1
ATOM 2299 N N . VAL A 1 297 ? 35.189 -5.000 -34.131 1.00 97.44 297 VAL A N 1
ATOM 2300 C CA . VAL A 1 297 ? 34.978 -5.999 -33.072 1.00 97.44 297 VAL A CA 1
ATOM 2301 C C . VAL A 1 297 ? 35.763 -5.649 -31.804 1.00 97.44 297 VAL A C 1
ATOM 2303 O O . VAL A 1 297 ? 35.194 -5.674 -30.712 1.00 97.44 297 VAL A O 1
ATOM 2306 N N . GLU A 1 298 ? 37.041 -5.274 -31.919 1.00 97.19 298 GLU A N 1
ATOM 2307 C CA . GLU A 1 298 ? 37.860 -4.922 -30.749 1.00 97.19 298 GLU A CA 1
ATOM 2308 C C . GLU A 1 298 ? 37.368 -3.634 -30.062 1.00 97.19 298 GLU A C 1
ATOM 2310 O O . GLU A 1 298 ? 37.300 -3.565 -28.832 1.00 97.19 298 GLU A O 1
ATOM 2315 N N . ALA A 1 299 ? 36.938 -2.629 -30.833 1.00 97.56 299 ALA A N 1
ATOM 2316 C CA . ALA A 1 299 ? 36.347 -1.409 -30.282 1.00 97.56 299 ALA A CA 1
ATOM 2317 C C . ALA A 1 299 ? 35.026 -1.686 -29.539 1.00 97.56 299 ALA A C 1
ATOM 2319 O O . ALA A 1 299 ? 34.810 -1.178 -28.434 1.00 97.56 299 ALA A O 1
ATOM 2320 N N . LEU A 1 300 ? 34.154 -2.527 -30.108 1.00 96.69 300 LEU A N 1
ATOM 2321 C CA . LEU A 1 300 ? 32.899 -2.940 -29.474 1.00 96.69 300 LEU A CA 1
ATOM 2322 C C . LEU A 1 300 ? 33.142 -3.773 -28.216 1.00 96.69 300 LEU A C 1
ATOM 2324 O O . LEU A 1 300 ? 32.450 -3.584 -27.216 1.00 96.69 300 LEU A O 1
ATOM 2328 N N . LYS A 1 301 ? 34.159 -4.636 -28.221 1.00 97.75 301 LYS A N 1
ATOM 2329 C CA . LYS A 1 301 ? 34.577 -5.400 -27.042 1.00 97.75 301 LYS A CA 1
ATOM 2330 C C . LYS A 1 301 ? 35.036 -4.486 -25.905 1.00 97.75 301 LYS A C 1
ATOM 2332 O O . LYS A 1 301 ? 34.614 -4.681 -24.767 1.00 97.75 301 LYS A O 1
ATOM 2337 N N . ALA A 1 302 ? 35.840 -3.463 -26.200 1.00 97.12 302 ALA A N 1
ATOM 2338 C CA . ALA A 1 302 ? 36.259 -2.473 -25.206 1.00 97.12 302 ALA A CA 1
ATOM 2339 C C . ALA A 1 302 ? 35.067 -1.667 -24.653 1.00 97.12 302 ALA A C 1
ATOM 2341 O O . ALA A 1 302 ? 34.983 -1.415 -23.448 1.00 97.12 302 ALA A O 1
ATOM 2342 N N . ARG A 1 303 ? 34.107 -1.302 -25.515 1.00 97.69 303 ARG A N 1
ATOM 2343 C CA . ARG A 1 303 ? 32.864 -0.635 -25.097 1.00 97.69 303 ARG A CA 1
ATOM 2344 C C . ARG A 1 303 ? 32.008 -1.533 -24.203 1.00 97.69 303 ARG A C 1
ATOM 2346 O O . ARG A 1 303 ? 31.501 -1.051 -23.192 1.00 97.69 303 ARG A O 1
ATOM 2353 N N . LEU A 1 304 ? 31.878 -2.815 -24.545 1.00 97.56 304 LEU A N 1
ATOM 2354 C CA . LEU A 1 304 ? 31.173 -3.807 -23.738 1.00 97.56 304 LEU A CA 1
ATOM 2355 C C . LEU A 1 304 ? 31.828 -3.977 -22.361 1.00 97.56 304 LEU A C 1
ATOM 2357 O O . LEU A 1 304 ? 31.129 -3.870 -21.358 1.00 97.56 304 LEU A O 1
ATOM 2361 N N . ASP A 1 305 ? 33.151 -4.164 -22.290 1.00 97.38 305 ASP A N 1
ATOM 2362 C CA . ASP A 1 305 ? 33.875 -4.270 -21.010 1.00 97.38 305 ASP A CA 1
ATOM 2363 C C . ASP A 1 305 ? 33.651 -3.027 -20.132 1.00 97.38 305 ASP A C 1
ATOM 2365 O O . ASP A 1 305 ? 33.314 -3.142 -18.953 1.00 97.38 305 ASP A O 1
ATOM 2369 N N . SER A 1 306 ? 33.745 -1.830 -20.718 1.00 96.88 306 SER A N 1
ATOM 2370 C CA . SER A 1 306 ? 33.485 -0.575 -20.006 1.00 96.88 306 SER A CA 1
ATOM 2371 C C . SER A 1 306 ? 32.050 -0.486 -19.468 1.00 96.88 306 SER A C 1
ATOM 2373 O O . SER A 1 306 ? 31.849 -0.139 -18.300 1.00 96.88 306 SER A O 1
ATOM 2375 N N . ALA A 1 307 ? 31.053 -0.840 -20.288 1.00 95.75 307 ALA A N 1
ATOM 2376 C CA . ALA A 1 307 ? 29.642 -0.800 -19.909 1.00 95.75 307 ALA A CA 1
ATOM 2377 C C . ALA A 1 307 ? 29.307 -1.821 -18.809 1.00 95.75 307 ALA A C 1
ATOM 2379 O O . ALA A 1 307 ? 28.637 -1.474 -17.839 1.00 95.75 307 ALA A O 1
ATOM 2380 N N . VAL A 1 308 ? 29.845 -3.041 -18.899 1.00 97.25 308 VAL A N 1
ATOM 2381 C CA . VAL A 1 308 ? 29.704 -4.070 -17.856 1.00 97.25 308 VAL A CA 1
ATOM 2382 C C . VAL A 1 308 ? 30.347 -3.607 -16.548 1.00 97.25 308 VAL A C 1
ATOM 2384 O O . VAL A 1 308 ? 29.742 -3.693 -15.484 1.00 97.25 308 VAL A O 1
ATOM 2387 N N . ARG A 1 309 ? 31.554 -3.031 -16.581 1.00 97.25 309 ARG A N 1
ATOM 2388 C CA . ARG A 1 309 ? 32.171 -2.472 -15.363 1.00 97.25 309 ARG A CA 1
ATOM 2389 C C . ARG A 1 309 ? 31.337 -1.346 -14.755 1.00 97.25 309 ARG A C 1
ATOM 2391 O O . ARG A 1 309 ? 31.320 -1.203 -13.533 1.00 97.25 309 ARG A O 1
ATOM 2398 N N . ALA A 1 310 ? 30.689 -0.525 -15.580 1.00 95.31 310 ALA A N 1
ATOM 2399 C CA . ALA A 1 310 ? 29.811 0.535 -15.102 1.00 95.31 310 ALA A CA 1
ATOM 2400 C C . ALA A 1 310 ? 28.563 -0.026 -14.404 1.00 95.31 310 ALA A C 1
ATOM 2402 O O . ALA A 1 310 ? 28.259 0.432 -13.302 1.00 95.31 310 ALA A O 1
ATOM 2403 N N . SER A 1 311 ? 27.907 -1.044 -14.976 1.00 96.25 311 SER A N 1
ATOM 2404 C CA . SER A 1 311 ? 26.738 -1.679 -14.352 1.00 96.25 311 SER A CA 1
ATOM 2405 C C . SER A 1 311 ? 27.095 -2.345 -13.021 1.00 96.25 311 SER A C 1
ATOM 2407 O O . SER A 1 311 ? 26.426 -2.092 -12.021 1.00 96.25 311 SER A O 1
ATOM 2409 N N . PHE A 1 312 ? 28.220 -3.068 -12.946 1.00 97.56 312 PHE A N 1
ATOM 2410 C CA . PHE A 1 312 ? 28.710 -3.641 -11.685 1.00 97.56 312 PHE A CA 1
ATOM 2411 C C . PHE A 1 312 ? 29.000 -2.577 -10.617 1.00 97.56 312 PHE A C 1
ATOM 2413 O O . PHE A 1 312 ? 28.665 -2.768 -9.449 1.00 97.56 312 PHE A O 1
ATOM 2420 N N . ARG A 1 313 ? 29.606 -1.436 -10.980 1.00 97.50 313 ARG A N 1
ATOM 2421 C CA . ARG A 1 313 ? 29.845 -0.342 -10.019 1.00 97.50 313 ARG A CA 1
ATOM 2422 C C . ARG A 1 313 ? 28.540 0.245 -9.482 1.00 97.50 313 ARG A C 1
ATOM 2424 O O . ARG A 1 313 ? 28.439 0.456 -8.276 1.00 97.50 313 ARG A O 1
ATOM 2431 N N . ALA A 1 314 ? 27.560 0.482 -10.353 1.00 93.19 314 ALA A N 1
ATOM 2432 C CA . ALA A 1 314 ? 26.252 0.993 -9.948 1.00 93.19 314 ALA A CA 1
ATOM 2433 C C . ALA A 1 314 ? 25.515 -0.007 -9.040 1.00 93.19 314 ALA A C 1
ATOM 2435 O O . ALA A 1 314 ? 24.980 0.374 -8.000 1.00 93.19 314 ALA A O 1
ATOM 2436 N N . GLN A 1 315 ? 25.587 -1.302 -9.360 1.00 96.81 315 GLN A N 1
ATOM 2437 C CA . GLN A 1 315 ? 25.022 -2.363 -8.527 1.00 96.81 315 GLN A CA 1
ATOM 2438 C C . GLN A 1 315 ? 25.661 -2.399 -7.132 1.00 96.81 315 GLN A C 1
ATOM 2440 O O . GLN A 1 315 ? 24.953 -2.480 -6.129 1.00 96.81 315 GLN A O 1
ATOM 2445 N N . MET A 1 316 ? 26.992 -2.305 -7.046 1.00 96.62 316 MET A N 1
ATOM 2446 C CA . MET A 1 316 ? 27.706 -2.271 -5.764 1.00 96.62 316 MET A CA 1
ATOM 2447 C C . MET A 1 316 ? 27.313 -1.057 -4.915 1.00 96.62 316 MET A C 1
ATOM 2449 O O . MET A 1 316 ? 27.136 -1.199 -3.705 1.00 96.62 316 MET A O 1
ATOM 2453 N N . LEU A 1 317 ? 27.130 0.115 -5.533 1.00 96.31 317 LEU A N 1
ATOM 2454 C CA . LEU A 1 317 ? 26.647 1.314 -4.843 1.00 96.31 317 LEU A CA 1
ATOM 2455 C C . LEU A 1 317 ? 25.226 1.116 -4.294 1.00 96.31 317 LEU A C 1
ATOM 2457 O O . LEU A 1 317 ? 24.979 1.403 -3.122 1.00 96.31 317 LEU A O 1
ATOM 2461 N N . LEU A 1 318 ? 24.316 0.566 -5.103 1.00 95.25 318 LEU A N 1
ATOM 2462 C CA . LEU A 1 318 ? 22.948 0.262 -4.680 1.00 95.25 318 LEU A CA 1
ATOM 2463 C C . LEU A 1 318 ? 22.923 -0.701 -3.480 1.00 95.25 318 LEU A C 1
ATOM 2465 O O . LEU A 1 318 ? 22.183 -0.483 -2.519 1.00 95.25 318 LEU A O 1
ATOM 2469 N N . GLN A 1 319 ? 23.757 -1.746 -3.495 1.00 95.56 319 GLN A N 1
ATOM 2470 C CA . GLN A 1 319 ? 23.867 -2.683 -2.370 1.00 95.56 319 GLN A CA 1
ATOM 2471 C C . GLN A 1 319 ? 24.454 -2.022 -1.115 1.00 95.56 319 GLN A C 1
ATOM 2473 O O . GLN A 1 319 ? 23.970 -2.270 -0.010 1.00 95.56 319 GLN A O 1
ATOM 2478 N N . ALA A 1 320 ? 25.449 -1.144 -1.267 1.00 95.56 320 ALA A N 1
ATOM 2479 C CA . ALA A 1 320 ? 26.013 -0.391 -0.149 1.00 95.56 320 ALA A CA 1
ATOM 2480 C C . ALA A 1 320 ? 24.965 0.518 0.518 1.00 95.56 320 ALA A C 1
ATOM 2482 O O . ALA A 1 320 ? 24.872 0.546 1.745 1.00 95.56 320 ALA A O 1
ATOM 2483 N N . LEU A 1 321 ? 24.128 1.201 -0.269 1.00 94.06 321 LEU A N 1
ATOM 2484 C CA . LEU A 1 321 ? 23.043 2.045 0.248 1.00 94.06 321 LEU A CA 1
ATOM 2485 C C . LEU A 1 321 ? 21.964 1.226 0.967 1.00 94.06 321 LEU A C 1
ATOM 2487 O O . LEU A 1 321 ? 21.527 1.600 2.055 1.00 94.06 321 LEU A O 1
ATOM 2491 N N . ARG A 1 322 ? 21.584 0.060 0.425 1.00 92.06 322 ARG A N 1
ATOM 2492 C CA . ARG A 1 322 ? 20.667 -0.875 1.105 1.00 92.06 322 ARG A CA 1
ATOM 2493 C C . ARG A 1 322 ? 21.211 -1.320 2.464 1.00 92.06 322 ARG A C 1
ATOM 2495 O O . ARG A 1 322 ? 20.458 -1.366 3.435 1.00 92.06 322 ARG A O 1
ATOM 2502 N N . LEU A 1 323 ? 22.514 -1.602 2.551 1.00 94.69 323 LEU A N 1
ATOM 2503 C CA . LEU A 1 323 ? 23.162 -1.952 3.815 1.00 94.69 323 LEU A CA 1
ATOM 2504 C C . LEU A 1 323 ? 23.143 -0.785 4.815 1.00 94.69 323 LEU A C 1
ATOM 2506 O O . LEU A 1 323 ? 22.857 -1.010 5.988 1.00 94.69 323 LEU A O 1
ATOM 2510 N N . GLN A 1 324 ? 23.398 0.448 4.367 1.00 94.62 324 GLN A N 1
ATOM 2511 C CA . GLN A 1 324 ? 23.337 1.637 5.229 1.00 94.62 324 GLN A CA 1
ATOM 2512 C C . GLN A 1 324 ? 21.929 1.875 5.790 1.00 94.62 324 GLN A C 1
ATOM 2514 O O . GLN A 1 324 ? 21.786 2.126 6.985 1.00 94.62 324 GLN A O 1
ATOM 2519 N N . ILE A 1 325 ? 20.886 1.726 4.967 1.00 88.56 325 ILE A N 1
ATOM 2520 C CA . ILE A 1 325 ? 19.488 1.817 5.423 1.00 88.56 325 ILE A CA 1
ATOM 2521 C C . ILE A 1 325 ? 19.198 0.750 6.486 1.00 88.56 325 ILE A C 1
ATOM 2523 O O . ILE A 1 325 ? 18.633 1.057 7.532 1.00 88.56 325 ILE A O 1
ATOM 2527 N N . ALA A 1 326 ? 19.631 -0.495 6.266 1.00 83.19 326 ALA A N 1
ATOM 2528 C CA . ALA A 1 326 ? 19.429 -1.571 7.236 1.00 83.19 326 ALA A CA 1
ATOM 2529 C C . ALA A 1 326 ? 20.166 -1.320 8.566 1.00 83.19 326 ALA A C 1
ATOM 2531 O O . ALA A 1 326 ? 19.632 -1.613 9.636 1.00 83.19 326 ALA A O 1
ATOM 2532 N N . GLN A 1 327 ? 21.379 -0.760 8.518 1.00 92.81 327 GLN A N 1
ATOM 2533 C CA . GLN A 1 327 ? 22.134 -0.368 9.714 1.00 92.81 327 GLN A CA 1
ATOM 2534 C C . GLN A 1 327 ? 21.427 0.742 10.496 1.00 92.81 327 GLN A C 1
ATOM 2536 O O . GLN A 1 327 ? 21.369 0.679 11.724 1.00 92.81 327 GLN A O 1
ATOM 2541 N N . HIS A 1 328 ? 20.862 1.722 9.791 1.00 90.12 328 HIS A N 1
ATOM 2542 C CA . HIS A 1 328 ? 20.063 2.782 10.393 1.00 90.12 328 HIS A CA 1
ATOM 2543 C C . HIS A 1 328 ? 18.813 2.209 11.076 1.00 90.12 328 HIS A C 1
ATOM 2545 O O . HIS A 1 328 ? 18.591 2.439 12.261 1.00 90.12 328 HIS A O 1
ATOM 2551 N N . ASP A 1 329 ? 18.038 1.379 10.377 1.00 80.69 329 ASP A N 1
ATOM 2552 C CA . ASP A 1 329 ? 16.836 0.749 10.934 1.00 80.69 329 ASP A CA 1
ATOM 2553 C C . ASP A 1 329 ? 17.158 -0.124 12.165 1.00 80.69 329 ASP A C 1
ATOM 2555 O O . ASP A 1 329 ? 16.403 -0.146 13.143 1.00 80.69 329 ASP A O 1
ATOM 2559 N N . LEU A 1 330 ? 18.306 -0.811 12.164 1.00 87.81 330 LEU A N 1
ATOM 2560 C CA . LEU A 1 330 ? 18.782 -1.564 13.325 1.00 87.81 330 LEU A CA 1
ATOM 2561 C C . LEU A 1 330 ? 19.082 -0.645 14.520 1.00 87.81 330 LEU A C 1
ATOM 2563 O O . LEU A 1 330 ? 18.682 -0.965 15.644 1.00 87.81 330 LEU A O 1
ATOM 2567 N N . ALA A 1 331 ? 19.752 0.488 14.292 1.00 88.50 331 ALA A N 1
ATOM 2568 C CA . ALA A 1 331 ? 20.041 1.468 15.337 1.00 88.50 331 ALA A CA 1
ATOM 2569 C C . ALA A 1 331 ? 18.747 2.021 15.966 1.00 88.50 331 ALA A C 1
ATOM 2571 O O . ALA A 1 331 ? 18.642 2.119 17.192 1.00 88.50 331 ALA A O 1
ATOM 2572 N N . ASP A 1 332 ? 17.717 2.278 15.158 1.00 82.81 332 ASP A N 1
ATOM 2573 C CA . ASP A 1 332 ? 16.404 2.746 15.618 1.00 82.81 332 ASP A CA 1
ATOM 2574 C C . ASP A 1 332 ? 15.721 1.738 16.537 1.00 82.81 332 ASP A C 1
ATOM 2576 O O . ASP A 1 332 ? 15.175 2.092 17.592 1.00 82.81 332 ASP A O 1
ATOM 2580 N N . VAL A 1 333 ? 15.732 0.467 16.135 1.00 78.88 333 VAL A N 1
ATOM 2581 C CA . VAL A 1 333 ? 15.155 -0.627 16.919 1.00 78.88 333 VAL A CA 1
ATOM 2582 C C . VAL A 1 333 ? 15.911 -0.789 18.236 1.00 78.88 333 VAL A C 1
ATOM 2584 O O . VAL A 1 333 ? 15.274 -0.902 19.287 1.00 78.88 333 VAL A O 1
ATOM 2587 N N . GLN A 1 334 ? 17.245 -0.724 18.215 1.00 88.75 334 GLN A N 1
ATOM 2588 C CA . GLN A 1 334 ? 18.073 -0.769 19.422 1.00 88.75 334 GLN A CA 1
ATOM 2589 C C . GLN A 1 334 ? 17.764 0.402 20.364 1.00 88.75 334 GLN A C 1
ATOM 2591 O O . GLN A 1 334 ? 17.552 0.187 21.559 1.00 88.75 334 GLN A O 1
ATOM 2596 N N . ALA A 1 335 ? 17.639 1.625 19.843 1.00 85.50 335 ALA A N 1
ATOM 2597 C CA . ALA A 1 335 ? 17.281 2.797 20.636 1.00 85.50 335 ALA A CA 1
ATOM 2598 C C . ALA A 1 335 ? 15.877 2.667 21.256 1.00 85.50 335 ALA A C 1
ATOM 2600 O O . ALA A 1 335 ? 15.677 2.981 22.434 1.00 85.50 335 ALA A O 1
ATOM 2601 N N . LYS A 1 336 ? 14.891 2.160 20.501 1.00 81.62 336 LYS A N 1
ATOM 2602 C CA . LYS A 1 336 ? 13.540 1.869 21.017 1.00 81.62 336 LYS A CA 1
ATOM 2603 C C . LYS A 1 336 ? 13.572 0.805 22.115 1.00 81.62 336 LYS A C 1
ATOM 2605 O O . LYS A 1 336 ? 12.909 0.977 23.138 1.00 81.62 336 LYS A O 1
ATOM 2610 N N . HIS A 1 337 ? 14.344 -0.263 21.927 1.00 87.38 337 HIS A N 1
ATOM 2611 C CA . HIS A 1 337 ? 14.510 -1.320 22.921 1.00 87.38 337 HIS A CA 1
ATOM 2612 C C . HIS A 1 337 ? 15.124 -0.779 24.220 1.00 87.38 337 HIS A C 1
ATOM 2614 O O . HIS A 1 337 ? 14.537 -0.955 25.285 1.00 87.38 337 HIS A O 1
ATOM 2620 N N . GLN A 1 338 ? 16.220 -0.019 24.131 1.00 91.19 338 GLN A N 1
ATOM 2621 C CA . GLN A 1 338 ? 16.854 0.619 25.290 1.00 91.19 338 GLN A CA 1
ATOM 2622 C C . GLN A 1 338 ? 15.906 1.577 26.024 1.00 91.19 338 GLN A C 1
ATOM 2624 O O . GLN A 1 338 ? 15.887 1.611 27.253 1.00 91.19 338 GLN A O 1
ATOM 2629 N N . ARG A 1 339 ? 15.076 2.345 25.300 1.00 85.44 339 ARG A N 1
ATOM 2630 C CA . ARG A 1 339 ? 14.052 3.202 25.925 1.00 85.44 339 ARG A CA 1
ATOM 2631 C C . ARG A 1 339 ? 13.025 2.389 26.710 1.00 85.44 339 ARG A C 1
ATOM 2633 O O . ARG A 1 339 ? 12.705 2.760 27.836 1.00 85.44 339 ARG A O 1
ATOM 2640 N N . ARG A 1 340 ? 12.531 1.283 26.145 1.00 83.94 340 ARG A N 1
ATOM 2641 C CA . ARG A 1 340 ? 11.594 0.379 26.835 1.00 83.94 340 ARG A CA 1
ATOM 2642 C C . ARG A 1 340 ? 12.228 -0.245 28.073 1.00 83.94 340 ARG A C 1
ATOM 2644 O O . ARG A 1 340 ? 11.572 -0.295 29.106 1.00 83.94 340 ARG A O 1
ATOM 2651 N N . GLN A 1 341 ? 13.498 -0.635 27.987 1.00 91.31 341 GLN A N 1
ATOM 2652 C CA . GLN A 1 341 ? 14.249 -1.158 29.125 1.00 91.31 341 GLN A CA 1
ATOM 2653 C C . GLN A 1 341 ? 14.348 -0.120 30.252 1.00 91.31 341 GLN A C 1
ATOM 2655 O O . GLN A 1 341 ? 13.919 -0.401 31.361 1.00 91.31 341 GLN A O 1
ATOM 2660 N N . LYS A 1 342 ? 14.736 1.128 29.950 1.00 92.38 342 LYS A N 1
ATOM 2661 C CA . LYS A 1 342 ? 14.768 2.217 30.949 1.00 92.38 342 LYS A CA 1
ATOM 2662 C C . LYS A 1 342 ? 13.400 2.538 31.562 1.00 92.38 342 LYS A C 1
ATOM 2664 O O . LYS A 1 342 ? 13.315 2.998 32.696 1.00 92.38 342 LYS A O 1
ATOM 2669 N N . VAL A 1 343 ? 12.312 2.390 30.804 1.00 86.69 343 VAL A N 1
ATOM 2670 C CA . VAL A 1 343 ? 10.951 2.543 31.345 1.00 86.69 343 VAL A CA 1
ATOM 2671 C C . VAL A 1 343 ? 10.625 1.387 32.288 1.00 86.69 343 VAL A C 1
ATOM 2673 O O . VAL A 1 343 ? 10.138 1.641 33.385 1.00 86.69 343 VAL A O 1
ATOM 2676 N N . ALA A 1 344 ? 10.932 0.150 31.894 1.00 84.38 344 ALA A N 1
ATOM 2677 C CA . ALA A 1 344 ? 10.739 -1.026 32.735 1.00 84.38 344 ALA A CA 1
ATOM 2678 C C . ALA A 1 344 ? 11.543 -0.924 34.040 1.00 84.38 344 ALA A C 1
ATOM 2680 O O . ALA A 1 344 ? 10.970 -1.125 35.106 1.00 84.38 344 ALA A O 1
ATOM 2681 N N . ASP A 1 345 ? 12.812 -0.516 33.970 1.00 92.88 345 ASP A N 1
ATOM 2682 C CA . ASP A 1 345 ? 13.671 -0.327 35.142 1.00 92.88 345 ASP A CA 1
ATOM 2683 C C . ASP A 1 345 ? 13.075 0.712 36.102 1.00 92.88 345 ASP A C 1
ATOM 2685 O O . ASP A 1 345 ? 12.924 0.431 37.286 1.00 92.88 345 ASP A O 1
ATOM 2689 N N . ARG A 1 346 ? 12.600 1.860 35.597 1.00 91.69 346 ARG A N 1
ATOM 2690 C CA . ARG A 1 346 ? 11.917 2.872 36.428 1.00 91.69 346 ARG A CA 1
ATOM 2691 C C . ARG A 1 346 ? 10.629 2.357 37.068 1.00 91.69 346 ARG A C 1
ATOM 2693 O O . ARG A 1 346 ? 10.318 2.719 38.200 1.00 91.69 346 ARG A O 1
ATOM 2700 N N . ILE A 1 347 ? 9.859 1.536 36.353 1.00 84.12 347 ILE A N 1
ATOM 2701 C CA . ILE A 1 347 ? 8.651 0.905 36.904 1.00 84.12 347 ILE A CA 1
ATOM 2702 C C . ILE A 1 347 ? 9.035 -0.062 38.027 1.00 84.12 347 ILE A C 1
ATOM 2704 O O . ILE A 1 347 ? 8.393 -0.054 39.076 1.00 84.12 347 ILE A O 1
ATOM 2708 N N . ILE A 1 348 ? 10.083 -0.863 37.829 1.00 88.19 348 ILE A N 1
ATOM 2709 C CA . ILE A 1 348 ? 10.601 -1.795 38.834 1.00 88.19 348 ILE A CA 1
ATOM 2710 C C . ILE A 1 348 ? 11.108 -1.027 40.058 1.00 88.19 348 ILE A C 1
ATOM 2712 O O . ILE A 1 348 ? 10.714 -1.352 41.172 1.00 88.19 348 ILE A O 1
ATOM 2716 N N . GLU A 1 349 ? 11.915 0.017 39.871 1.00 92.44 349 GLU A N 1
ATOM 2717 C CA . GLU A 1 349 ? 12.436 0.865 40.950 1.00 92.44 349 GLU A CA 1
ATOM 2718 C C . GLU A 1 349 ? 11.309 1.506 41.760 1.00 92.44 349 GLU A C 1
ATOM 2720 O O . GLU A 1 349 ? 11.287 1.389 42.986 1.00 92.44 349 GLU A O 1
ATOM 2725 N N . ARG A 1 350 ? 10.327 2.116 41.081 1.00 89.69 350 ARG A N 1
ATOM 2726 C CA . ARG A 1 350 ? 9.137 2.672 41.736 1.00 89.69 350 ARG A CA 1
ATOM 2727 C C . ARG A 1 350 ? 8.395 1.595 42.516 1.00 89.69 350 ARG A C 1
ATOM 2729 O O . ARG A 1 350 ? 8.034 1.807 43.666 1.00 89.69 350 ARG A O 1
ATOM 2736 N N . ARG A 1 351 ? 8.220 0.413 41.922 1.00 85.25 351 ARG A N 1
ATOM 2737 C CA . ARG A 1 351 ? 7.535 -0.699 42.576 1.00 85.25 351 ARG A CA 1
ATOM 2738 C C . ARG A 1 351 ? 8.272 -1.187 43.822 1.00 85.25 351 ARG A C 1
ATOM 2740 O O . ARG A 1 351 ? 7.627 -1.498 44.818 1.00 85.25 351 ARG A O 1
ATOM 2747 N N . VAL A 1 352 ? 9.599 -1.266 43.776 1.00 90.25 352 VAL A N 1
ATOM 2748 C CA . VAL A 1 352 ? 10.427 -1.615 44.936 1.00 90.25 352 VAL A CA 1
ATOM 2749 C C . VAL A 1 352 ? 10.281 -0.552 46.028 1.00 90.25 352 VAL A C 1
ATOM 2751 O O . VAL A 1 352 ? 10.083 -0.912 47.185 1.00 90.25 352 VAL A O 1
ATOM 2754 N N . ALA A 1 353 ? 10.301 0.735 45.674 1.00 89.06 353 ALA A N 1
ATOM 2755 C CA . ALA A 1 353 ? 10.108 1.827 46.627 1.00 89.06 353 ALA A CA 1
ATOM 2756 C C . ALA A 1 353 ? 8.723 1.784 47.300 1.00 89.06 353 ALA A C 1
ATOM 2758 O O . ALA A 1 353 ? 8.638 1.864 48.527 1.00 89.06 353 ALA A O 1
ATOM 2759 N N . ASP A 1 354 ? 7.656 1.573 46.522 1.00 84.56 354 ASP A N 1
ATOM 2760 C CA . ASP A 1 354 ? 6.287 1.434 47.035 1.00 84.56 354 ASP A CA 1
ATOM 2761 C C . ASP A 1 354 ? 6.209 0.282 48.053 1.00 84.56 354 ASP A C 1
ATOM 2763 O O . ASP A 1 354 ? 5.723 0.468 49.170 1.00 84.56 354 ASP A O 1
ATOM 2767 N N . LEU A 1 355 ? 6.781 -0.881 47.710 1.00 84.88 355 LEU A N 1
ATOM 2768 C CA . LEU A 1 355 ? 6.847 -2.055 48.588 1.00 84.88 355 LEU A CA 1
ATOM 2769 C C . LEU A 1 355 ? 7.631 -1.789 49.882 1.00 84.88 355 LEU A C 1
ATOM 2771 O O . LEU A 1 355 ? 7.224 -2.249 50.947 1.00 84.88 355 LEU A O 1
ATOM 2775 N N . MET A 1 356 ? 8.739 -1.048 49.813 1.00 89.25 356 MET A N 1
ATOM 2776 C CA . MET A 1 356 ? 9.546 -0.707 50.991 1.00 89.25 356 MET A CA 1
ATOM 2777 C C . MET A 1 356 ? 8.863 0.310 51.912 1.00 89.25 356 MET A C 1
ATOM 2779 O O . MET A 1 356 ? 9.099 0.293 53.117 1.00 89.25 356 MET A O 1
ATOM 2783 N N . SER A 1 357 ? 8.015 1.186 51.368 1.00 92.56 357 SER A N 1
ATOM 2784 C CA . SER A 1 357 ? 7.312 2.221 52.136 1.00 92.56 357 SER A CA 1
ATOM 2785 C C . SER A 1 357 ? 6.128 1.697 52.963 1.00 92.56 357 SER A C 1
ATOM 2787 O O . SER A 1 357 ? 5.570 2.437 53.772 1.00 92.56 357 SER A O 1
ATOM 2789 N N . GLY A 1 358 ? 5.723 0.437 52.763 1.00 87.44 358 GLY A N 1
ATOM 2790 C CA . GLY A 1 358 ? 4.517 -0.121 53.376 1.00 87.44 358 GLY A CA 1
ATOM 2791 C C . GLY A 1 358 ? 3.218 0.467 52.813 1.00 87.44 358 GLY A C 1
ATOM 2792 O O . GLY A 1 358 ? 2.158 0.251 53.400 1.00 87.44 358 GLY A O 1
ATOM 2793 N N . GLN A 1 359 ? 3.272 1.202 51.692 1.00 80.62 359 GLN A N 1
ATOM 2794 C CA . GLN A 1 359 ? 2.068 1.553 50.945 1.00 80.62 359 GLN A CA 1
ATOM 2795 C C . GLN A 1 359 ? 1.441 0.272 50.404 1.00 80.62 359 GLN A C 1
ATOM 2797 O O . GLN A 1 359 ? 1.939 -0.357 49.469 1.00 80.62 359 GLN A O 1
ATOM 2802 N N . ASP A 1 360 ? 0.334 -0.113 51.035 1.00 61.41 360 ASP A N 1
ATOM 2803 C CA . ASP A 1 360 ? -0.438 -1.277 50.643 1.00 61.41 360 ASP A CA 1
ATOM 2804 C C . ASP A 1 360 ? -0.839 -1.162 49.169 1.00 61.41 360 ASP A C 1
ATOM 2806 O O . ASP A 1 360 ? -1.264 -0.106 48.688 1.00 61.41 360 ASP A O 1
ATOM 2810 N N . LEU A 1 361 ? -0.685 -2.269 48.447 1.00 62.16 361 LEU A N 1
ATOM 2811 C CA . LEU A 1 361 ? -0.777 -2.377 46.993 1.00 62.16 361 LEU A CA 1
ATOM 2812 C C . LEU A 1 361 ? -2.220 -2.274 46.478 1.00 62.16 361 LEU A C 1
ATOM 2814 O O . LEU A 1 361 ? -2.668 -3.084 45.669 1.00 62.16 361 LEU A O 1
ATOM 2818 N N . ASN A 1 362 ? -2.963 -1.259 46.900 1.00 61.09 362 ASN A N 1
ATOM 2819 C CA . ASN A 1 362 ? -4.392 -1.136 46.640 1.00 61.09 362 ASN A CA 1
ATOM 2820 C C . ASN A 1 362 ? -4.728 -0.685 45.203 1.00 61.09 362 ASN A C 1
ATOM 2822 O O . ASN A 1 362 ? -5.846 -0.256 44.915 1.00 61.09 362 ASN A O 1
ATOM 2826 N N . TRP A 1 363 ? -3.765 -0.764 44.280 1.00 64.38 363 TRP A N 1
ATOM 2827 C CA . TRP A 1 363 ? -3.976 -0.487 42.859 1.00 64.38 363 TRP A CA 1
ATOM 2828 C C . TRP A 1 363 ? -4.908 -1.531 42.216 1.00 64.38 363 TRP A C 1
ATOM 2830 O O . TRP A 1 363 ? -5.720 -1.158 41.373 1.00 64.38 363 TRP A O 1
ATOM 2840 N N . GLN A 1 364 ? -4.888 -2.791 42.677 1.00 57.06 364 GLN A N 1
ATOM 2841 C CA . GLN A 1 364 ? -5.856 -3.816 42.252 1.00 57.06 364 GLN A CA 1
ATOM 2842 C C . GLN A 1 364 ? -7.281 -3.491 42.723 1.00 57.06 364 GLN A C 1
ATOM 2844 O O . GLN A 1 364 ? -8.192 -3.469 41.902 1.00 57.06 364 GLN A O 1
ATOM 2849 N N . ALA A 1 365 ? -7.483 -3.090 43.984 1.00 58.56 365 ALA A N 1
ATOM 2850 C CA . ALA A 1 365 ? -8.827 -2.726 44.445 1.00 58.56 365 ALA A CA 1
ATOM 2851 C C . ALA A 1 365 ? -9.363 -1.436 43.799 1.00 58.56 365 ALA A C 1
ATOM 2853 O O . ALA A 1 365 ? -10.577 -1.252 43.701 1.00 58.56 365 ALA A O 1
ATOM 2854 N N . LYS A 1 366 ? -8.485 -0.527 43.344 1.00 59.31 366 LYS A N 1
ATOM 2855 C CA . LYS A 1 366 ? -8.895 0.635 42.538 1.00 59.31 366 LYS A CA 1
ATOM 2856 C C . LYS A 1 366 ? -9.321 0.237 41.124 1.00 59.31 366 LYS A C 1
ATOM 2858 O O . LYS A 1 366 ? -10.312 0.781 40.646 1.00 59.31 366 LYS A O 1
ATOM 2863 N N . ALA A 1 367 ? -8.634 -0.712 40.485 1.00 58.81 367 ALA A N 1
ATOM 2864 C CA . ALA A 1 367 ? -9.048 -1.242 39.185 1.00 58.81 367 ALA A CA 1
ATOM 2865 C C . ALA A 1 367 ? -10.396 -1.985 39.276 1.00 58.81 367 ALA A C 1
ATOM 2867 O O . ALA A 1 367 ? -11.255 -1.806 38.412 1.00 58.81 367 ALA A O 1
ATOM 2868 N N . ASP A 1 368 ? -10.625 -2.724 40.364 1.00 59.75 368 ASP A N 1
ATOM 2869 C CA . ASP A 1 368 ? -11.896 -3.412 40.612 1.00 59.75 368 ASP A CA 1
ATOM 2870 C C . ASP A 1 368 ? -13.032 -2.437 40.972 1.00 59.75 368 ASP A C 1
ATOM 2872 O O . ASP A 1 368 ? -14.164 -2.612 40.520 1.00 59.75 368 ASP A O 1
ATOM 2876 N N . ARG A 1 369 ? -12.749 -1.343 41.700 1.00 61.94 369 ARG A N 1
ATOM 2877 C CA . ARG A 1 369 ? -13.733 -0.263 41.926 1.00 61.94 369 ARG A CA 1
ATOM 2878 C C . ARG A 1 369 ? -14.087 0.499 40.654 1.00 61.94 369 ARG A C 1
ATOM 2880 O O . ARG A 1 369 ? -15.249 0.855 40.490 1.00 61.94 369 ARG A O 1
ATOM 2887 N N . ALA A 1 370 ? -13.125 0.736 39.764 1.00 57.44 370 ALA A N 1
ATOM 2888 C CA . ALA A 1 370 ? -13.377 1.418 38.495 1.00 57.44 370 ALA A CA 1
ATOM 2889 C C . ALA A 1 370 ? -14.270 0.585 37.559 1.00 57.44 370 ALA A C 1
ATOM 2891 O O . ALA A 1 370 ? -15.086 1.147 36.842 1.00 57.44 370 ALA A O 1
ATOM 2892 N N . LYS A 1 371 ? -14.186 -0.752 37.619 1.00 57.56 371 LYS A N 1
ATOM 2893 C CA . LYS A 1 371 ? -15.082 -1.648 36.867 1.00 57.56 371 LYS A CA 1
ATOM 2894 C C . LYS A 1 371 ? -16.472 -1.820 37.493 1.00 57.56 371 LYS A C 1
ATOM 2896 O O . LYS A 1 371 ? -17.386 -2.261 36.806 1.00 57.56 371 LYS A O 1
ATOM 2901 N N . GLY A 1 372 ? -16.645 -1.488 38.774 1.00 53.88 372 GLY A N 1
ATOM 2902 C CA . GLY A 1 372 ? -17.918 -1.633 39.491 1.00 53.88 372 GLY A CA 1
ATOM 2903 C C . GLY A 1 372 ? -18.818 -0.391 39.507 1.00 53.88 372 GLY A C 1
ATOM 2904 O O . GLY A 1 372 ? -19.954 -0.487 39.965 1.00 53.88 372 GLY A O 1
ATOM 2905 N N . ALA A 1 373 ? -18.339 0.770 39.048 1.00 52.22 373 ALA A N 1
ATOM 2906 C CA . ALA A 1 373 ? -19.046 2.046 39.213 1.00 52.22 373 ALA A CA 1
ATOM 2907 C C . ALA A 1 373 ? -20.096 2.362 38.125 1.00 52.22 373 ALA A C 1
ATOM 2909 O O . ALA A 1 373 ? -20.969 3.189 38.370 1.00 52.22 373 ALA A O 1
ATOM 2910 N N . ASP A 1 374 ? -20.094 1.663 36.986 1.00 53.94 374 ASP A N 1
ATOM 2911 C CA . ASP A 1 374 ? -21.065 1.895 35.896 1.00 53.94 374 ASP A CA 1
ATOM 2912 C C . ASP A 1 374 ? -22.358 1.062 36.030 1.00 53.94 374 ASP A C 1
ATOM 2914 O O . ASP A 1 374 ? -23.204 1.037 35.137 1.00 53.94 374 ASP A O 1
ATOM 2918 N N . GLY A 1 375 ? -22.533 0.363 37.156 1.00 52.16 375 GLY A N 1
ATOM 2919 C CA . GLY A 1 375 ? -23.534 -0.691 37.310 1.00 52.16 375 GLY A CA 1
ATOM 2920 C C . GLY A 1 375 ? -24.711 -0.424 38.248 1.00 52.16 375 GLY A C 1
ATOM 2921 O O . GLY A 1 375 ? -25.376 -1.397 38.585 1.00 52.16 375 GLY A O 1
ATOM 2922 N N . HIS A 1 376 ? -24.993 0.797 38.728 1.00 48.75 376 HIS A N 1
ATOM 2923 C CA . HIS A 1 376 ? -26.258 1.062 39.447 1.00 48.75 376 HIS A CA 1
ATOM 2924 C C . HIS A 1 376 ? -26.551 2.558 39.671 1.00 48.75 376 HIS A C 1
ATOM 2926 O O . HIS A 1 376 ? -26.211 3.123 40.706 1.00 48.75 376 HIS A O 1
ATOM 2932 N N . LEU A 1 377 ? -27.251 3.200 38.732 1.00 43.22 377 LEU A N 1
ATOM 2933 C CA . LEU A 1 377 ? -27.999 4.438 38.992 1.00 43.22 377 LEU A CA 1
ATOM 2934 C C . LEU A 1 377 ? -29.388 4.335 38.349 1.00 43.22 377 LEU A C 1
ATOM 2936 O O . LEU A 1 377 ? -29.678 4.940 37.323 1.00 43.22 377 LEU A O 1
ATOM 2940 N N . THR A 1 378 ? -30.266 3.555 38.978 1.00 46.41 378 THR A N 1
ATOM 2941 C CA . THR A 1 378 ? -31.719 3.688 38.820 1.00 46.41 378 THR A CA 1
ATOM 2942 C C . THR A 1 378 ? -32.325 3.842 40.205 1.00 46.41 378 THR A C 1
ATOM 2944 O O . THR A 1 378 ? -32.440 2.864 40.939 1.00 46.41 378 THR A O 1
ATOM 2947 N N . GLY A 1 379 ? -32.689 5.072 40.568 1.00 47.22 379 GLY A N 1
ATOM 2948 C CA . GLY A 1 379 ? -33.467 5.335 41.776 1.00 47.22 379 GLY A CA 1
ATOM 2949 C C . GLY A 1 379 ? -33.067 6.605 42.513 1.00 47.22 379 GLY A C 1
ATOM 2950 O O . GLY A 1 379 ? -32.577 6.527 43.632 1.00 47.22 379 GLY A O 1
ATOM 2951 N N . ALA A 1 380 ? -33.316 7.768 41.913 1.00 37.19 380 ALA A N 1
ATOM 2952 C CA . ALA A 1 380 ? -33.507 9.000 42.670 1.00 37.19 380 ALA A CA 1
ATOM 2953 C C . ALA A 1 380 ? -34.782 9.675 42.153 1.00 37.19 380 ALA A C 1
ATOM 2955 O O . ALA A 1 380 ? -34.941 9.892 40.954 1.00 37.19 380 ALA A O 1
ATOM 2956 N N . SER A 1 381 ? -35.709 9.874 43.082 1.00 42.06 381 SER A N 1
ATOM 2957 C CA . SER A 1 381 ? -37.088 10.327 42.927 1.00 42.06 381 SER A CA 1
ATOM 2958 C C . SER A 1 381 ? -37.222 11.823 42.623 1.00 42.06 381 SER A C 1
ATOM 2960 O O . SER A 1 381 ? -36.370 12.632 42.980 1.00 42.06 381 SER A O 1
ATOM 2962 N N . ASP A 1 382 ? -38.357 12.157 42.009 1.00 41.84 382 ASP A N 1
ATOM 2963 C CA . ASP A 1 382 ? -38.770 13.428 41.397 1.00 41.84 382 ASP A CA 1
ATOM 2964 C C . ASP A 1 382 ? -38.998 14.646 42.331 1.00 41.84 382 ASP A C 1
ATOM 2966 O O . ASP A 1 382 ? -39.784 15.528 41.994 1.00 41.84 382 ASP A O 1
ATOM 2970 N N . GLU A 1 383 ? -38.332 14.777 43.481 1.00 42.09 383 GLU A N 1
ATOM 2971 C CA . GLU A 1 383 ? -38.672 15.853 44.444 1.00 42.09 383 GLU A CA 1
ATOM 2972 C C . GLU A 1 383 ? -37.757 17.090 44.465 1.00 42.09 383 GLU A C 1
ATOM 2974 O O . GLU A 1 383 ? -38.029 18.026 45.212 1.00 42.09 383 GLU A O 1
ATOM 2979 N N . GLU A 1 384 ? -36.741 17.194 43.601 1.00 39.16 384 GLU A N 1
ATOM 2980 C CA . GLU A 1 384 ? -35.770 18.306 43.682 1.00 39.16 384 GLU A CA 1
ATOM 2981 C C . GLU A 1 384 ? -35.517 19.050 42.355 1.00 39.16 384 GLU A C 1
ATOM 2983 O O . GLU A 1 384 ? -34.392 19.392 41.995 1.00 39.16 384 GLU A O 1
ATOM 2988 N N . ARG A 1 385 ? -36.589 19.343 41.601 1.00 36.72 385 ARG A N 1
ATOM 2989 C CA . ARG A 1 385 ? -36.547 20.193 40.387 1.00 36.72 385 ARG A CA 1
ATOM 2990 C C . ARG A 1 385 ? -37.494 21.396 40.447 1.00 36.72 385 ARG A C 1
ATOM 2992 O O . ARG A 1 385 ? -38.250 21.665 39.518 1.00 36.72 385 ARG A O 1
ATOM 2999 N N . ALA A 1 386 ? -37.409 22.166 41.527 1.00 41.16 386 ALA A N 1
ATOM 3000 C CA . ALA A 1 386 ? -38.087 23.455 41.641 1.00 41.16 386 ALA A CA 1
ATOM 3001 C C . ALA A 1 386 ? -37.144 24.550 42.161 1.00 41.16 386 ALA A C 1
ATOM 3003 O O . ALA A 1 386 ? -37.255 24.969 43.305 1.00 41.16 386 ALA A O 1
ATOM 3004 N N . ALA A 1 387 ? -36.234 25.042 41.313 1.00 38.53 387 ALA A N 1
ATOM 3005 C CA . ALA A 1 387 ? -35.702 26.401 41.431 1.00 38.53 387 ALA A CA 1
ATOM 3006 C C . ALA A 1 387 ? -34.953 26.833 40.161 1.00 38.53 387 ALA A C 1
ATOM 3008 O O . ALA A 1 387 ? -34.198 26.069 39.572 1.00 38.53 387 ALA A O 1
ATOM 3009 N N . THR A 1 388 ? -35.111 28.117 39.836 1.00 32.62 388 THR A N 1
ATOM 3010 C CA . THR A 1 388 ? -34.358 28.942 38.873 1.00 32.62 388 THR A CA 1
ATOM 3011 C C . THR A 1 388 ? -34.738 28.832 37.396 1.00 32.62 388 THR A C 1
ATOM 3013 O O . THR A 1 388 ? -34.171 28.085 36.610 1.00 32.62 388 THR A O 1
ATOM 3016 N N . ASN A 1 389 ? -35.679 29.701 37.019 1.00 34.75 389 ASN A N 1
ATOM 3017 C CA . ASN A 1 389 ? -35.960 30.091 35.647 1.00 34.75 389 ASN A CA 1
ATOM 3018 C C . ASN A 1 389 ? -35.934 31.630 35.589 1.00 34.75 389 ASN A C 1
ATOM 3020 O O . ASN A 1 389 ? -36.946 32.274 35.856 1.00 34.75 389 ASN A O 1
ATOM 3024 N N . THR A 1 390 ? -34.765 32.216 35.305 1.00 35.56 390 THR A N 1
ATOM 3025 C CA . THR A 1 390 ? -34.614 33.657 35.035 1.00 35.56 390 THR A CA 1
ATOM 3026 C C . THR A 1 390 ? -33.449 33.884 34.072 1.00 35.56 390 THR A C 1
ATOM 3028 O O . THR A 1 390 ? -32.313 33.989 34.517 1.00 35.56 390 THR A O 1
ATOM 3031 N N . ALA A 1 391 ? -33.721 33.956 32.766 1.00 30.80 391 ALA A N 1
ATOM 3032 C CA . ALA A 1 391 ? -32.898 34.675 31.779 1.00 30.80 391 ALA A CA 1
ATOM 3033 C C . ALA A 1 391 ? -33.572 34.639 30.395 1.00 30.80 391 ALA A C 1
ATOM 3035 O O . ALA A 1 391 ? -33.129 33.956 29.477 1.00 30.80 391 ALA A O 1
ATOM 3036 N N . ALA A 1 392 ? -34.662 35.388 30.246 1.00 33.34 392 ALA A N 1
ATOM 3037 C CA . ALA A 1 392 ? -35.209 35.764 28.947 1.00 33.34 392 ALA A CA 1
ATOM 3038 C C . ALA A 1 392 ? -35.371 37.284 28.944 1.00 33.34 392 ALA A C 1
ATOM 3040 O O . ALA A 1 392 ? -36.434 37.796 29.270 1.00 33.34 392 ALA A O 1
ATOM 3041 N N . GLN A 1 393 ? -34.279 37.993 28.664 1.00 33.91 393 GLN A N 1
ATOM 3042 C CA . GLN A 1 393 ? -34.250 39.421 28.350 1.00 33.91 393 GLN A CA 1
ATOM 3043 C C . GLN A 1 393 ? -32.867 39.727 27.774 1.00 33.91 393 GLN A C 1
ATOM 3045 O O . GLN A 1 393 ? -31.894 39.762 28.520 1.00 33.91 393 GLN A O 1
ATOM 3050 N N . ASN A 1 394 ? -32.794 39.816 26.443 1.00 32.78 394 ASN A N 1
ATOM 3051 C CA . ASN A 1 394 ? -31.890 40.650 25.634 1.00 32.78 394 ASN A CA 1
ATOM 3052 C C . ASN A 1 394 ? -31.828 40.080 24.212 1.00 32.78 394 ASN A C 1
ATOM 3054 O O . ASN A 1 394 ? -30.869 39.425 23.814 1.00 32.78 394 ASN A O 1
ATOM 3058 N N . ALA A 1 395 ? -32.888 40.333 23.452 1.00 33.44 395 ALA A N 1
ATOM 3059 C CA . ALA A 1 395 ? -32.910 40.177 22.006 1.00 33.44 395 ALA A CA 1
ATOM 3060 C C . ALA A 1 395 ? -33.586 41.423 21.428 1.00 33.44 395 ALA A C 1
ATOM 3062 O O . ALA A 1 395 ? -34.748 41.372 21.058 1.00 33.44 395 ALA A O 1
ATOM 3063 N N . ASP A 1 396 ? -32.885 42.558 21.483 1.00 36.66 396 ASP A N 1
ATOM 3064 C CA . ASP A 1 396 ? -33.154 43.727 20.637 1.00 36.66 396 ASP A CA 1
ATOM 3065 C C . ASP A 1 396 ? -32.074 44.794 20.864 1.00 36.66 396 ASP A C 1
ATOM 3067 O O . ASP A 1 396 ? -32.146 45.576 21.808 1.00 36.66 396 ASP A O 1
ATOM 3071 N N . ALA A 1 397 ? -31.036 44.784 20.020 1.00 31.61 397 ALA A N 1
ATOM 3072 C CA . ALA A 1 397 ? -30.259 45.960 19.610 1.00 31.61 397 ALA A CA 1
ATOM 3073 C C . ALA A 1 397 ? -29.116 45.529 18.675 1.00 31.61 397 ALA A C 1
ATOM 3075 O O . ALA A 1 397 ? -28.159 44.912 19.134 1.00 31.61 397 ALA A O 1
ATOM 3076 N N . MET A 1 398 ? -29.226 45.880 17.385 1.00 28.39 398 MET A N 1
ATOM 3077 C CA . MET A 1 398 ? -28.165 46.411 16.498 1.00 28.39 398 MET A CA 1
ATOM 3078 C C . MET A 1 398 ? -28.374 46.000 15.027 1.00 28.39 398 MET A C 1
ATOM 3080 O O . MET A 1 398 ? -27.967 44.914 14.616 1.00 28.39 398 MET A O 1
ATOM 3084 N N . PRO A 1 399 ? -28.892 46.913 14.186 1.00 35.34 399 PRO A N 1
ATOM 3085 C CA . PRO A 1 399 ? -28.637 46.913 12.755 1.00 35.34 399 PRO A CA 1
ATOM 3086 C C . PRO A 1 399 ? -27.971 48.239 12.358 1.00 35.34 399 PRO A C 1
ATOM 3088 O O . PRO A 1 399 ? -28.667 49.208 12.086 1.00 35.34 399 PRO A O 1
ATOM 3091 N N . ALA A 1 400 ? -26.636 48.303 12.350 1.00 35.81 400 ALA A N 1
ATOM 3092 C CA . ALA A 1 400 ? -25.839 49.266 11.571 1.00 35.81 400 ALA A CA 1
ATOM 3093 C C . ALA A 1 400 ? -24.364 49.169 11.979 1.00 35.81 400 ALA A C 1
ATOM 3095 O O . ALA A 1 400 ? -23.998 49.690 13.022 1.00 35.81 400 ALA A O 1
ATOM 3096 N N . LEU A 1 401 ? -23.531 48.525 11.154 1.00 29.45 401 LEU A N 1
ATOM 3097 C CA . LEU A 1 401 ? -22.089 48.795 11.005 1.00 29.45 401 LEU A CA 1
ATOM 3098 C C . LEU A 1 401 ? -21.529 47.884 9.897 1.00 29.45 401 LEU A C 1
ATOM 3100 O O . LEU A 1 401 ? -20.829 46.905 10.129 1.00 29.45 401 LEU A O 1
ATOM 3104 N N . ARG A 1 402 ? -21.886 48.195 8.648 1.00 31.16 402 ARG A N 1
ATOM 3105 C CA . ARG A 1 402 ? -21.168 47.731 7.450 1.00 31.16 402 ARG A CA 1
ATOM 3106 C C . ARG A 1 402 ? -21.030 48.902 6.486 1.00 31.16 402 ARG A C 1
ATOM 3108 O O . ARG A 1 402 ? -21.716 48.983 5.476 1.00 31.16 402 ARG A O 1
ATOM 3115 N N . ALA A 1 403 ? -20.166 49.838 6.852 1.00 32.19 403 ALA A N 1
ATOM 3116 C CA . ALA A 1 403 ? -19.596 50.817 5.938 1.00 32.19 403 ALA A CA 1
ATOM 3117 C C . ALA A 1 403 ? -18.287 51.332 6.552 1.00 32.19 403 ALA A C 1
ATOM 3119 O O . ALA A 1 403 ? -18.319 52.045 7.549 1.00 32.19 403 ALA A O 1
ATOM 3120 N N . GLY A 1 404 ? -17.151 50.951 5.959 1.00 32.78 404 GLY A N 1
ATOM 3121 C CA . GLY A 1 404 ? -15.850 51.573 6.222 1.00 32.78 404 GLY A CA 1
ATOM 3122 C C . GLY A 1 404 ? -14.881 50.763 7.085 1.00 32.78 404 GLY A C 1
ATOM 3123 O O . GLY A 1 404 ? -14.649 51.111 8.234 1.00 32.78 404 GLY A O 1
ATOM 3124 N N . LEU A 1 405 ? -14.244 49.742 6.506 1.00 28.44 405 LEU A N 1
ATOM 3125 C CA . LEU A 1 405 ? -12.972 49.208 7.006 1.00 28.44 405 LEU A CA 1
ATOM 3126 C C . LEU A 1 405 ? -12.006 49.048 5.826 1.00 28.44 405 LEU A C 1
ATOM 3128 O O . LEU A 1 405 ? -11.767 47.948 5.348 1.00 28.44 405 LEU A O 1
ATOM 3132 N N . ASN A 1 406 ? -11.445 50.166 5.360 1.00 34.31 406 ASN A N 1
ATOM 3133 C CA . ASN A 1 406 ? -10.119 50.141 4.743 1.00 34.31 406 ASN A CA 1
ATOM 3134 C C . ASN A 1 406 ? -9.113 50.192 5.896 1.00 34.31 406 ASN A C 1
ATOM 3136 O O . ASN A 1 406 ? -8.682 51.269 6.304 1.00 34.31 406 ASN A O 1
ATOM 3140 N N . MET A 1 407 ? -8.808 49.034 6.481 1.00 35.16 407 MET A N 1
ATOM 3141 C CA . MET A 1 407 ? -7.733 48.918 7.461 1.00 35.16 407 MET A CA 1
ATOM 3142 C C . MET A 1 407 ? -6.419 48.717 6.714 1.00 35.16 407 MET A C 1
ATOM 3144 O O . MET A 1 407 ? -6.093 47.612 6.292 1.00 35.16 407 MET A O 1
ATOM 3148 N N . THR A 1 408 ? -5.647 49.788 6.553 1.00 44.41 408 THR A N 1
ATOM 3149 C CA . THR A 1 408 ? -4.203 49.657 6.349 1.00 44.41 408 THR A CA 1
ATOM 3150 C C . THR A 1 408 ? -3.625 49.072 7.634 1.00 44.41 408 THR A C 1
ATOM 3152 O O . THR A 1 408 ? -3.558 49.771 8.646 1.00 44.41 408 THR A O 1
ATOM 3155 N N . ALA A 1 409 ? -3.298 47.778 7.620 1.00 52.81 409 ALA A N 1
ATOM 3156 C CA . ALA A 1 409 ? -2.646 47.110 8.738 1.00 52.81 409 ALA A CA 1
ATOM 3157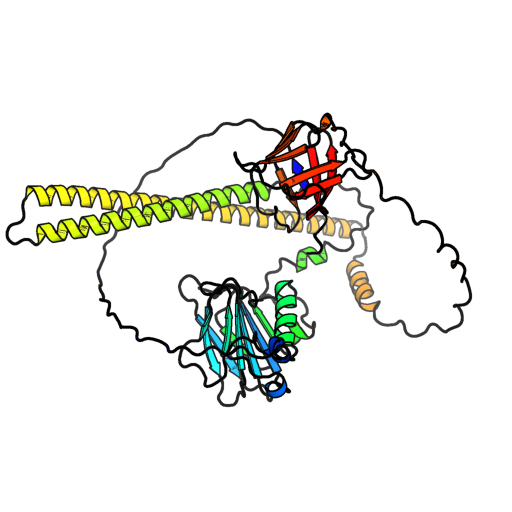 C C . ALA A 1 409 ? -1.311 47.812 9.028 1.00 52.81 409 ALA A C 1
ATOM 3159 O O . ALA A 1 409 ? -0.476 47.982 8.141 1.00 52.81 409 ALA A O 1
ATOM 3160 N N . GLU A 1 410 ? -1.144 48.282 10.258 1.00 53.28 410 GLU A N 1
ATOM 3161 C CA . GLU A 1 410 ? 0.104 48.876 10.728 1.00 53.28 410 GLU A CA 1
ATOM 3162 C C . GLU A 1 410 ? 1.085 47.725 10.993 1.00 53.28 410 GLU A C 1
ATOM 3164 O O . GLU A 1 410 ? 0.748 46.792 11.724 1.00 53.28 410 GLU A O 1
ATOM 3169 N N . ALA A 1 411 ? 2.245 47.739 10.331 1.00 65.81 411 ALA A N 1
ATOM 3170 C CA . ALA A 1 411 ? 3.218 46.651 10.399 1.00 65.81 411 ALA A CA 1
ATOM 3171 C C . ALA A 1 411 ? 3.787 46.493 11.818 1.00 65.81 411 ALA A C 1
ATOM 3173 O O . ALA A 1 411 ? 4.105 47.487 12.469 1.00 65.81 411 ALA A O 1
ATOM 3174 N N . ASP A 1 412 ? 3.950 45.248 12.269 1.00 73.19 412 ASP A N 1
ATOM 3175 C CA . ASP A 1 412 ? 4.706 44.919 13.478 1.00 73.19 412 ASP A CA 1
ATOM 3176 C C . ASP A 1 412 ? 6.196 44.785 13.110 1.00 73.19 412 ASP A C 1
ATOM 3178 O O . ASP A 1 412 ? 6.569 43.813 12.445 1.00 73.19 412 ASP A O 1
ATOM 3182 N N . PRO A 1 413 ? 7.056 45.752 13.479 1.00 75.56 413 PRO A N 1
ATOM 3183 C CA . PRO A 1 413 ? 8.460 45.745 13.081 1.00 75.56 413 PRO A CA 1
ATOM 3184 C C . PRO A 1 413 ? 9.262 44.609 13.731 1.00 75.56 413 PRO A C 1
ATOM 3186 O O . PRO A 1 413 ? 10.348 44.302 13.246 1.00 75.56 413 PRO A O 1
ATOM 3189 N N . GLU A 1 414 ? 8.761 43.975 14.799 1.00 77.06 414 GLU A N 1
ATOM 3190 C CA . GLU A 1 414 ? 9.423 42.816 15.416 1.00 77.06 414 GLU A CA 1
ATOM 3191 C C . GLU A 1 414 ? 9.254 41.542 14.586 1.00 77.06 414 GLU A C 1
ATOM 3193 O O . GLU A 1 414 ? 10.057 40.614 14.699 1.00 77.06 414 GLU A O 1
ATOM 3198 N N . LEU A 1 415 ? 8.235 41.501 13.723 1.00 80.38 415 LEU A N 1
ATOM 3199 C CA . LEU A 1 415 ? 8.037 40.377 12.827 1.00 80.38 415 LEU A CA 1
ATOM 3200 C C . LEU A 1 415 ? 8.959 40.433 11.621 1.00 80.38 415 LEU A C 1
ATOM 3202 O O . LEU A 1 415 ? 9.252 39.363 11.112 1.00 80.38 415 LEU A O 1
ATOM 3206 N N . ASP A 1 416 ? 9.419 41.593 11.151 1.00 87.38 416 ASP A N 1
ATOM 3207 C CA . ASP A 1 416 ? 10.165 41.709 9.890 1.00 87.38 416 ASP A CA 1
ATOM 3208 C C . ASP A 1 416 ? 11.454 40.858 9.881 1.00 87.38 416 ASP A C 1
ATOM 3210 O O . ASP A 1 416 ? 12.357 41.018 10.706 1.00 87.38 416 ASP A O 1
ATOM 3214 N N . GLY A 1 417 ? 11.567 39.941 8.916 1.00 88.19 417 GLY A N 1
ATOM 3215 C CA . GLY A 1 417 ? 12.705 39.029 8.826 1.00 88.19 417 GLY A CA 1
ATOM 3216 C C . GLY A 1 417 ? 12.431 37.745 8.051 1.00 88.19 417 GLY A C 1
ATOM 3217 O O . GLY A 1 417 ? 11.381 37.564 7.445 1.00 88.19 417 GLY A O 1
ATOM 3218 N N . GLU A 1 418 ? 13.411 36.843 8.053 1.00 87.75 418 GLU A N 1
ATOM 3219 C CA . GLU A 1 418 ? 13.262 35.484 7.528 1.00 87.75 418 GLU A CA 1
ATOM 3220 C C . GLU A 1 418 ? 13.257 34.482 8.678 1.00 87.75 418 GLU A C 1
ATOM 3222 O O . GLU A 1 418 ? 14.178 34.441 9.498 1.00 87.75 418 GLU A O 1
ATOM 3227 N N . TRP A 1 419 ? 12.231 33.645 8.691 1.00 85.81 419 TRP A N 1
ATOM 3228 C CA . TRP A 1 419 ? 11.939 32.660 9.712 1.00 85.81 419 TRP A CA 1
ATOM 3229 C C . TRP A 1 419 ? 11.907 31.284 9.048 1.00 85.81 419 TRP A C 1
ATOM 3231 O O . TRP A 1 419 ? 11.099 31.029 8.157 1.00 85.81 419 TRP A O 1
ATOM 3241 N N . LYS A 1 420 ? 12.806 30.379 9.432 1.00 84.12 420 LYS A N 1
ATOM 3242 C CA . LYS A 1 420 ? 12.912 29.057 8.801 1.00 84.12 420 LYS A CA 1
ATOM 3243 C C . LYS A 1 420 ? 12.102 28.031 9.570 1.00 84.12 420 LYS A C 1
ATOM 3245 O O . LYS A 1 420 ? 12.329 27.889 10.763 1.00 84.12 420 LYS A O 1
ATOM 3250 N N . LEU A 1 421 ? 11.235 27.291 8.875 1.00 79.31 421 LEU A N 1
ATOM 3251 C CA . LEU A 1 421 ? 10.410 26.216 9.436 1.00 79.31 421 LEU A CA 1
ATOM 3252 C C . LEU A 1 421 ? 11.243 25.141 10.123 1.00 79.31 421 LEU A C 1
ATOM 3254 O O . LEU A 1 421 ? 12.025 24.454 9.469 1.00 79.31 421 LEU A O 1
ATOM 3258 N N . GLU A 1 422 ? 11.041 24.992 11.431 1.00 75.12 422 GLU A N 1
ATOM 3259 C CA . GLU A 1 422 ? 11.692 23.967 12.250 1.00 75.12 422 GLU A CA 1
ATOM 3260 C C . GLU A 1 422 ? 10.762 22.823 12.611 1.00 75.12 422 GLU A C 1
ATOM 3262 O O . GLU A 1 422 ? 11.176 21.668 12.614 1.00 75.12 422 GLU A O 1
ATOM 3267 N N . GLN A 1 423 ? 9.500 23.128 12.908 1.00 71.06 423 GLN A N 1
ATOM 3268 C CA . GLN A 1 423 ? 8.546 22.120 13.347 1.00 71.06 423 GLN A CA 1
ATOM 3269 C C . GLN A 1 423 ? 7.170 22.385 12.750 1.00 71.06 423 GLN A C 1
ATOM 3271 O O . GLN A 1 423 ? 6.753 23.534 12.650 1.00 71.06 423 GLN A O 1
ATOM 3276 N N . ILE A 1 424 ? 6.450 21.318 12.400 1.00 73.88 424 ILE A N 1
ATOM 3277 C CA . ILE A 1 424 ? 5.007 21.334 12.154 1.00 73.88 424 ILE A CA 1
ATOM 3278 C C . ILE A 1 424 ? 4.377 20.241 13.010 1.00 73.88 424 ILE A C 1
ATOM 3280 O O . ILE A 1 424 ? 4.798 19.088 12.981 1.00 73.88 424 ILE A O 1
ATOM 3284 N N . THR A 1 425 ? 3.330 20.587 13.747 1.00 62.31 425 THR A N 1
ATOM 3285 C CA . THR A 1 425 ? 2.461 19.628 14.432 1.00 62.31 425 THR A CA 1
ATOM 3286 C C . THR A 1 425 ? 1.022 19.764 13.934 1.00 62.31 425 THR A C 1
ATOM 3288 O O . THR A 1 425 ? 0.503 20.877 13.811 1.00 62.31 425 THR A O 1
ATOM 3291 N N . GLY A 1 426 ? 0.374 18.630 13.650 1.00 52.75 426 GLY A N 1
ATOM 3292 C CA . GLY A 1 426 ? -1.000 18.546 13.135 1.00 52.75 426 GLY A CA 1
ATOM 3293 C C . GLY A 1 426 ? -1.089 17.910 11.741 1.00 52.75 426 GLY A C 1
ATOM 3294 O O . GLY A 1 426 ? -0.164 18.017 10.942 1.00 52.75 426 GLY A O 1
ATOM 3295 N N . ARG A 1 427 ? -2.206 17.228 11.447 1.00 50.38 427 ARG A N 1
ATOM 3296 C CA . ARG A 1 427 ? -2.528 16.726 10.099 1.00 50.38 427 ARG A CA 1
ATOM 3297 C C . ARG A 1 427 ? -3.189 17.857 9.310 1.00 50.38 427 ARG A C 1
ATOM 3299 O O . ARG A 1 427 ? -4.320 18.220 9.605 1.00 50.38 427 ARG A O 1
ATOM 3306 N N . GLY A 1 428 ? -2.484 18.423 8.339 1.00 58.09 428 GLY A N 1
ATOM 3307 C CA . GLY A 1 428 ? -2.983 19.497 7.480 1.00 58.09 428 GLY A CA 1
ATOM 3308 C C . GLY A 1 428 ? -2.087 19.682 6.259 1.00 58.09 428 GLY A C 1
ATOM 3309 O O . GLY A 1 428 ? -1.057 19.022 6.149 1.00 58.09 428 GLY A O 1
ATOM 3310 N N . VAL A 1 429 ? -2.467 20.580 5.349 1.00 52.94 429 VAL A N 1
ATOM 3311 C CA . VAL A 1 429 ? -1.864 20.728 4.006 1.00 52.94 429 VAL A CA 1
ATOM 3312 C C . VAL A 1 429 ? -0.354 20.996 4.018 1.00 52.94 429 VAL A C 1
ATOM 3314 O O . VAL A 1 429 ? 0.331 20.638 3.071 1.00 52.94 429 VAL A O 1
ATOM 3317 N N . LEU A 1 430 ? 0.187 21.543 5.108 1.00 57.97 430 LEU A N 1
ATOM 3318 C CA . LEU A 1 430 ? 1.621 21.816 5.242 1.00 57.97 430 LEU A CA 1
ATOM 3319 C C . LEU A 1 430 ? 2.403 20.689 5.944 1.00 57.97 430 LEU A C 1
ATOM 3321 O O . LEU A 1 430 ? 3.622 20.758 6.019 1.00 57.97 430 LEU A O 1
ATOM 3325 N N . GLY A 1 431 ? 1.737 19.637 6.441 1.00 52.66 431 GLY A N 1
ATOM 3326 C CA . GLY A 1 431 ? 2.303 18.618 7.343 1.00 52.66 431 GLY A CA 1
ATOM 3327 C C . GLY A 1 431 ? 3.452 17.763 6.794 1.00 52.66 431 GLY A C 1
ATOM 3328 O O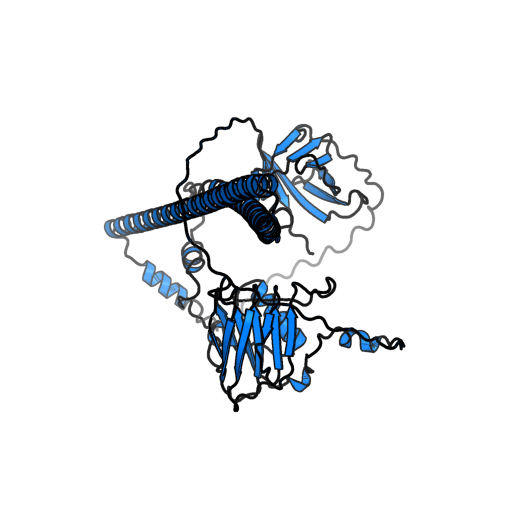 . GLY A 1 431 ? 4.028 16.983 7.547 1.00 52.66 431 GLY A O 1
ATOM 3329 N N . HIS A 1 432 ? 3.800 17.908 5.515 1.00 54.25 432 HIS A N 1
ATOM 3330 C CA . HIS A 1 432 ? 4.888 17.172 4.862 1.00 54.25 432 HIS A CA 1
ATOM 3331 C C . HIS A 1 432 ? 5.955 18.084 4.236 1.00 54.25 432 HIS A C 1
ATOM 3333 O O . HIS A 1 432 ? 6.853 17.594 3.556 1.00 54.25 432 HIS A O 1
ATOM 3339 N N . GLU A 1 433 ? 5.871 19.403 4.429 1.00 61.06 433 GLU A N 1
ATOM 3340 C CA . GLU A 1 433 ? 6.738 20.354 3.730 1.00 61.06 433 GLU A CA 1
ATOM 3341 C C . GLU A 1 433 ? 7.942 20.776 4.582 1.00 61.06 433 GLU A C 1
ATOM 3343 O O . GLU A 1 433 ? 7.801 21.486 5.576 1.00 61.06 433 GLU A O 1
ATOM 3348 N N . THR A 1 434 ? 9.149 20.370 4.175 1.00 60.72 434 THR A N 1
ATOM 3349 C CA . THR A 1 434 ? 10.418 20.829 4.767 1.00 60.72 434 THR A CA 1
ATOM 3350 C C . THR A 1 434 ? 11.057 21.937 3.929 1.00 60.72 434 THR A C 1
ATOM 3352 O O . THR A 1 434 ? 10.929 21.948 2.706 1.00 60.72 434 THR A O 1
ATOM 3355 N N . GLY A 1 435 ? 11.804 22.844 4.568 1.00 70.69 435 GLY A N 1
ATOM 3356 C CA . GLY A 1 435 ? 12.547 23.904 3.869 1.00 70.69 435 GLY A CA 1
ATOM 3357 C C . GLY A 1 435 ? 11.721 25.144 3.520 1.00 70.69 435 GLY A C 1
ATOM 3358 O O . GLY A 1 435 ? 12.128 25.927 2.663 1.00 70.69 435 GLY A O 1
ATOM 3359 N N . LEU A 1 436 ? 10.575 25.325 4.180 1.00 77.12 436 LEU A N 1
ATOM 3360 C CA . LEU A 1 436 ? 9.796 26.549 4.071 1.00 77.12 436 LEU A CA 1
ATOM 3361 C C . LEU A 1 436 ? 10.480 27.688 4.839 1.00 77.12 436 LEU A C 1
ATOM 3363 O O . LEU A 1 436 ? 10.870 27.524 5.997 1.00 77.12 436 LEU A O 1
ATOM 3367 N N . VAL A 1 437 ? 10.616 28.842 4.193 1.00 81.88 437 VAL A N 1
ATOM 3368 C CA . VAL A 1 437 ? 11.063 30.086 4.828 1.00 81.88 437 VAL A CA 1
ATOM 3369 C C . VAL A 1 437 ? 9.901 31.060 4.813 1.00 81.88 437 VAL A C 1
ATOM 3371 O O . VAL A 1 437 ? 9.406 31.439 3.758 1.00 81.88 437 VAL A O 1
ATOM 3374 N N . LEU A 1 438 ? 9.456 31.457 5.990 1.00 81.38 438 LEU A N 1
ATOM 3375 C CA . LEU A 1 438 ? 8.512 32.536 6.173 1.00 81.38 438 LEU A CA 1
ATOM 3376 C C . LEU A 1 438 ? 9.291 33.854 6.177 1.00 81.38 438 LEU A C 1
ATOM 3378 O O . LEU A 1 438 ? 10.053 34.120 7.096 1.00 81.38 438 LEU A O 1
ATOM 3382 N N . ARG A 1 439 ? 9.119 34.679 5.152 1.00 85.06 439 ARG A N 1
ATOM 3383 C CA . ARG A 1 439 ? 9.634 36.045 5.112 1.00 85.06 439 ARG A CA 1
ATOM 3384 C C . ARG A 1 439 ? 8.518 37.006 5.479 1.00 85.06 439 ARG A C 1
ATOM 3386 O O . ARG A 1 439 ? 7.452 36.939 4.895 1.00 85.06 439 ARG A O 1
ATOM 3393 N N . THR A 1 440 ? 8.753 37.912 6.398 1.00 84.50 440 THR A N 1
ATOM 3394 C CA . THR A 1 440 ? 7.817 38.955 6.833 1.00 84.50 440 THR A CA 1
ATOM 3395 C C . THR A 1 440 ? 8.431 40.305 6.491 1.00 84.50 440 THR A C 1
ATOM 3397 O O . THR A 1 440 ? 9.611 40.538 6.757 1.00 84.50 440 THR A O 1
ATOM 3400 N N . GLN A 1 441 ? 7.663 41.165 5.828 1.00 84.56 441 GLN A N 1
ATOM 3401 C CA . GLN A 1 441 ? 8.104 42.504 5.455 1.00 84.56 441 GLN A CA 1
ATOM 3402 C C . GLN A 1 441 ? 6.898 43.442 5.394 1.00 84.56 441 GLN A C 1
ATOM 3404 O O . GLN A 1 441 ? 5.960 43.198 4.634 1.00 84.56 441 GLN A O 1
ATOM 3409 N N . ALA A 1 442 ? 6.932 44.527 6.170 1.00 82.19 442 ALA A N 1
ATOM 3410 C CA . ALA A 1 442 ? 5.922 45.589 6.140 1.00 82.19 442 ALA A CA 1
ATOM 3411 C C . ALA A 1 442 ? 4.478 45.083 6.362 1.00 82.19 442 ALA A C 1
ATOM 3413 O O . ALA A 1 442 ? 3.541 45.514 5.690 1.00 82.19 442 ALA A O 1
ATOM 3414 N N . GLY A 1 443 ? 4.295 44.151 7.304 1.00 76.19 443 GLY A N 1
ATOM 3415 C CA . GLY A 1 443 ? 2.978 43.600 7.657 1.00 76.19 443 GLY A CA 1
ATOM 3416 C C . GLY A 1 443 ? 2.432 42.557 6.673 1.00 76.19 443 GLY A C 1
ATOM 3417 O O . GLY A 1 443 ? 1.338 42.031 6.878 1.00 76.19 443 GLY A O 1
ATOM 3418 N N . GLN A 1 444 ? 3.192 42.220 5.629 1.00 77.25 444 GLN A N 1
ATOM 3419 C CA . GLN A 1 444 ? 2.929 41.073 4.766 1.00 77.25 444 GLN A CA 1
ATOM 3420 C C . GLN A 1 444 ? 3.871 39.924 5.108 1.00 77.25 444 GLN A C 1
ATOM 3422 O O . GLN A 1 444 ? 4.963 40.133 5.639 1.00 77.25 444 GLN A O 1
ATOM 3427 N N . TRP A 1 445 ? 3.458 38.702 4.775 1.00 78.94 445 TRP A N 1
ATOM 3428 C CA . TRP A 1 445 ? 4.349 37.553 4.825 1.00 78.94 445 TRP A CA 1
ATOM 3429 C C . TRP A 1 445 ? 4.301 36.705 3.564 1.00 78.94 445 TRP A C 1
ATOM 3431 O O . TRP A 1 445 ? 3.259 36.508 2.933 1.00 78.94 445 TRP A O 1
ATOM 3441 N N . THR A 1 446 ? 5.463 36.157 3.247 1.00 79.88 446 THR A N 1
ATOM 3442 C CA . THR A 1 446 ? 5.741 35.280 2.132 1.00 79.88 446 THR A CA 1
ATOM 3443 C C . THR A 1 446 ? 6.216 33.932 2.636 1.00 79.88 446 THR A C 1
ATOM 3445 O O . THR A 1 446 ? 7.201 33.858 3.359 1.00 79.88 446 THR A O 1
ATOM 3448 N N . LEU A 1 447 ? 5.557 32.850 2.225 1.00 76.94 447 LEU A N 1
ATOM 3449 C CA . LEU A 1 447 ? 6.105 31.510 2.395 1.00 76.94 447 LEU A CA 1
ATOM 3450 C C . LEU A 1 447 ? 6.913 31.149 1.145 1.00 76.94 447 LEU A C 1
ATOM 3452 O O . LEU A 1 447 ? 6.371 31.103 0.039 1.00 76.94 447 LEU A O 1
ATOM 3456 N N . LEU A 1 448 ? 8.206 30.915 1.329 1.00 80.00 448 LEU A N 1
ATOM 3457 C CA . LEU A 1 448 ? 9.152 30.539 0.289 1.00 80.00 448 LEU A CA 1
ATOM 3458 C C . LEU A 1 448 ? 9.429 29.041 0.373 1.00 80.00 448 LEU A C 1
ATOM 3460 O O . LEU A 1 448 ? 9.746 28.534 1.449 1.00 80.00 448 LEU A O 1
ATOM 3464 N N . ARG A 1 449 ? 9.384 28.344 -0.764 1.00 78.44 449 ARG A N 1
ATOM 3465 C CA . ARG A 1 449 ? 9.926 26.988 -0.915 1.00 78.44 449 ARG A CA 1
ATOM 3466 C C . ARG A 1 449 ? 11.137 27.051 -1.840 1.00 78.44 449 ARG A C 1
ATOM 3468 O O . ARG A 1 449 ? 10.996 27.168 -3.058 1.00 78.44 449 ARG A O 1
ATOM 3475 N N . GLY A 1 450 ? 12.337 27.001 -1.265 1.00 82.50 450 GLY A N 1
ATOM 3476 C CA . GLY A 1 450 ? 13.557 27.297 -2.018 1.00 82.50 450 GLY A CA 1
ATOM 3477 C C . GLY A 1 450 ? 13.527 28.738 -2.538 1.00 82.50 450 GLY A C 1
ATOM 3478 O O . GLY A 1 450 ? 13.493 29.674 -1.747 1.00 82.50 450 GLY A O 1
ATOM 3479 N N . THR A 1 451 ? 13.510 28.915 -3.861 1.00 78.38 451 THR A N 1
ATOM 3480 C CA . THR A 1 451 ? 13.405 30.231 -4.522 1.00 78.38 451 THR A CA 1
ATOM 3481 C C . THR A 1 451 ? 11.984 30.598 -4.953 1.00 78.38 451 THR A C 1
ATOM 3483 O O . THR A 1 451 ? 11.786 31.677 -5.504 1.00 78.38 451 THR A O 1
ATOM 3486 N N . HIS A 1 452 ? 11.004 29.711 -4.760 1.00 78.62 452 HIS A N 1
ATOM 3487 C CA . HIS A 1 452 ? 9.631 29.936 -5.203 1.00 78.62 452 HIS A CA 1
ATOM 3488 C C . HIS A 1 452 ? 8.793 30.582 -4.102 1.00 78.62 452 HIS A C 1
ATOM 3490 O O . HIS A 1 452 ? 8.685 30.049 -2.997 1.00 78.62 452 HIS A O 1
ATOM 3496 N N . GLU A 1 453 ? 8.179 31.713 -4.430 1.00 82.69 453 GLU A N 1
ATOM 3497 C CA . GLU A 1 453 ? 7.158 32.376 -3.626 1.00 82.69 453 GLU A CA 1
ATOM 3498 C C . GLU A 1 453 ? 5.795 31.732 -3.897 1.00 82.69 453 GLU A C 1
ATOM 3500 O O . GLU A 1 453 ? 5.451 31.436 -5.038 1.00 82.69 453 GLU A O 1
ATOM 3505 N N . SER A 1 454 ? 5.043 31.440 -2.837 1.00 75.31 454 SER A N 1
ATOM 3506 C CA . SER A 1 454 ? 3.717 30.835 -2.964 1.00 75.31 454 SER A CA 1
ATOM 3507 C C . SER A 1 454 ? 2.645 31.890 -3.270 1.00 75.31 454 SER A C 1
ATOM 3509 O O . SER A 1 454 ? 2.584 32.909 -2.582 1.00 75.31 454 SER A O 1
ATOM 3511 N N . ASP A 1 455 ? 1.744 31.569 -4.207 1.00 70.94 455 ASP A N 1
ATOM 3512 C CA . ASP A 1 455 ? 0.670 32.428 -4.746 1.00 70.94 455 ASP A CA 1
ATOM 3513 C C . ASP A 1 455 ? -0.479 32.769 -3.770 1.00 70.94 455 ASP A C 1
ATOM 3515 O O . ASP A 1 455 ? -1.553 33.183 -4.200 1.00 70.94 455 ASP A O 1
ATOM 3519 N N . PHE A 1 456 ? -0.328 32.588 -2.458 1.00 73.19 456 PHE A N 1
ATOM 3520 C CA . PHE A 1 456 ? -1.375 32.956 -1.495 1.00 73.19 456 PHE A CA 1
ATOM 3521 C C . PHE A 1 456 ? -1.154 34.379 -0.976 1.00 73.19 456 PHE A C 1
ATOM 3523 O O . PHE A 1 456 ? -0.043 34.731 -0.584 1.00 73.19 456 PHE A O 1
ATOM 3530 N N . GLY A 1 457 ? -2.218 35.187 -0.960 1.00 64.69 457 GLY A N 1
ATOM 3531 C CA . GLY A 1 457 ? -2.228 36.487 -0.291 1.00 64.69 457 GLY A CA 1
ATOM 3532 C C . GLY A 1 457 ? -2.339 36.264 1.210 1.00 64.69 457 GLY A C 1
ATOM 3533 O O . GLY A 1 457 ? -2.906 35.262 1.643 1.00 64.69 457 GLY A O 1
ATOM 3534 N N . ARG A 1 458 ? -1.753 37.129 2.037 1.00 76.88 458 ARG A N 1
ATOM 3535 C CA . ARG A 1 458 ? -1.647 36.817 3.466 1.00 76.88 458 ARG A CA 1
ATOM 3536 C C . ARG A 1 458 ? -1.770 38.063 4.330 1.00 76.88 458 ARG A C 1
ATOM 3538 O O . ARG A 1 458 ? -1.229 39.109 3.976 1.00 76.88 458 ARG A O 1
ATOM 3545 N N . ARG A 1 459 ? -2.501 37.948 5.442 1.00 80.06 459 ARG A N 1
ATOM 3546 C CA . ARG A 1 459 ? -2.821 39.061 6.350 1.00 80.06 459 ARG A CA 1
ATOM 3547 C C . ARG A 1 459 ? -2.344 38.735 7.762 1.00 80.06 459 ARG A C 1
ATOM 3549 O O . ARG A 1 459 ? -2.553 37.621 8.234 1.00 80.06 459 ARG A O 1
ATOM 3556 N N . ILE A 1 460 ? -1.697 39.698 8.411 1.00 81.19 460 ILE A N 1
ATOM 3557 C CA . ILE A 1 460 ? -1.314 39.641 9.827 1.00 81.19 460 ILE A CA 1
ATOM 3558 C C . ILE A 1 460 ? -2.053 40.768 10.536 1.00 81.19 460 ILE A C 1
ATOM 3560 O O . ILE A 1 460 ? -2.059 41.899 10.050 1.00 81.19 460 ILE A O 1
ATOM 3564 N N . ASP A 1 461 ? -2.660 40.459 11.676 1.00 83.69 461 ASP A N 1
ATOM 3565 C CA . ASP A 1 461 ? -3.183 41.470 12.589 1.00 83.69 461 ASP A CA 1
ATOM 3566 C C . ASP A 1 461 ? -2.521 41.305 13.967 1.00 83.69 461 ASP A C 1
ATOM 3568 O O . ASP A 1 461 ? -2.946 40.445 14.752 1.00 83.69 461 ASP A O 1
ATOM 3572 N N . PRO A 1 462 ? -1.482 42.111 14.267 1.00 82.62 462 PRO A N 1
ATOM 3573 C CA . PRO A 1 462 ? -0.785 42.061 15.548 1.00 82.62 462 PRO A CA 1
ATOM 3574 C C . PRO A 1 462 ? -1.612 42.648 16.697 1.00 82.62 462 PRO A C 1
ATOM 3576 O O . PRO A 1 462 ? -1.301 42.405 17.860 1.00 82.62 462 PRO A O 1
ATOM 3579 N N . LYS A 1 463 ? -2.662 43.429 16.399 1.00 83.31 463 LYS A N 1
ATOM 3580 C CA . LYS A 1 463 ? -3.508 44.081 17.410 1.00 83.31 463 LYS A CA 1
ATOM 3581 C C . LYS A 1 463 ? -4.677 43.197 17.846 1.00 83.31 463 LYS A C 1
ATOM 3583 O O . LYS A 1 463 ? -5.308 43.485 18.865 1.00 83.31 463 LYS A O 1
ATOM 3588 N N . ALA A 1 464 ? -4.971 42.131 17.103 1.00 84.25 464 ALA A N 1
ATOM 3589 C CA . ALA A 1 464 ? -5.954 41.137 17.508 1.00 84.25 464 ALA A CA 1
ATOM 3590 C C . ALA A 1 464 ? -5.528 40.441 18.816 1.00 84.25 464 ALA A C 1
ATOM 3592 O O . ALA A 1 464 ? -4.344 40.268 19.096 1.00 84.25 464 ALA A O 1
ATOM 3593 N N . THR A 1 465 ? -6.497 40.046 19.648 1.00 84.19 465 THR A N 1
ATOM 3594 C CA . THR A 1 465 ? -6.242 39.293 20.889 1.00 84.19 465 THR A CA 1
ATOM 3595 C C . THR A 1 465 ? -7.001 37.964 20.848 1.00 84.19 465 THR A C 1
ATOM 3597 O O . THR A 1 465 ? -8.211 37.968 21.091 1.00 84.19 465 THR A O 1
ATOM 3600 N N . PRO A 1 466 ? -6.333 36.825 20.562 1.00 87.62 466 PRO A N 1
ATOM 3601 C CA . PRO A 1 466 ? -4.900 36.668 20.250 1.00 87.62 466 PRO A CA 1
ATOM 3602 C C . PRO A 1 466 ? -4.512 37.228 18.869 1.00 87.62 466 PRO A C 1
ATOM 3604 O O . PRO A 1 466 ? -5.379 37.392 18.013 1.00 87.62 466 PRO A O 1
ATOM 3607 N N . ALA A 1 467 ? -3.218 37.496 18.650 1.00 88.94 467 ALA A N 1
ATOM 3608 C CA . ALA A 1 467 ? -2.710 37.989 17.369 1.00 88.94 467 ALA A CA 1
ATOM 3609 C C . ALA A 1 467 ? -2.991 36.966 16.259 1.00 88.94 467 ALA A C 1
ATOM 3611 O O . ALA A 1 467 ? -2.812 35.760 16.463 1.00 88.94 467 ALA A O 1
ATOM 3612 N N . THR A 1 468 ? -3.460 37.434 15.100 1.00 87.81 468 THR A N 1
ATOM 3613 C CA . THR A 1 468 ? -3.973 36.551 14.039 1.00 87.81 468 THR A CA 1
ATOM 3614 C C . THR A 1 468 ? -3.112 36.574 12.790 1.00 87.81 468 THR A C 1
ATOM 3616 O O . THR A 1 468 ? -2.500 37.583 12.438 1.00 87.81 468 THR A O 1
ATOM 3619 N N . VAL A 1 469 ? -3.081 35.434 12.112 1.00 85.75 469 VAL A N 1
ATOM 3620 C CA . VAL A 1 469 ? -2.426 35.249 10.824 1.00 85.75 469 VAL A CA 1
ATOM 3621 C C . VAL A 1 469 ? -3.377 34.480 9.917 1.00 85.75 469 VAL A C 1
ATOM 3623 O O . VAL A 1 469 ? -3.875 33.424 10.284 1.00 85.75 469 VAL A O 1
ATOM 3626 N N . ASP A 1 470 ? -3.647 35.021 8.737 1.00 86.88 470 ASP A N 1
ATOM 3627 C CA . ASP A 1 470 ? -4.627 34.490 7.793 1.00 86.88 470 ASP A CA 1
ATOM 3628 C C . ASP A 1 470 ? -3.959 34.154 6.453 1.00 86.88 470 ASP A C 1
ATOM 3630 O O . ASP A 1 470 ? -3.122 34.912 5.946 1.00 86.88 470 ASP A O 1
ATOM 3634 N N . ILE A 1 471 ? -4.379 33.043 5.844 1.00 82.50 471 ILE A N 1
ATOM 3635 C CA . ILE A 1 471 ? -4.074 32.691 4.452 1.00 82.50 471 ILE A CA 1
ATOM 3636 C C . ILE A 1 471 ? -5.296 33.047 3.609 1.00 82.50 471 ILE A C 1
ATOM 3638 O O . ILE A 1 471 ? -6.355 32.441 3.761 1.00 82.50 471 ILE A O 1
ATOM 3642 N N . VAL A 1 472 ? -5.152 34.017 2.710 1.00 82.19 472 VAL A N 1
ATOM 3643 C CA . VAL A 1 472 ? -6.181 34.445 1.755 1.00 82.19 472 VAL A CA 1
ATOM 3644 C C . VAL A 1 472 ? -5.757 34.112 0.321 1.00 82.19 472 VAL A C 1
ATOM 3646 O O . VAL A 1 472 ? -4.615 33.762 0.015 1.00 82.19 472 VAL A O 1
ATOM 3649 N N . ARG A 1 473 ? -6.702 34.198 -0.606 1.00 74.94 473 ARG A N 1
ATOM 3650 C CA . ARG A 1 473 ? -6.405 34.100 -2.034 1.00 74.94 473 ARG A CA 1
ATOM 3651 C C . ARG A 1 473 ? -5.747 35.395 -2.511 1.00 74.94 473 ARG A C 1
ATOM 3653 O O . ARG A 1 473 ? -6.277 36.469 -2.249 1.00 74.94 473 ARG A O 1
ATOM 3660 N N . SER A 1 474 ? -4.607 35.312 -3.199 1.00 76.31 474 SER A N 1
ATOM 3661 C CA . SER A 1 474 ? -3.893 36.506 -3.694 1.00 76.31 474 SER A CA 1
ATOM 3662 C C . SER A 1 474 ? -4.714 37.308 -4.704 1.00 76.31 474 SER A C 1
ATOM 3664 O O . SER A 1 474 ? -4.634 38.532 -4.723 1.00 76.31 474 SER A O 1
ATOM 3666 N N . ASP A 1 475 ? -5.547 36.629 -5.496 1.00 78.62 475 ASP A N 1
ATOM 3667 C CA . ASP A 1 475 ? -6.450 37.236 -6.471 1.00 78.62 475 ASP A CA 1
ATOM 3668 C C . ASP A 1 475 ? -7.710 37.857 -5.843 1.00 78.62 475 ASP A C 1
ATOM 3670 O O . ASP A 1 475 ? -8.427 38.596 -6.515 1.00 78.62 475 ASP A O 1
ATOM 3674 N N . LEU A 1 476 ? -7.979 37.586 -4.559 1.00 77.94 476 LEU A N 1
ATOM 3675 C CA . LEU A 1 476 ? -9.155 38.060 -3.824 1.00 77.94 476 LEU A CA 1
ATOM 3676 C C . LEU A 1 476 ? -8.779 38.432 -2.373 1.00 77.94 476 LEU A C 1
ATOM 3678 O O . LEU A 1 476 ? -9.164 37.722 -1.441 1.00 77.94 476 LEU A O 1
ATOM 3682 N N . PRO A 1 477 ? -8.044 39.539 -2.153 1.00 72.75 477 PRO A N 1
ATOM 3683 C CA . PRO A 1 477 ? -7.528 39.909 -0.830 1.00 72.75 477 PRO A CA 1
ATOM 3684 C C . PRO A 1 477 ? -8.622 40.219 0.207 1.00 72.75 477 PRO A C 1
ATOM 3686 O O . PRO A 1 477 ? -8.376 40.090 1.405 1.00 72.75 477 PRO A O 1
ATOM 3689 N N . ASP A 1 478 ? -9.828 40.577 -0.245 1.00 82.19 478 ASP A N 1
ATOM 3690 C CA . ASP A 1 478 ? -10.986 40.866 0.614 1.00 82.19 478 ASP A CA 1
ATOM 3691 C C . ASP A 1 478 ? -11.867 39.633 0.900 1.00 82.19 478 ASP A C 1
ATOM 3693 O O . ASP A 1 478 ? -12.863 39.729 1.623 1.00 82.19 478 ASP A O 1
ATOM 3697 N N . ALA A 1 479 ? -11.549 38.468 0.321 1.00 79.25 479 ALA A N 1
ATOM 3698 C CA . ALA A 1 479 ? -12.295 37.242 0.582 1.00 79.25 479 ALA A CA 1
ATOM 3699 C C . ALA A 1 479 ? -12.051 36.730 2.016 1.00 79.25 479 ALA A C 1
ATOM 3701 O O . ALA A 1 479 ? -11.008 37.014 2.614 1.00 79.25 479 ALA A O 1
ATOM 3702 N N . PRO A 1 480 ? -12.984 35.936 2.576 1.00 82.88 480 PRO A N 1
ATOM 3703 C CA . PRO A 1 480 ? -12.733 35.217 3.816 1.00 82.88 480 PRO A CA 1
ATOM 3704 C C . PRO A 1 480 ? -11.441 34.390 3.716 1.00 82.88 480 PRO A C 1
ATOM 3706 O O . PRO A 1 480 ? -11.145 33.847 2.644 1.00 82.88 480 PRO A O 1
ATOM 3709 N N . PRO A 1 481 ? -10.676 34.278 4.811 1.00 82.19 481 PRO A N 1
ATOM 3710 C CA . PRO A 1 481 ? -9.464 33.477 4.825 1.00 82.19 481 PRO A CA 1
ATOM 3711 C C . PRO A 1 481 ? -9.767 32.013 4.508 1.00 82.19 481 PRO A C 1
ATOM 3713 O O . PRO A 1 481 ? -10.738 31.441 4.997 1.00 82.19 481 PRO A O 1
ATOM 3716 N N . ILE A 1 482 ? -8.910 31.410 3.683 1.00 82.12 482 ILE A N 1
ATOM 3717 C CA . ILE A 1 482 ? -8.892 29.967 3.421 1.00 82.12 482 ILE A CA 1
ATOM 3718 C C . ILE A 1 482 ? -8.574 29.242 4.730 1.00 82.12 482 ILE A C 1
ATOM 3720 O O . ILE A 1 482 ? -9.231 28.261 5.071 1.00 82.12 482 ILE A O 1
ATOM 3724 N N . TRP A 1 483 ? -7.595 29.770 5.473 1.00 82.06 483 TRP A N 1
ATOM 3725 C CA . TRP A 1 483 ? -7.278 29.359 6.835 1.00 82.06 483 TRP A CA 1
ATOM 3726 C C . TRP A 1 483 ? -7.020 30.568 7.712 1.00 82.06 483 TRP A C 1
ATOM 3728 O O . TRP A 1 483 ? -6.254 31.459 7.339 1.00 82.06 483 TRP A O 1
ATOM 3738 N N . SER A 1 484 ? -7.612 30.535 8.900 1.00 88.00 484 SER A N 1
ATOM 3739 C CA . SER A 1 484 ? -7.295 31.455 9.981 1.00 88.00 484 SER A CA 1
ATOM 3740 C C . SER A 1 484 ? -6.431 30.773 11.017 1.00 88.00 484 SER A C 1
ATOM 3742 O O . SER A 1 484 ? -6.623 29.603 11.361 1.00 88.00 484 SER A O 1
ATOM 3744 N N . GLY A 1 485 ? -5.463 31.518 11.514 1.00 88.69 485 GLY A N 1
ATOM 3745 C CA . GLY A 1 485 ? -4.547 31.084 12.540 1.00 88.69 485 GLY A CA 1
ATOM 3746 C C . GLY A 1 485 ? -4.294 32.178 13.557 1.00 88.69 485 GLY A C 1
ATOM 3747 O O . GLY A 1 485 ? -4.611 33.350 13.368 1.00 88.69 485 GLY A O 1
ATOM 3748 N N . ILE A 1 486 ? -3.704 31.760 14.662 1.00 90.88 486 ILE A N 1
ATOM 3749 C CA . ILE A 1 486 ? -3.176 32.630 15.700 1.00 90.88 486 ILE A CA 1
ATOM 3750 C C . ILE A 1 486 ? -1.667 32.457 15.740 1.00 90.88 486 ILE A C 1
ATOM 3752 O O . ILE A 1 486 ? -1.154 31.372 15.441 1.00 90.88 486 ILE A O 1
ATOM 3756 N N . TYR A 1 487 ? -0.949 33.506 16.116 1.00 90.06 487 TYR A N 1
ATOM 3757 C CA . TYR A 1 487 ? 0.492 33.421 16.283 1.00 90.06 487 TYR A CA 1
ATOM 3758 C C . TYR A 1 487 ? 0.967 34.043 17.592 1.00 90.06 487 TYR A C 1
ATOM 3760 O O . TYR A 1 487 ? 0.264 34.819 18.238 1.00 90.06 487 TYR A O 1
ATOM 3768 N N . LYS A 1 488 ? 2.177 33.658 17.995 1.00 89.44 488 LYS A N 1
ATOM 3769 C CA . LYS A 1 488 ? 2.885 34.191 19.156 1.00 89.44 488 LYS A CA 1
ATOM 3770 C C . LYS A 1 488 ? 4.369 34.302 18.835 1.00 89.44 488 LYS A C 1
ATOM 3772 O O . LYS A 1 488 ? 4.947 33.346 18.325 1.00 89.44 488 LYS A O 1
ATOM 3777 N N . VAL A 1 489 ? 4.977 35.437 19.160 1.00 86.75 489 VAL A N 1
ATOM 3778 C CA . VAL A 1 489 ? 6.430 35.637 19.071 1.00 86.75 489 VAL A CA 1
ATOM 3779 C C . VAL A 1 489 ? 7.029 35.528 20.473 1.00 86.75 489 VAL A C 1
ATOM 3781 O O . VAL A 1 489 ? 6.552 36.172 21.405 1.00 86.75 489 VAL A O 1
ATOM 3784 N N . GLU A 1 490 ? 8.057 34.697 20.634 1.00 86.62 490 GLU A N 1
ATOM 3785 C CA . GLU A 1 490 ? 8.836 34.543 21.867 1.00 86.62 490 GLU A CA 1
ATOM 3786 C C . GLU A 1 490 ? 10.334 34.582 21.534 1.00 86.62 490 GLU A C 1
ATOM 3788 O O . GLU A 1 490 ? 10.937 33.590 21.113 1.00 86.62 490 GLU A O 1
ATOM 3793 N N . GLY A 1 491 ? 10.950 35.757 21.693 1.00 89.19 491 GLY A N 1
ATOM 3794 C CA . GLY A 1 491 ? 12.339 35.980 21.294 1.00 89.19 491 GLY A CA 1
ATOM 3795 C C . GLY A 1 491 ? 12.518 35.782 19.787 1.00 89.19 491 GLY A C 1
ATOM 3796 O O . GLY A 1 491 ? 11.881 36.462 18.994 1.00 89.19 491 GLY A O 1
ATOM 3797 N N . ASN A 1 492 ? 13.358 34.821 19.398 1.00 84.56 492 ASN A N 1
ATOM 3798 C CA . ASN A 1 492 ? 13.598 34.479 17.989 1.00 84.56 492 ASN A CA 1
ATOM 3799 C C . ASN A 1 492 ? 12.677 33.367 17.472 1.00 84.56 492 ASN A C 1
ATOM 3801 O O . ASN A 1 492 ? 12.955 32.805 16.417 1.00 84.56 492 ASN A O 1
ATOM 3805 N N . THR A 1 493 ? 11.616 33.040 18.212 1.00 79.00 493 THR A N 1
ATOM 3806 C CA . THR A 1 493 ? 10.698 31.954 17.877 1.00 79.00 493 THR A CA 1
ATOM 3807 C C . THR A 1 493 ? 9.334 32.516 17.514 1.00 79.00 493 THR A C 1
ATOM 3809 O O . THR A 1 493 ? 8.660 33.106 18.357 1.00 79.00 493 THR A O 1
ATOM 3812 N N . LEU A 1 494 ? 8.890 32.287 16.281 1.00 84.19 494 LEU A N 1
ATOM 3813 C CA . LEU A 1 494 ? 7.515 32.554 15.867 1.00 84.19 494 LEU A CA 1
ATOM 3814 C C . LEU A 1 494 ? 6.726 31.245 15.873 1.00 84.19 494 LEU A C 1
ATOM 3816 O O . LEU A 1 494 ? 7.040 30.307 15.140 1.00 84.19 494 LEU A O 1
ATOM 3820 N N . THR A 1 495 ? 5.692 31.207 16.710 1.00 85.12 495 THR A N 1
ATOM 3821 C CA . THR A 1 495 ? 4.776 30.082 16.837 1.00 85.12 495 THR A CA 1
ATOM 3822 C C . THR A 1 495 ? 3.469 30.370 16.118 1.00 85.12 495 THR A C 1
ATOM 3824 O O . THR A 1 495 ? 2.805 31.340 16.465 1.00 85.12 495 THR A O 1
ATOM 3827 N N . VAL A 1 496 ? 3.053 29.518 15.175 1.00 86.06 496 VAL A N 1
ATOM 3828 C CA . VAL A 1 496 ? 1.771 29.670 14.454 1.00 86.06 496 VAL A CA 1
ATOM 3829 C C . VAL A 1 496 ? 0.861 28.461 14.671 1.00 86.06 496 VAL A C 1
ATOM 3831 O O . VAL A 1 496 ? 1.290 27.311 14.544 1.00 86.06 496 VAL A O 1
ATOM 3834 N N . ALA A 1 497 ? -0.415 28.693 14.970 1.00 85.50 497 ALA A N 1
ATOM 3835 C CA . ALA A 1 497 ? -1.440 27.663 15.092 1.00 85.50 497 ALA A CA 1
ATOM 3836 C C . ALA A 1 497 ? -2.625 27.979 14.176 1.00 85.50 497 ALA A C 1
ATOM 3838 O O . ALA A 1 497 ? -3.250 29.022 14.308 1.00 85.50 497 ALA A O 1
ATOM 3839 N N . TRP A 1 498 ? -2.943 27.061 13.266 1.00 84.25 498 TRP A N 1
ATOM 3840 C CA . TRP A 1 498 ? -4.064 27.180 12.334 1.00 84.25 498 TRP A CA 1
ATOM 3841 C C . TRP A 1 498 ? -5.294 26.463 12.884 1.00 84.25 498 TRP A C 1
ATOM 3843 O O . TRP A 1 498 ? -5.165 25.369 13.443 1.00 84.25 498 TRP A O 1
ATOM 3853 N N . ALA A 1 499 ? -6.474 27.052 12.707 1.00 79.00 499 ALA A N 1
ATOM 3854 C CA . ALA A 1 499 ? -7.725 26.342 12.924 1.00 79.00 499 ALA A CA 1
ATOM 3855 C C . ALA A 1 499 ? -7.922 25.297 11.805 1.00 79.00 499 ALA A C 1
ATOM 3857 O O . ALA A 1 499 ? -7.545 25.560 10.658 1.00 79.00 499 ALA A O 1
ATOM 3858 N N . PRO A 1 500 ? -8.486 24.111 12.100 1.00 67.62 500 PRO A N 1
ATOM 3859 C CA . PRO A 1 500 ? -8.905 23.193 11.048 1.00 67.62 500 PRO A CA 1
ATOM 3860 C C . PRO A 1 500 ? -9.924 23.909 10.153 1.00 67.62 500 PRO A C 1
ATOM 3862 O O . PRO A 1 500 ? -10.864 24.513 10.659 1.00 67.62 500 PRO A O 1
ATOM 3865 N N . SER A 1 501 ? -9.732 23.881 8.831 1.00 60.38 501 SER A N 1
ATOM 3866 C CA . SER A 1 501 ? -10.789 24.334 7.924 1.00 60.38 501 SER A CA 1
ATOM 3867 C C . SER A 1 501 ? -11.989 23.407 8.067 1.00 60.38 501 SER A C 1
ATOM 3869 O O . SER A 1 501 ? -11.805 22.192 7.980 1.00 60.38 501 SER A O 1
ATOM 3871 N N . ASP A 1 502 ? -13.191 23.968 8.188 1.00 49.06 502 ASP A N 1
ATOM 3872 C CA . ASP A 1 502 ? -14.476 23.251 8.107 1.00 49.06 502 ASP A CA 1
ATOM 3873 C C . ASP A 1 502 ? -14.775 22.757 6.667 1.00 49.06 502 ASP A C 1
ATOM 3875 O O . ASP A 1 502 ? -15.886 22.907 6.160 1.00 49.06 502 ASP A O 1
ATOM 3879 N N . GLY A 1 503 ? -13.751 22.245 5.975 1.00 46.22 503 GLY A N 1
ATOM 3880 C CA . GLY A 1 503 ? -13.780 21.829 4.571 1.00 46.22 503 GLY A CA 1
ATOM 3881 C C . GLY A 1 503 ? -14.387 20.456 4.345 1.00 46.22 503 GLY A C 1
ATOM 3882 O O . GLY A 1 503 ? -14.105 19.542 5.156 1.00 46.22 503 GLY A O 1
#

Radius of gyration: 32.6 Å; chains: 1; bounding box: 78×76×96 Å

Secondary structure (DSSP, 8-state):
-EEE---------------------------------PPPP---PPPGGGTTTTTPPTT---TTTSTT-EEEEEEEEEETBTTTB-EEEEEE---SS-EEEEEEESS--EEEEEE-TT--EEEEEEEESS--EEPSSPPSS-EEEEE-TTT--TT-------S-TTSHHHHHHHHHHHHHHSPPEEEEEEEEEESEEEE-SSTTHHHHTT---TT-TTS-TTTHHHHHHHS---TT--------SHHHHHHHHHHHHHHHHHHHHHHHHHHHHHHHHHHHHHHHHHHTSSS--HHHHHHHHHHHHHHHHHHHHHHHHHHHHHHHHHHHHHHHHHHHHHHHHHHHHHHHHHHHHHHHTT---THHHHHHHHHHTTS------S--------------------S-----PPP-TTT-EEEEEEEE-SSSTTTT--SEEEEEETTEEEEEETTEEPSEEEEEETTSSS-EEEEEETTBTTSPPSEEEEEEEETTEEEEEEPPP--

Sequence (503 aa):
MMTLTKWSAVMLIVSVPAFLQAQDDSNRVSETTAETSPLPDGNQPPSAEGLQQNNRPAGLLDKDELAGCEMHVVGMYMPKDNNRDDRVYVDVKPTGKPIVLVLTGYFGAEWHLNIDPNADVRQIIVPGYYKHELAEPTPDVPIAMLTYFPKADKSNRNFFWAYAWNTSEGRELRRKLKELTGLEVTTFQGVYAATRFVVDGQRGRDVVEGRSDGSDESGGPVGFLESLFGGAASADDDGPRPATNELSTVNEDARRLLNEARDDAERDYLKAEEASLQAAREYRAEAAQESPDPKAVEALKARLDSAVRASFRAQMLLQALRLQIAQHDLADVQAKHQRRQKVADRIIERRVADLMSGQDLNWQAKADRAKGADGHLTGASDEERAATNTAAQNADAMPALRAGLNMTAEADPELDGEWKLEQITGRGVLGHETGLVLRTQAGQWTLLRGTHESDFGRRIDPKATPATVDIVRSDLPDAPPIWSGIYKVEGNTLTVAWAPSDG

pLDDT: mean 75.27, std 23.79, range [26.48, 98.62]